Protein AF-A0A814WFL6-F1 (afdb_monomer)

Solvent-accessible surface area (backbone atoms only — not comparable to full-atom values): 32246 Å² total; per-residue (Å²): 103,48,63,63,70,49,77,58,72,79,79,78,88,63,71,83,56,51,51,29,51,50,54,36,30,53,52,50,50,51,50,49,49,71,76,42,70,87,53,73,44,57,56,49,37,63,56,52,48,50,53,56,44,59,51,42,63,15,30,37,70,68,29,24,52,34,42,33,56,50,37,72,44,96,43,61,66,60,50,46,54,29,36,34,52,50,51,45,54,40,54,56,49,47,69,40,95,66,25,55,44,52,71,46,46,36,42,46,36,47,60,85,65,55,62,30,68,68,46,52,50,48,37,44,70,44,65,67,27,52,77,46,70,39,44,59,88,87,36,38,67,57,40,45,49,53,50,31,52,50,43,17,62,77,41,79,62,74,44,67,68,81,45,55,72,70,40,67,26,31,30,33,29,44,28,45,36,33,76,52,41,86,63,68,44,79,42,82,41,48,30,57,91,69,48,75,43,83,43,46,24,32,41,46,78,49,76,31,45,31,38,68,45,74,92,78,72,42,78,46,73,54,78,82,50,66,83,63,79,70,82,79,68,89,80,70,87,48,70,64,46,67,82,36,72,87,57,78,71,39,81,41,79,40,80,48,72,45,70,54,46,74,49,74,45,74,37,79,35,51,69,55,40,36,71,52,56,38,45,37,41,55,28,70,86,58,17,34,37,72,43,41,41,40,76,93,50,68,89,63,50,43,18,43,75,32,32,28,38,24,26,32,36,39,37,48,46,68,20,35,54,24,32,35,35,28,40,48,29,47,47,69,102,73,78,67,48,70,58,62,32,55,36,65,51,59,72,72,45,69,65,59,53,53,71,72,45,37,68,69,60,51,51,54,51,20,70,71,70,76,42,88,58,41,32,51,56,68,47,37,41,37,40,44,66,49,7,58,94,40,63,93,65,37,56,74,64,52,41,28,30,58,41,36,59,53,49,68,68,71,45,98,59,53,63,68,43,36,56,56,53,44,65,47,62,47,88,51,55,63,38,36,48,45,66,61,48,52,80,58,57,80,51,88,86,62,78,42,53,36,32,35,41,26,69,33,61,28,47,84,53,36,18,41,48,29,32,30,81,71,34,49,82,42,39,64,60,52,30,65,78,38,58,73,51,38,72,74,66,40,73,79,37,58,54,38,74,57,53,58,93,82,46,44,68,57,66,74,58,39,46,78,58,62,45,51,49,79,39,70,53,73,45,49,56,64,26,44,27,40,37,43,39,31,55,22,83,53,54,35,36,34,36,46,41,32,58,46,55,57,83,32,78,35,54,39,73,68,34,49,51,36,47,27,51,46,48,52,55,50,31,56,74,55,78,45,53,68,87,80,68,38,54,76,62,29,30,48,25,59,51,66,65,131

InterPro domains:
  IPR000215 Serpin family [PTHR11461] (18-326)
  IPR008775 Phytanoyl-CoA dioxygenase-like [PF05721] (445-540)
  IPR023796 Serpin domain [PF00079] (22-326)
  IPR023796 Serpin domain [SM00093] (26-333)
  IPR036186 Serpin superfamily [SSF56574] (11-331)
  IPR042178 Serpin superfamily, domain 1 [G3DSA:3.30.497.10] (24-322)
  IPR042185 Serpin superfamily, domain 2 [G3DSA:2.30.39.10] (179-259)

pLDDT: mean 72.73, std 18.06, range [24.59, 96.5]

Foldseek 3Di:
DDAAEDEDDDWDPDDPLLVLLVQLSVLLSVLVCVVVPQHHHDFYSLLVLLVLLLLLLLFDDPLNVLSCVLSVHDDNVSSLVNLQSVVVLQVVQCVDPQWHFQEAAEAEAAQVFDWDPVSQCSCCPRNVYHYDHDHCPPPLVVSQVVVQVVQCVSFVNPDGCQDDSQDFDDKWWTFFWAAFDPDWDWDWDQGPVRDIDTFTKTKDWDKFFWKADVVVRDIDTDDDGPPPPPPPPPDDDTPVCVVVVPIDGDTDTDTDIDTFDKDKDKDWCPVVVVVSVSPLQCDQVRTGSNNTGPPVCVVWHKHFPIYIYIKIWGADNGGIGITGYHYTDIDTPDDAGPDQWGGLDFDDDLVLLVLFLDPVNLVVQCVQQVHSAKAKFGGTKGKFAAPQVPVVSKDADWKKFLFDLLLLQVDPWCVVLLVLLLPQQLPDSVSRVSVQSRQDDLTPPGFFKKKKQWAAFFDPQQKAKKFQPPCLVCSNVVCVVVVVCCVVQPVPDSMGIDDCVVCVVRVVNMDTDGDHHRDMDMDRSSTIIDITIHNGNDMIIIDMMGMDHCVRSSNDPVNLVSQLVSVVVVCVVNVHDCVPSDDPSSCSNSSNDD

Nearest PDB structures (foldseek):
  4zk0-assembly1_A  TM=8.228E-01  e=1.128E-18  Homo sapiens
  5ei0-assembly1_A  TM=8.076E-01  e=8.328E-18  Homo sapiens
  5ncs-assembly2_B  TM=7.942E-01  e=2.793E-17  Tannerella forsythia 92A2
  5ei0-assembly2_E  TM=8.078E-01  e=3.634E-17  Homo sapiens
  4if8-assembly1_A  TM=7.725E-01  e=2.981E-16  Homo sapiens

Secondary structure (DSSP, 8-state):
-B--EEE-PPP--SSTTTHHHHHHHHHHHHHHHHHSTTS-EEE-HHHHHHHHHHHHHH--HHHHHHHHHHTT-S-HHHHHHHHHHHHHHHHHHTTSTTEE----BEEEEETT--B-HHHHHHHHHTS--EEEEE-TTT-HHHHHHHHHHHHHHHTTTSS-----TT---B---EEE-----S--EEEEEEBTTS-EEEEEEEEEEEEEEEEEETTTTEEEEE-PPTT---TTGGGS--HHHHHTTT---EEEEEEEEEE-EEEEEEEE-HHHHHHTT--GGG-TTT---TTTB-GGGTTS--EEEE-EEEEEEEEETTEEEEE--B--EEE-S-----SSB--SS----HHHHHHHT-HHHHHHHHHHHT-S-EEE--PPEEEEPP-TT-GGGPPPP-EEESS-HHHHHHSSSSHHHHHHHHT---SSSHHHHHHHHS---SSTT---EEEEEE-S-B-GGG-EEEE-TTGGGTHHHHHHTTTTGGGTS-TT-S-EEEPTTT-HHHHHS-EEE-B-TT-EEEEETTS-EEEEPP-SSPPEEEEEEEEEETT-TT--HHHHHHHHHHHHHHHHHTT--HHHHS-HHHHHHTT---

Mean predicted aligned error: 18.42 Å

Radius of gyration: 28.32 Å; Cα contacts (8 Å, |Δi|>4): 1134; chains: 1; bounding box: 58×50×86 Å

Structure (mmCIF, N/CA/C/O backbone):
data_AF-A0A814WFL6-F1
#
_entry.id   AF-A0A814WFL6-F1
#
loop_
_atom_site.group_PDB
_atom_site.id
_atom_site.type_symbol
_atom_site.label_atom_id
_atom_site.label_alt_id
_atom_site.label_comp_id
_atom_site.label_asym_id
_atom_site.label_entity_id
_atom_site.label_seq_id
_atom_site.pdbx_PDB_ins_code
_atom_site.Cartn_x
_atom_site.Cartn_y
_atom_site.Cartn_z
_atom_site.occupancy
_atom_site.B_iso_or_equiv
_atom_site.auth_seq_id
_atom_site.auth_comp_id
_atom_site.auth_asym_id
_atom_site.auth_atom_id
_atom_site.pdbx_PDB_model_num
ATOM 1 N N . MET A 1 1 ? -24.070 -4.685 20.856 1.00 39.00 1 MET A N 1
ATOM 2 C CA . MET A 1 1 ? -23.358 -4.259 19.640 1.00 39.00 1 MET A CA 1
ATOM 3 C C . MET A 1 1 ? -21.972 -3.850 20.069 1.00 39.00 1 MET A C 1
ATOM 5 O O . MET A 1 1 ? -21.823 -2.813 20.702 1.00 39.00 1 MET A O 1
ATOM 9 N N . THR A 1 2 ? -20.996 -4.712 19.816 1.00 38.28 2 THR A N 1
ATOM 10 C CA . THR A 1 2 ? -19.661 -4.613 20.406 1.00 38.28 2 THR A CA 1
ATOM 11 C C . THR A 1 2 ? -18.605 -4.732 19.312 1.00 38.28 2 THR A C 1
ATOM 13 O O . THR A 1 2 ? -18.593 -5.714 18.571 1.00 38.28 2 THR A O 1
ATOM 16 N N . VAL A 1 3 ? -17.717 -3.738 19.234 1.00 31.62 3 VAL A N 1
ATOM 17 C CA . VAL A 1 3 ? -16.449 -3.791 18.488 1.00 31.62 3 VAL A CA 1
ATOM 18 C C . VAL A 1 3 ? -15.321 -3.853 19.512 1.00 31.62 3 VAL A C 1
ATOM 20 O O . VAL A 1 3 ? -15.321 -3.056 20.454 1.00 31.62 3 VAL A O 1
ATOM 23 N N . ILE A 1 4 ? -14.347 -4.745 19.332 1.00 38.69 4 ILE A N 1
ATOM 24 C CA . ILE A 1 4 ? -13.153 -4.772 20.179 1.00 38.69 4 ILE A CA 1
ATOM 25 C C . ILE A 1 4 ? -12.179 -3.710 19.656 1.00 38.69 4 ILE A C 1
ATOM 27 O O . ILE A 1 4 ? -11.392 -3.945 18.742 1.00 38.69 4 ILE A O 1
ATOM 31 N N . HIS A 1 5 ? -12.255 -2.523 20.255 1.00 38.12 5 HIS A N 1
ATOM 32 C CA . HIS A 1 5 ? -11.210 -1.512 20.157 1.00 38.12 5 HIS A CA 1
ATOM 33 C C . HIS A 1 5 ? -10.222 -1.736 21.298 1.00 38.12 5 HIS A C 1
ATOM 35 O O . HIS A 1 5 ? -10.603 -1.676 22.468 1.00 38.12 5 HIS A O 1
ATOM 41 N N . LEU A 1 6 ? -8.957 -1.988 20.971 1.00 42.12 6 LEU A N 1
ATOM 42 C CA . LEU A 1 6 ? -7.906 -2.186 21.959 1.00 42.12 6 LEU A CA 1
ATOM 43 C C . LEU A 1 6 ? -6.751 -1.227 21.658 1.00 42.12 6 LEU A C 1
ATOM 45 O O . LEU A 1 6 ? -6.106 -1.313 20.616 1.00 42.12 6 LEU A O 1
ATOM 49 N N . LEU A 1 7 ? -6.502 -0.288 22.570 1.00 41.19 7 LEU A N 1
ATOM 50 C CA . LEU A 1 7 ? -5.490 0.751 22.401 1.00 41.19 7 LEU A CA 1
ATOM 51 C C . LEU A 1 7 ? -4.380 0.567 23.435 1.00 41.19 7 LEU A C 1
ATOM 53 O O . LEU A 1 7 ? -4.617 0.677 24.637 1.00 41.19 7 LEU A O 1
ATOM 57 N N . LEU A 1 8 ? -3.162 0.296 22.966 1.00 43.56 8 LEU A N 1
ATOM 58 C CA . LEU A 1 8 ? -1.996 0.129 23.832 1.00 43.56 8 LEU A CA 1
ATOM 59 C C . LEU A 1 8 ? -1.390 1.483 24.199 1.00 43.56 8 LEU A C 1
ATOM 61 O O . LEU A 1 8 ? -0.370 1.911 23.660 1.00 43.56 8 LEU A O 1
ATOM 65 N N . LEU A 1 9 ? -2.055 2.157 25.133 1.00 38.97 9 LEU A N 1
ATOM 66 C CA . LEU A 1 9 ? -1.527 3.332 25.812 1.00 38.97 9 LEU A CA 1
ATOM 67 C C . LEU A 1 9 ? -0.501 2.890 26.863 1.00 38.97 9 LEU A C 1
ATOM 69 O O . LEU A 1 9 ? -0.791 2.043 27.708 1.00 38.97 9 LEU A O 1
ATOM 73 N N . LEU A 1 10 ? 0.693 3.481 26.823 1.00 37.75 10 LEU A N 1
ATOM 74 C CA . LEU A 1 10 ? 1.624 3.414 27.946 1.00 37.75 10 LEU A CA 1
ATOM 75 C C . LEU A 1 10 ? 1.077 4.316 29.054 1.00 37.75 10 LEU A C 1
ATOM 77 O O . LEU A 1 10 ? 0.802 5.486 28.797 1.00 37.75 10 LEU A O 1
ATOM 81 N N . ALA A 1 11 ? 0.940 3.798 30.274 1.00 36.97 11 ALA A N 1
ATOM 82 C CA . ALA A 1 11 ? 0.687 4.656 31.428 1.00 36.97 11 ALA A CA 1
ATOM 83 C C . ALA A 1 11 ? 1.929 5.544 31.666 1.00 36.97 11 ALA A C 1
ATOM 85 O O . ALA A 1 11 ? 3.047 5.011 31.670 1.00 36.97 11 ALA A O 1
ATOM 86 N N . PRO A 1 12 ? 1.781 6.870 31.840 1.00 37.59 12 PRO A N 1
ATOM 87 C CA . PRO A 1 12 ? 2.917 7.784 31.865 1.00 37.59 1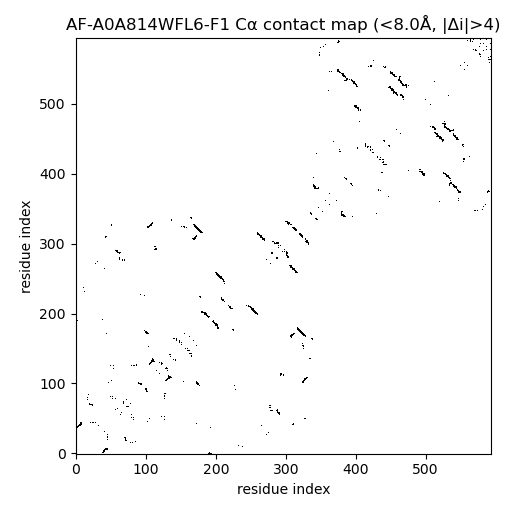2 PRO A CA 1
ATOM 88 C C . PRO A 1 12 ? 3.754 7.632 33.141 1.00 37.59 12 PRO A C 1
ATOM 90 O O . PRO A 1 12 ? 3.423 8.156 34.206 1.00 37.59 12 PRO A O 1
ATOM 93 N N . LEU A 1 13 ? 4.910 6.977 33.017 1.00 33.41 13 LEU A N 1
ATOM 94 C CA . LEU A 1 13 ? 5.996 7.080 33.992 1.00 33.41 13 LEU A CA 1
ATOM 95 C C . LEU A 1 13 ? 6.701 8.441 33.827 1.00 33.41 13 LEU A C 1
ATOM 97 O O . LEU A 1 13 ? 7.801 8.542 33.287 1.00 33.41 13 LEU A O 1
ATOM 101 N N . SER A 1 14 ? 6.047 9.468 34.380 1.00 36.12 14 SER A N 1
ATOM 102 C CA . SER A 1 14 ? 6.506 10.846 34.630 1.00 36.12 14 SER A CA 1
ATOM 103 C C . SER A 1 14 ? 6.479 11.890 33.495 1.00 36.12 14 SER A C 1
ATOM 105 O O . SER A 1 14 ? 6.753 11.630 32.324 1.00 36.12 14 SER A O 1
ATOM 107 N N . SER A 1 15 ? 6.271 13.138 33.940 1.00 45.44 15 SER A N 1
ATOM 108 C CA . SER A 1 15 ? 6.492 14.414 33.238 1.00 45.44 15 SER A CA 1
ATOM 109 C C . SER A 1 15 ? 5.529 14.792 32.101 1.00 45.44 15 SER A C 1
ATOM 111 O O . SER A 1 15 ? 4.911 13.957 31.451 1.00 45.44 15 SER A O 1
ATOM 113 N N . SER A 1 16 ? 5.452 16.099 31.830 1.00 47.94 16 SER A N 1
ATOM 114 C CA . SER A 1 16 ? 4.666 16.714 30.745 1.00 47.94 16 SER A CA 1
ATOM 115 C C . SER A 1 16 ? 5.179 16.408 29.331 1.00 47.94 16 SER A C 1
ATOM 117 O O . SER A 1 16 ? 4.550 16.804 28.352 1.00 47.94 16 SER A O 1
ATOM 119 N N . ILE A 1 17 ? 6.323 15.733 29.207 1.00 43.62 17 ILE A N 1
ATOM 120 C CA . ILE A 1 17 ? 6.992 15.467 27.929 1.00 43.62 17 ILE A CA 1
ATOM 121 C C . ILE A 1 17 ? 6.307 14.295 27.202 1.00 43.62 17 ILE A C 1
ATOM 123 O O . ILE A 1 17 ? 6.003 14.399 26.011 1.00 43.62 17 ILE A O 1
ATOM 127 N N . THR A 1 18 ? 5.936 13.239 27.938 1.00 57.31 18 THR A N 1
ATOM 128 C CA . THR A 1 18 ? 5.191 12.072 27.418 1.00 57.31 18 THR A CA 1
ATOM 129 C C . THR A 1 18 ? 3.835 12.433 26.799 1.00 57.31 18 THR A C 1
ATOM 131 O O . THR A 1 18 ? 3.398 11.769 25.858 1.00 57.31 18 THR A O 1
ATOM 134 N N . THR A 1 19 ? 3.206 13.528 27.248 1.00 67.38 19 THR A N 1
ATOM 135 C CA . THR A 1 19 ? 1.898 14.006 26.765 1.00 67.38 19 THR A CA 1
ATOM 136 C C . THR A 1 19 ? 1.835 14.198 25.244 1.00 67.38 19 THR A C 1
ATOM 138 O O . THR A 1 19 ? 0.779 13.978 24.655 1.00 67.38 19 THR A O 1
ATOM 141 N N . SER A 1 20 ? 2.947 14.542 24.589 1.00 77.19 20 SER A N 1
ATOM 142 C CA . SER A 1 20 ? 3.024 14.697 23.125 1.00 77.19 20 SER A CA 1
ATOM 143 C C . SER A 1 20 ? 2.660 13.405 22.370 1.00 77.19 20 SER A C 1
ATOM 145 O O . SER A 1 20 ? 1.794 13.400 21.490 1.00 77.19 20 SER A O 1
ATOM 147 N N . PHE A 1 21 ? 3.250 12.272 22.766 1.00 81.00 21 PHE A N 1
ATOM 148 C CA . PHE A 1 21 ? 2.962 10.957 22.184 1.00 81.00 21 PHE A CA 1
ATOM 149 C C . PHE A 1 21 ? 1.552 10.464 22.546 1.00 81.00 21 PHE A C 1
ATOM 151 O O . PHE A 1 21 ? 0.934 9.765 21.740 1.00 81.00 21 PHE A O 1
ATOM 158 N N . GLU A 1 22 ? 1.021 10.846 23.713 1.00 74.06 22 GLU A N 1
ATOM 159 C CA . GLU A 1 22 ? -0.367 10.561 24.100 1.00 74.06 22 GLU A CA 1
ATOM 160 C C . GLU A 1 22 ? -1.371 11.301 23.204 1.00 74.06 22 GLU A C 1
ATOM 162 O O . GLU A 1 22 ? -2.284 10.675 22.667 1.00 74.06 22 GLU A O 1
ATOM 167 N N . GLN A 1 23 ? -1.206 12.619 23.007 1.00 77.06 23 GLN A N 1
ATOM 168 C CA . GLN A 1 23 ? -2.121 13.411 22.174 1.00 77.06 23 GLN A CA 1
ATOM 169 C C . GLN A 1 23 ? -2.050 12.982 20.707 1.00 77.06 23 GLN A C 1
ATOM 171 O O . GLN A 1 23 ? -3.093 12.783 20.083 1.00 77.06 23 GLN A O 1
ATOM 176 N N . PHE A 1 24 ? -0.847 12.745 20.173 1.00 83.12 24 PHE A N 1
ATOM 177 C CA . PHE A 1 24 ? -0.678 12.140 18.850 1.00 83.12 24 PHE A CA 1
ATOM 178 C C . PHE A 1 24 ? -1.409 10.792 18.745 1.00 83.12 24 PHE A C 1
ATOM 180 O O . PHE A 1 24 ? -2.136 10.551 17.782 1.00 83.12 24 PHE A O 1
ATOM 187 N N . GLY A 1 25 ? -1.281 9.935 19.762 1.00 78.94 25 GLY A N 1
ATOM 188 C CA . GLY A 1 25 ? -1.938 8.632 19.807 1.00 78.94 25 GLY A CA 1
ATOM 189 C C . GLY A 1 25 ? -3.463 8.691 19.829 1.00 78.94 25 GLY A C 1
ATOM 190 O O . GLY A 1 25 ? -4.112 7.923 19.119 1.00 78.94 25 GLY A O 1
ATOM 191 N N . LEU A 1 26 ? -4.040 9.619 20.597 1.00 76.25 26 LEU A N 1
ATOM 192 C CA . LEU A 1 26 ? -5.487 9.844 20.638 1.00 76.25 26 LEU A CA 1
ATOM 193 C C . LEU A 1 26 ? -6.016 10.413 19.316 1.00 76.25 26 LEU A C 1
ATOM 195 O O . LEU A 1 26 ? -7.033 9.929 18.814 1.00 76.25 26 LEU A O 1
ATOM 199 N N . LYS A 1 27 ? -5.310 11.385 18.719 1.00 81.25 27 LYS A N 1
ATOM 200 C CA . LYS A 1 27 ? -5.624 11.914 17.382 1.00 81.25 27 LYS A CA 1
ATOM 201 C C . LYS A 1 27 ? -5.621 10.793 16.343 1.00 81.25 27 LYS A C 1
ATOM 203 O O . LYS A 1 27 ? -6.616 10.605 15.653 1.00 81.25 27 LYS A O 1
ATOM 208 N N . LEU A 1 28 ? -4.548 10.004 16.285 1.00 81.25 28 LEU A N 1
ATOM 209 C CA . LEU A 1 28 ? -4.391 8.924 15.313 1.00 81.25 28 LEU A CA 1
ATOM 210 C C . LEU A 1 28 ? -5.421 7.804 15.491 1.00 81.25 28 LEU A C 1
ATOM 212 O O . LEU A 1 28 ? -5.992 7.349 14.504 1.00 81.25 28 LEU A O 1
ATOM 216 N N . TYR A 1 29 ? -5.724 7.398 16.726 1.00 76.88 29 TYR A N 1
ATOM 217 C CA . TYR A 1 29 ? -6.803 6.445 16.997 1.00 76.88 29 TYR A CA 1
ATOM 218 C C . TYR A 1 29 ? -8.181 6.987 16.573 1.00 76.88 29 TYR A C 1
ATOM 220 O O . TYR A 1 29 ? -8.980 6.253 15.986 1.00 76.88 29 TYR A O 1
ATOM 228 N N . SER A 1 30 ? -8.454 8.277 16.805 1.00 76.88 30 SER A N 1
ATOM 229 C CA . SER A 1 30 ? -9.681 8.933 16.333 1.00 76.88 30 SER A CA 1
ATOM 230 C C . SER A 1 30 ? -9.769 8.912 14.802 1.00 76.88 30 SER A C 1
ATOM 232 O O . SER A 1 30 ? -10.767 8.456 14.247 1.00 76.88 30 SER A O 1
ATOM 234 N N . THR A 1 31 ? -8.697 9.294 14.104 1.00 82.12 31 THR A N 1
ATOM 235 C CA . THR A 1 31 ? -8.628 9.244 12.637 1.00 82.12 31 THR A CA 1
ATOM 236 C C . THR A 1 31 ? -8.813 7.820 12.104 1.00 82.12 31 THR A C 1
ATOM 238 O O . THR A 1 31 ? -9.647 7.604 11.226 1.00 82.12 31 THR A O 1
ATOM 241 N N . VAL A 1 32 ? -8.106 6.823 12.649 1.00 77.50 32 VAL A N 1
ATOM 242 C CA . VAL A 1 32 ? -8.240 5.421 12.213 1.00 77.50 32 VAL A CA 1
ATOM 243 C C . VAL A 1 32 ? -9.666 4.910 12.445 1.00 77.50 32 VAL A C 1
ATOM 245 O O . VAL A 1 32 ? -10.250 4.355 11.521 1.00 77.50 32 VAL A O 1
ATOM 248 N N . SER A 1 33 ? -10.278 5.157 13.608 1.00 74.06 33 SER A N 1
ATOM 249 C CA . SER A 1 33 ? -11.650 4.693 13.902 1.00 74.06 33 SER A CA 1
ATOM 250 C C . SER A 1 33 ? -12.743 5.369 13.069 1.00 74.06 33 SER A C 1
ATOM 252 O O . SER A 1 33 ? -13.729 4.721 12.718 1.00 74.06 33 SER A O 1
ATOM 254 N N . GLN A 1 34 ? -12.555 6.625 12.656 1.00 76.62 34 GLN A N 1
ATOM 255 C CA . GLN A 1 34 ? -13.457 7.289 11.707 1.00 76.62 34 GLN A CA 1
ATOM 256 C C . GLN A 1 34 ? -13.376 6.682 10.297 1.00 76.62 34 GLN A C 1
ATOM 258 O O . GLN A 1 34 ? -14.409 6.544 9.637 1.00 76.62 34 GLN A O 1
ATOM 263 N N . ASN A 1 35 ? -12.173 6.290 9.858 1.00 74.62 35 ASN A N 1
ATOM 264 C CA . ASN A 1 35 ? -11.941 5.638 8.564 1.00 74.62 35 ASN A CA 1
ATOM 265 C C . ASN A 1 35 ? -12.285 4.127 8.584 1.00 74.62 35 ASN A C 1
ATOM 267 O O . ASN A 1 35 ? -12.560 3.557 7.533 1.00 74.62 35 ASN A O 1
ATOM 271 N N . LYS A 1 36 ? -12.295 3.471 9.757 1.00 70.50 36 LYS A N 1
ATOM 272 C CA . LYS A 1 36 ? -12.469 2.012 9.933 1.00 70.50 36 LYS A CA 1
ATOM 273 C C . LYS A 1 36 ? -13.684 1.640 10.793 1.00 70.50 36 LYS A C 1
ATOM 275 O O . LYS A 1 36 ? -13.583 0.957 11.811 1.00 70.50 36 LYS A O 1
ATOM 280 N N . LYS A 1 37 ? -14.864 2.097 10.371 1.00 67.50 37 LYS A N 1
ATOM 281 C CA . LYS A 1 37 ? -16.140 1.841 11.062 1.00 67.50 37 LYS A CA 1
ATOM 282 C C . LYS A 1 37 ? -16.464 0.343 11.109 1.00 67.50 37 LYS A C 1
ATOM 284 O O . LYS A 1 37 ? -16.410 -0.335 10.091 1.00 67.50 37 LYS A O 1
ATOM 289 N N . ASN A 1 38 ? -16.876 -0.139 12.283 1.00 65.88 38 ASN A N 1
ATOM 290 C CA . ASN A 1 38 ? -17.272 -1.528 12.573 1.00 65.88 38 ASN A CA 1
ATOM 291 C C . ASN A 1 38 ? -16.172 -2.607 12.433 1.00 65.88 38 ASN A C 1
ATOM 293 O O . ASN A 1 38 ? -16.455 -3.775 12.694 1.00 65.88 38 ASN A O 1
ATOM 297 N N . GLU A 1 39 ? -14.931 -2.246 12.098 1.00 70.75 39 GLU A N 1
ATOM 298 C CA . GLU A 1 39 ? -13.775 -3.152 12.147 1.00 70.75 39 GLU A CA 1
ATOM 299 C C . GLU A 1 39 ? -13.156 -3.176 13.557 1.00 70.75 39 GLU A C 1
ATOM 301 O O . GLU A 1 39 ? -13.193 -2.175 14.271 1.00 70.75 39 GLU A O 1
ATOM 306 N N . ASN A 1 40 ? -12.556 -4.298 13.975 1.00 67.69 40 ASN A N 1
ATOM 307 C CA . ASN A 1 40 ? -11.772 -4.327 15.217 1.00 67.69 40 ASN A CA 1
ATOM 308 C C . ASN A 1 40 ? -10.467 -3.541 15.023 1.00 67.69 40 ASN A C 1
ATOM 310 O O . ASN A 1 40 ? -9.747 -3.754 14.047 1.00 67.69 40 ASN A O 1
ATOM 314 N N . ILE A 1 41 ? -10.143 -2.656 15.967 1.00 69.50 41 ILE A N 1
ATOM 315 C CA . ILE A 1 41 ? -9.000 -1.743 15.853 1.00 69.50 41 ILE A CA 1
ATOM 316 C C . ILE A 1 41 ? -7.984 -2.048 16.944 1.00 69.50 41 ILE A C 1
ATOM 318 O O . ILE A 1 41 ? -8.298 -2.016 18.135 1.00 69.50 41 ILE A O 1
ATOM 322 N N . PHE A 1 42 ? -6.746 -2.296 16.517 1.00 69.69 42 PHE A N 1
ATOM 323 C CA . PHE A 1 42 ? -5.623 -2.568 17.400 1.00 69.69 42 PHE A CA 1
ATOM 324 C C . PHE A 1 42 ? -4.345 -1.921 16.865 1.00 69.69 42 PHE A C 1
ATOM 326 O O . PHE A 1 42 ? -3.775 -2.373 15.874 1.00 69.69 42 PHE A O 1
ATOM 333 N N . LEU A 1 43 ? -3.895 -0.854 17.523 1.00 67.25 43 LEU A N 1
ATOM 334 C CA . LEU A 1 43 ? -2.665 -0.144 17.174 1.00 67.25 43 LEU A CA 1
ATOM 335 C C . LEU A 1 43 ? -1.827 0.175 18.416 1.00 67.25 43 LEU A C 1
ATOM 337 O O . LEU A 1 43 ? -2.334 0.233 19.540 1.00 67.25 43 LEU A O 1
ATOM 341 N N . SER A 1 44 ? -0.535 0.394 18.191 1.00 71.44 44 SER A N 1
ATOM 342 C CA . SER A 1 44 ? 0.427 0.844 19.194 1.00 71.44 44 SER A CA 1
ATOM 343 C C . SER A 1 44 ? 0.802 2.297 18.886 1.00 71.44 44 SER A C 1
ATOM 345 O O . SER A 1 44 ? 1.588 2.542 17.975 1.00 71.44 44 SER A O 1
ATOM 347 N N . PRO A 1 45 ? 0.250 3.302 19.588 1.00 75.50 45 PRO A N 1
ATOM 348 C CA . PRO A 1 45 ? 0.606 4.696 19.343 1.00 75.50 45 PRO A CA 1
ATOM 349 C C . PRO A 1 45 ? 2.094 4.991 19.535 1.00 75.50 45 PRO A C 1
ATOM 351 O O . PRO A 1 45 ? 2.721 5.569 18.654 1.00 75.50 45 PRO A O 1
ATOM 354 N N . ALA A 1 46 ? 2.683 4.534 20.648 1.00 72.94 46 ALA A N 1
ATOM 355 C CA . ALA A 1 46 ? 4.082 4.807 20.995 1.00 72.94 46 ALA A CA 1
ATOM 356 C C . ALA A 1 46 ? 5.063 4.319 19.915 1.00 72.94 46 ALA A C 1
ATOM 358 O O . ALA A 1 46 ? 6.026 5.003 19.582 1.00 72.94 46 ALA A O 1
ATOM 359 N N . SER A 1 47 ? 4.766 3.165 19.320 1.00 73.62 47 SER A N 1
ATOM 360 C CA . SER A 1 47 ? 5.443 2.608 18.150 1.00 73.62 47 SER A CA 1
ATOM 361 C C . SER A 1 47 ? 5.505 3.581 16.970 1.00 73.62 47 SER A C 1
ATOM 363 O O . SER A 1 47 ? 6.575 3.834 16.416 1.00 73.62 47 SER A O 1
ATOM 365 N N . ILE A 1 48 ? 4.347 4.121 16.587 1.00 78.50 48 ILE A N 1
ATOM 366 C CA . ILE A 1 48 ? 4.191 5.008 15.433 1.00 78.50 48 ILE A CA 1
ATOM 367 C C . ILE A 1 48 ? 4.884 6.340 15.736 1.00 78.50 48 ILE A C 1
ATOM 369 O O . ILE A 1 48 ? 5.693 6.805 14.933 1.00 78.50 48 ILE A O 1
ATOM 373 N N . SER A 1 49 ? 4.652 6.895 16.932 1.00 84.69 49 SER A N 1
ATOM 374 C CA . SER A 1 49 ? 5.279 8.128 17.410 1.00 84.69 49 SER A CA 1
ATOM 375 C C . SER A 1 49 ? 6.804 8.062 17.373 1.00 84.69 49 SER A C 1
ATOM 377 O O . SER A 1 49 ? 7.432 8.976 16.839 1.00 84.69 49 SER A O 1
ATOM 379 N N . LEU A 1 50 ? 7.411 6.976 17.872 1.00 78.88 50 LEU A N 1
ATOM 380 C CA . LEU A 1 50 ? 8.867 6.807 17.898 1.00 78.88 50 LEU A CA 1
ATOM 381 C C . LEU A 1 50 ? 9.479 6.908 16.499 1.00 78.88 50 LEU A C 1
ATOM 383 O O . LEU A 1 50 ? 10.419 7.672 16.300 1.00 78.88 50 LEU A O 1
ATOM 387 N N . ALA A 1 51 ? 8.953 6.184 15.509 1.00 79.38 51 ALA A N 1
ATOM 388 C CA . ALA A 1 51 ? 9.564 6.213 14.182 1.00 79.38 51 ALA A CA 1
ATOM 389 C C . ALA A 1 51 ? 9.167 7.424 13.342 1.00 79.38 51 ALA A C 1
ATOM 391 O O . ALA A 1 51 ? 10.017 7.954 12.630 1.00 79.38 51 ALA A O 1
ATOM 392 N N . MET A 1 52 ? 7.932 7.920 13.446 1.00 85.88 52 MET A N 1
ATOM 393 C CA . MET A 1 52 ? 7.590 9.201 12.824 1.00 85.88 52 MET A CA 1
ATOM 394 C C . MET A 1 52 ? 8.462 10.331 13.402 1.00 85.88 52 MET A C 1
ATOM 396 O O . MET A 1 52 ? 8.870 11.209 12.649 1.00 85.88 52 MET A O 1
ATOM 400 N N . SER A 1 53 ? 8.883 10.240 14.671 1.00 89.06 53 SER A N 1
ATOM 401 C CA . SER A 1 53 ? 9.898 11.137 15.249 1.00 89.06 53 SER A CA 1
ATOM 402 C C . SER A 1 53 ? 11.292 10.964 14.635 1.00 89.06 53 SER A C 1
ATOM 404 O O . SER A 1 53 ? 11.974 11.965 14.415 1.00 89.06 53 SER A O 1
ATOM 406 N N . THR A 1 54 ? 11.719 9.740 14.282 1.00 85.62 54 THR A N 1
ATOM 407 C CA . THR A 1 54 ? 12.986 9.549 13.541 1.00 85.62 54 THR A CA 1
ATOM 408 C C . THR A 1 54 ? 12.961 10.227 12.167 1.00 85.62 54 THR A C 1
ATOM 410 O O . THR A 1 54 ? 13.965 10.816 11.767 1.00 85.62 54 THR A O 1
ATOM 413 N N . CYS A 1 55 ? 11.810 10.257 11.484 1.00 86.38 55 CYS A N 1
ATOM 414 C CA . CYS A 1 55 ? 11.619 11.082 10.289 1.00 86.38 55 CYS A CA 1
ATOM 415 C C . CYS A 1 55 ? 11.689 12.582 10.631 1.00 86.38 55 CYS A C 1
ATOM 417 O O . CYS A 1 55 ? 12.403 13.330 9.967 1.00 86.38 55 CYS A O 1
ATOM 419 N N . THR A 1 56 ? 10.996 13.030 11.687 1.00 91.31 56 THR A N 1
ATOM 420 C CA . THR A 1 56 ? 10.953 14.445 12.105 1.00 91.31 56 THR A CA 1
ATOM 421 C C . THR A 1 56 ? 12.336 15.022 12.415 1.00 91.31 56 THR A C 1
ATOM 423 O O . THR A 1 56 ? 12.619 16.146 12.021 1.00 91.31 56 THR A O 1
ATOM 426 N N . VAL A 1 57 ? 13.240 14.266 13.045 1.00 91.31 57 VAL A N 1
ATOM 427 C CA . VAL A 1 57 ? 14.635 14.704 13.282 1.00 91.31 57 VAL A CA 1
ATOM 428 C C . VAL A 1 57 ? 15.397 14.945 11.968 1.00 91.31 57 VAL A C 1
ATOM 430 O O . VAL A 1 57 ? 16.226 15.855 11.876 1.00 91.31 57 VAL A O 1
ATOM 433 N N . GLY A 1 58 ? 15.092 14.163 10.931 1.00 88.50 58 GLY A N 1
ATOM 434 C CA . GLY A 1 58 ? 15.638 14.318 9.582 1.00 88.50 58 GLY A CA 1
ATOM 435 C C . GLY A 1 58 ? 14.971 15.419 8.746 1.00 88.50 58 GLY A C 1
ATOM 436 O O . GLY A 1 58 ? 15.547 15.867 7.753 1.00 88.50 58 GLY A O 1
ATOM 437 N N . ALA A 1 59 ? 13.776 15.870 9.135 1.00 90.62 59 ALA A N 1
ATOM 438 C CA . ALA A 1 59 ? 13.000 16.877 8.419 1.00 90.62 59 ALA A CA 1
ATOM 439 C C . ALA A 1 59 ? 13.572 18.296 8.589 1.00 90.62 59 ALA A C 1
ATOM 441 O O . ALA A 1 59 ? 14.234 18.619 9.579 1.00 90.62 59 ALA A O 1
ATOM 442 N N . ARG A 1 60 ? 13.291 19.175 7.627 1.00 91.50 60 ARG A N 1
ATOM 443 C CA . ARG A 1 60 ? 13.636 20.604 7.631 1.00 91.50 60 ARG A CA 1
ATOM 444 C C . ARG A 1 60 ? 12.453 21.429 7.103 1.00 91.50 60 ARG A C 1
ATOM 446 O O . ARG A 1 60 ? 11.549 20.889 6.467 1.00 91.50 60 ARG A O 1
ATOM 453 N N . GLN A 1 61 ? 12.483 22.744 7.339 1.00 92.62 61 GLN A N 1
ATOM 454 C CA . GLN A 1 61 ? 11.504 23.712 6.812 1.00 92.62 61 GLN A CA 1
ATOM 455 C C . GLN A 1 61 ? 10.043 23.279 7.078 1.00 92.62 61 GLN A C 1
ATOM 457 O O . GLN A 1 61 ? 9.734 22.813 8.170 1.00 92.62 61 GLN A O 1
ATOM 462 N N . GLU A 1 62 ? 9.137 23.422 6.109 1.00 94.75 62 GLU A N 1
ATOM 463 C CA . GLU A 1 62 ? 7.705 23.185 6.318 1.00 94.75 62 GLU A CA 1
ATOM 464 C C . GLU A 1 62 ? 7.358 21.711 6.594 1.00 94.75 62 GLU A C 1
ATOM 466 O O . GLU A 1 62 ? 6.457 21.427 7.382 1.00 94.75 62 GLU A O 1
ATOM 471 N N . THR A 1 63 ? 8.142 20.760 6.066 1.00 91.62 63 THR A N 1
ATOM 472 C CA . THR A 1 63 ? 8.033 19.342 6.453 1.00 91.62 63 THR A CA 1
ATOM 473 C C . THR A 1 63 ? 8.265 19.159 7.957 1.00 91.62 63 THR A C 1
ATOM 475 O O . THR A 1 63 ? 7.533 18.417 8.606 1.00 91.62 63 THR A O 1
ATOM 478 N N . LEU A 1 64 ? 9.247 19.864 8.531 1.00 95.50 64 LEU A N 1
ATOM 479 C CA . LEU A 1 64 ? 9.500 19.843 9.971 1.00 95.50 64 LEU A CA 1
ATOM 480 C C . LEU A 1 64 ? 8.378 20.540 10.756 1.00 95.50 64 LEU A C 1
ATOM 482 O O . LEU A 1 64 ? 7.908 19.985 11.748 1.00 95.50 64 LEU A O 1
ATOM 486 N N . ASN A 1 65 ? 7.924 21.712 10.300 1.00 95.69 65 ASN A N 1
ATOM 487 C CA . ASN A 1 65 ? 6.860 22.484 10.955 1.00 95.69 65 ASN A CA 1
ATOM 488 C C . ASN A 1 65 ? 5.575 21.660 11.121 1.00 95.69 65 ASN A C 1
ATOM 490 O O . ASN A 1 65 ? 5.042 21.572 12.227 1.00 95.69 65 ASN A O 1
ATOM 494 N N . GLN A 1 66 ? 5.112 21.020 10.040 1.00 95.94 66 GLN A N 1
ATOM 495 C CA . GLN A 1 66 ? 3.918 20.170 10.048 1.00 95.94 66 GLN A CA 1
ATOM 496 C C . GLN A 1 66 ? 4.058 19.033 11.066 1.00 95.94 66 GLN A C 1
ATOM 498 O O . GLN A 1 66 ? 3.188 18.852 11.910 1.00 95.94 66 GLN A O 1
ATOM 503 N N . MET A 1 67 ? 5.184 18.316 11.056 1.00 94.12 67 MET A N 1
ATOM 504 C CA . MET A 1 67 ? 5.400 17.188 11.967 1.00 94.12 67 MET A CA 1
ATOM 505 C C . MET A 1 67 ? 5.478 17.612 13.441 1.00 94.12 67 MET A C 1
ATOM 507 O O . MET A 1 67 ? 4.836 16.984 14.283 1.00 94.12 67 MET A O 1
ATOM 511 N N . LEU A 1 68 ? 6.213 18.685 13.765 1.00 94.44 68 LEU A N 1
ATOM 512 C CA . LEU A 1 68 ? 6.291 19.211 15.137 1.00 94.44 68 LEU A CA 1
ATOM 513 C C . LEU A 1 68 ? 4.913 19.675 15.641 1.00 94.44 68 LEU A C 1
ATOM 515 O O . LEU A 1 68 ? 4.542 19.364 16.774 1.00 94.44 68 LEU A O 1
ATOM 519 N N . LYS A 1 69 ? 4.122 20.340 14.783 1.00 93.81 69 LYS A N 1
ATOM 520 C CA . LYS A 1 69 ? 2.738 20.746 15.074 1.00 93.81 69 LYS A CA 1
ATOM 521 C C . LYS A 1 69 ? 1.842 19.538 15.364 1.00 93.81 69 LYS A C 1
ATOM 523 O O . LYS A 1 69 ? 1.113 19.550 16.354 1.00 93.81 69 LYS A O 1
ATOM 528 N N . THR A 1 70 ? 1.910 18.481 14.551 1.00 90.94 70 THR A N 1
ATOM 529 C CA . THR A 1 70 ? 1.090 17.272 14.740 1.00 90.94 70 THR A CA 1
ATOM 530 C C . THR A 1 70 ? 1.406 16.561 16.062 1.00 90.94 70 THR A C 1
ATOM 532 O O . THR A 1 70 ? 0.481 16.106 16.743 1.00 90.94 70 THR A O 1
ATOM 535 N N . PHE A 1 71 ? 2.686 16.531 16.454 1.00 88.25 71 PHE A N 1
ATOM 536 C CA . PHE A 1 71 ? 3.169 16.019 17.744 1.00 88.25 71 PHE A CA 1
ATOM 537 C C . PHE A 1 71 ? 2.965 16.969 18.941 1.00 88.25 71 PHE A C 1
ATOM 539 O O . PHE A 1 71 ? 3.229 16.566 20.070 1.00 88.25 71 PHE A O 1
ATOM 546 N N . GLU A 1 72 ? 2.508 18.207 18.725 1.00 89.50 72 GLU A N 1
ATOM 547 C CA . GLU A 1 72 ? 2.358 19.247 19.761 1.00 89.50 72 GLU A CA 1
ATOM 548 C C . GLU A 1 72 ? 3.665 19.579 20.515 1.00 89.50 72 GLU A C 1
ATOM 550 O O . GLU A 1 72 ? 3.661 19.898 21.706 1.00 89.50 72 GLU A O 1
ATOM 555 N N . VAL A 1 73 ? 4.804 19.533 19.814 1.00 89.19 73 VAL A N 1
ATOM 556 C CA . VAL A 1 73 ? 6.132 19.859 20.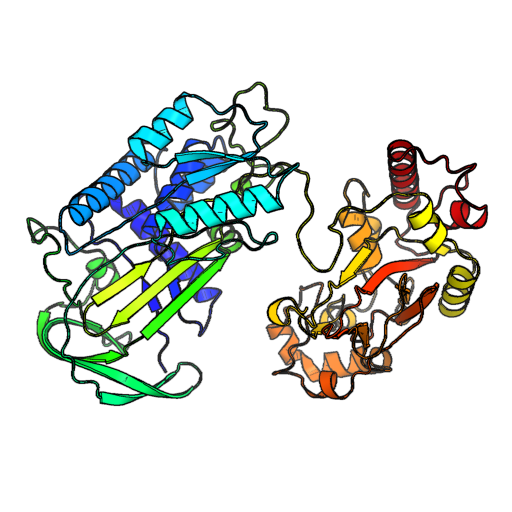362 1.00 89.19 73 VAL A CA 1
ATOM 557 C C . VAL A 1 73 ? 6.720 21.126 19.741 1.00 89.19 73 VAL A C 1
ATOM 559 O O . VAL A 1 73 ? 6.472 21.464 18.588 1.00 89.19 73 VAL A O 1
ATOM 562 N N . SER A 1 74 ? 7.559 21.818 20.510 1.00 89.50 74 SER A N 1
ATOM 563 C CA . SER A 1 74 ? 8.238 23.053 20.093 1.00 89.50 74 SER A CA 1
ATOM 564 C C . SER A 1 74 ? 9.489 22.829 19.236 1.00 89.50 74 SER A C 1
ATOM 566 O O . SER A 1 74 ? 9.933 23.740 18.541 1.00 89.50 74 SER A O 1
ATOM 568 N N . SER A 1 75 ? 10.111 21.649 19.324 1.00 92.81 75 SER A N 1
ATOM 569 C CA . SER A 1 75 ? 11.422 21.381 18.726 1.00 92.81 75 SER A CA 1
ATOM 570 C C . SER A 1 75 ? 11.710 19.886 18.578 1.00 92.81 75 SER A C 1
ATOM 572 O O . SER A 1 75 ? 11.166 19.053 19.305 1.00 92.81 75 SER A O 1
ATOM 574 N N . THR A 1 76 ? 12.645 19.546 17.687 1.00 92.19 76 THR A N 1
ATOM 575 C CA . THR A 1 76 ? 13.197 18.184 17.573 1.00 92.19 76 THR A CA 1
ATOM 576 C C . THR A 1 76 ? 13.868 17.722 18.866 1.00 92.19 76 THR A C 1
ATOM 578 O O . THR A 1 76 ? 13.776 16.546 19.192 1.00 92.19 76 THR A O 1
ATOM 581 N N . LYS A 1 77 ? 14.481 18.631 19.640 1.00 92.06 77 LYS A N 1
ATOM 582 C CA . LYS A 1 77 ? 15.087 18.328 20.947 1.00 92.06 77 LYS A CA 1
ATOM 583 C C . LYS A 1 77 ? 14.053 17.790 21.942 1.00 92.06 77 LYS A C 1
ATOM 585 O O . LYS A 1 77 ? 14.266 16.725 22.506 1.00 92.06 77 LYS A O 1
ATOM 590 N N . GLN A 1 78 ? 12.908 18.463 22.079 1.00 90.19 78 GLN A N 1
ATOM 591 C CA . GLN A 1 78 ? 11.799 18.002 22.927 1.00 90.19 78 GLN A CA 1
ATOM 592 C C . GLN A 1 78 ? 11.253 16.635 22.466 1.00 90.19 78 GLN A C 1
ATOM 594 O O . GLN A 1 78 ? 10.888 15.789 23.283 1.00 90.19 78 GLN A O 1
ATOM 599 N N . LEU A 1 79 ? 11.215 16.398 21.151 1.00 88.88 79 LEU A N 1
ATOM 600 C CA . LEU A 1 79 ? 10.764 15.129 20.574 1.00 88.8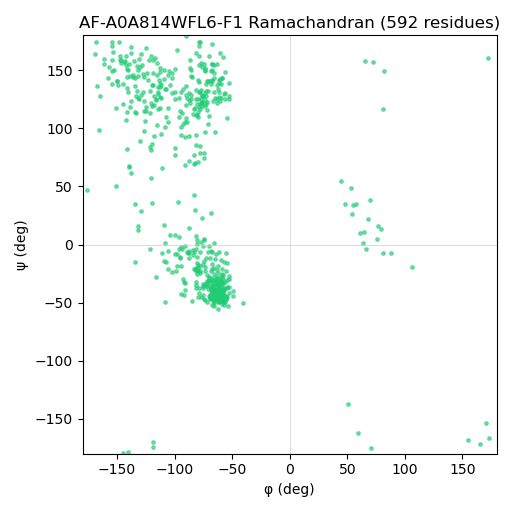8 79 LEU A CA 1
ATOM 601 C C . LEU A 1 79 ? 11.762 13.980 20.819 1.00 88.88 79 LEU A C 1
ATOM 603 O O . LEU A 1 79 ? 11.349 12.862 21.116 1.00 88.88 79 LEU A O 1
ATOM 607 N N . ILE A 1 80 ? 13.067 14.266 20.754 1.00 90.50 80 ILE A N 1
ATOM 608 C CA . ILE A 1 80 ? 14.153 13.343 21.117 1.00 90.50 80 ILE A CA 1
ATOM 609 C C . ILE A 1 80 ? 14.081 13.000 22.611 1.00 90.50 80 ILE A C 1
ATOM 611 O O . ILE A 1 80 ? 14.089 11.825 22.957 1.00 90.50 80 ILE A O 1
ATOM 615 N N . GLU A 1 81 ? 13.909 13.995 23.485 1.00 88.88 81 GLU A N 1
ATOM 616 C CA . GLU A 1 81 ? 13.735 13.794 24.933 1.00 88.88 81 GLU A CA 1
ATOM 617 C C . GLU A 1 81 ? 12.496 12.935 25.246 1.00 88.88 81 GLU A C 1
ATOM 619 O O . GLU A 1 81 ? 12.556 12.040 26.089 1.00 88.88 81 GLU A O 1
ATOM 624 N N . THR A 1 82 ? 11.391 13.134 24.516 1.00 84.62 82 THR A N 1
ATOM 625 C CA . THR A 1 82 ? 10.200 12.267 24.610 1.00 84.62 82 THR A CA 1
ATOM 626 C C . THR A 1 82 ? 10.520 10.832 24.198 1.00 84.62 82 THR A C 1
ATOM 628 O O . THR A 1 82 ? 10.150 9.885 24.894 1.00 84.62 82 THR A O 1
ATOM 631 N N . ALA A 1 83 ? 11.214 10.655 23.073 1.00 83.19 83 ALA A N 1
ATOM 632 C CA . ALA A 1 83 ? 11.581 9.337 22.579 1.00 83.19 83 ALA A CA 1
ATOM 633 C C . ALA A 1 83 ? 12.516 8.608 23.553 1.00 83.19 83 ALA A C 1
ATOM 635 O O . ALA A 1 83 ? 12.279 7.440 23.842 1.00 83.19 83 ALA A O 1
ATOM 636 N N . GLU A 1 84 ? 13.512 9.288 24.121 1.00 85.06 84 GLU A N 1
ATOM 637 C CA . GLU A 1 84 ? 14.424 8.724 25.122 1.00 85.06 84 GLU A CA 1
ATOM 638 C C . GLU A 1 84 ? 13.690 8.302 26.401 1.00 85.06 84 GLU A C 1
ATOM 640 O O . GLU A 1 84 ? 13.920 7.195 26.892 1.00 85.06 84 GLU A O 1
ATOM 645 N N . GLN A 1 85 ? 12.749 9.113 26.903 1.00 81.56 85 GLN A N 1
ATOM 646 C CA . GLN A 1 85 ? 11.890 8.731 28.032 1.00 81.56 85 GLN A CA 1
ATOM 647 C C . GLN A 1 85 ? 11.055 7.486 27.720 1.00 81.56 85 GLN A C 1
ATOM 649 O O . GLN A 1 85 ? 11.028 6.541 28.509 1.00 81.56 85 GLN A O 1
ATOM 654 N N . VAL A 1 86 ? 10.406 7.444 26.554 1.00 75.81 86 VAL A N 1
ATOM 655 C CA . VAL A 1 86 ? 9.600 6.292 26.128 1.00 75.81 86 VAL A CA 1
ATOM 656 C C . VAL A 1 86 ? 10.481 5.050 25.986 1.00 75.81 86 VAL A C 1
ATOM 658 O O . VAL A 1 86 ? 10.168 4.015 26.570 1.00 75.81 86 VAL A O 1
ATOM 661 N N . MET A 1 87 ? 11.628 5.144 25.313 1.00 74.25 87 MET A N 1
ATOM 662 C CA . MET A 1 87 ? 12.593 4.046 25.198 1.00 74.25 87 MET A CA 1
ATOM 663 C C . MET A 1 87 ? 13.129 3.592 26.566 1.00 74.25 87 MET A C 1
ATOM 665 O O . MET A 1 87 ? 13.344 2.396 26.769 1.00 74.25 87 MET A O 1
ATOM 669 N N . HIS A 1 88 ? 13.279 4.500 27.535 1.00 77.06 88 HIS A N 1
ATOM 670 C CA . HIS A 1 88 ? 13.636 4.145 28.906 1.00 77.06 88 HIS A CA 1
ATOM 671 C C . HIS A 1 88 ? 12.507 3.384 29.622 1.00 77.06 88 HIS A C 1
ATOM 673 O O . HIS A 1 88 ? 12.780 2.351 30.232 1.00 77.06 88 HIS A O 1
ATOM 679 N N . ILE A 1 89 ? 11.244 3.795 29.468 1.00 71.44 89 ILE A N 1
ATOM 680 C CA . ILE A 1 89 ? 10.068 3.062 29.975 1.00 71.44 89 ILE A CA 1
ATOM 681 C C . ILE A 1 89 ? 10.011 1.645 29.389 1.00 71.44 89 ILE A C 1
ATOM 683 O O . ILE A 1 89 ? 9.876 0.669 30.132 1.00 71.44 89 ILE A O 1
ATOM 687 N N . PHE A 1 90 ? 10.207 1.513 28.073 1.00 68.69 90 PHE A N 1
ATOM 688 C CA . PHE A 1 90 ? 10.361 0.214 27.415 1.00 68.69 90 PHE A CA 1
ATOM 689 C C . PHE A 1 90 ? 11.539 -0.586 27.995 1.00 68.69 90 PHE A C 1
ATOM 691 O O . PHE A 1 90 ? 11.404 -1.789 28.214 1.00 68.69 90 PHE A O 1
ATOM 698 N N . SER A 1 91 ? 12.676 0.049 28.298 1.00 70.44 91 SER A N 1
ATOM 699 C CA . SER A 1 91 ? 13.832 -0.636 28.895 1.00 70.44 91 SER A CA 1
ATOM 700 C C . SER A 1 91 ? 13.573 -1.142 30.319 1.00 70.44 91 SER A C 1
ATOM 702 O O . SER A 1 91 ? 14.001 -2.247 30.634 1.00 70.44 91 SER A O 1
ATOM 704 N N . ILE A 1 92 ? 12.846 -0.385 31.154 1.00 68.69 92 ILE A N 1
ATOM 705 C CA . ILE A 1 92 ? 12.478 -0.780 32.525 1.00 68.69 92 ILE A CA 1
ATOM 706 C C . ILE A 1 92 ? 11.513 -1.963 32.481 1.00 68.69 92 ILE A C 1
ATOM 708 O O . ILE A 1 92 ? 11.736 -2.967 33.151 1.00 68.69 92 ILE A O 1
ATOM 712 N N . ALA A 1 93 ? 10.467 -1.882 31.657 1.00 62.09 93 ALA A N 1
ATOM 713 C CA . ALA A 1 93 ? 9.473 -2.945 31.553 1.00 62.09 93 ALA A CA 1
ATOM 714 C C . ALA A 1 93 ? 10.070 -4.275 31.051 1.00 62.09 93 ALA A C 1
ATOM 716 O O . ALA A 1 93 ? 9.655 -5.329 31.516 1.00 62.09 93 ALA A O 1
ATOM 717 N N . ASN A 1 94 ? 11.087 -4.236 30.179 1.00 60.22 94 ASN A N 1
ATOM 718 C CA . ASN A 1 94 ? 11.833 -5.426 29.739 1.00 60.22 94 ASN A CA 1
ATOM 719 C C . ASN A 1 94 ? 12.758 -6.043 30.817 1.00 60.22 94 ASN A C 1
ATOM 721 O O . ASN A 1 94 ? 13.354 -7.091 30.562 1.00 60.22 94 ASN A O 1
ATOM 725 N N . GLN A 1 95 ? 12.930 -5.424 31.995 1.00 62.56 95 GLN A N 1
ATOM 726 C CA . GLN A 1 95 ? 13.712 -6.021 33.092 1.00 62.56 95 GLN A CA 1
ATOM 727 C C . GLN A 1 95 ? 12.921 -7.097 33.848 1.00 62.56 95 GLN A C 1
ATOM 729 O O . GLN A 1 95 ? 13.529 -8.005 34.424 1.00 62.56 95 GLN A O 1
ATOM 734 N N . ASP A 1 96 ? 11.584 -7.047 33.819 1.00 58.38 96 ASP A N 1
ATOM 735 C CA . ASP A 1 96 ? 10.763 -8.159 34.291 1.00 58.38 96 ASP A CA 1
ATOM 736 C C . ASP A 1 96 ? 10.744 -9.280 33.244 1.00 58.38 96 ASP A C 1
ATOM 738 O O . ASP A 1 96 ? 10.347 -9.106 32.095 1.00 58.38 96 ASP A O 1
ATOM 742 N N . LYS A 1 97 ? 11.109 -10.490 33.665 1.00 51.66 97 LYS A N 1
ATOM 743 C CA . LYS A 1 97 ? 11.079 -11.688 32.817 1.00 51.66 97 LYS A CA 1
ATOM 744 C C . LYS A 1 97 ? 9.658 -12.084 32.386 1.00 51.66 97 LYS A C 1
ATOM 746 O O . LYS A 1 97 ? 9.532 -12.922 31.495 1.00 51.66 97 LYS A O 1
ATOM 751 N N . GLN A 1 98 ? 8.616 -11.510 32.995 1.00 46.97 98 GLN A N 1
ATOM 752 C CA . GLN A 1 98 ? 7.205 -11.714 32.638 1.00 46.97 98 GLN A CA 1
ATOM 753 C C . GLN 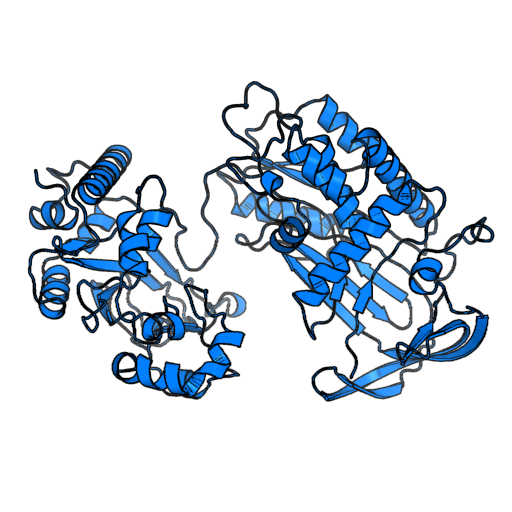A 1 98 ? 6.657 -10.647 31.664 1.00 46.97 98 GLN A C 1
ATOM 755 O O . GLN A 1 98 ? 5.514 -10.762 31.224 1.00 46.97 98 GLN A O 1
ATOM 760 N N . ILE A 1 99 ? 7.451 -9.638 31.277 1.00 49.41 99 ILE A N 1
ATOM 761 C CA . ILE A 1 99 ? 7.033 -8.543 30.388 1.00 49.41 99 ILE A CA 1
ATOM 762 C C . ILE A 1 99 ? 8.120 -8.321 29.320 1.00 49.41 99 ILE A C 1
ATOM 764 O O . ILE A 1 99 ? 9.233 -7.915 29.627 1.00 49.41 99 ILE A O 1
ATOM 768 N N . GLN A 1 100 ? 7.823 -8.579 28.039 1.00 51.28 100 GLN A N 1
ATOM 769 C CA . GLN A 1 100 ? 8.811 -8.444 26.948 1.00 51.28 100 GLN A CA 1
ATOM 770 C C . GLN A 1 100 ? 8.356 -7.446 25.879 1.00 51.28 100 GLN A C 1
ATOM 772 O O . GLN A 1 100 ? 7.803 -7.789 24.829 1.00 51.28 100 GLN A O 1
ATOM 777 N N . LEU A 1 101 ? 8.613 -6.169 26.143 1.00 54.38 101 LEU A N 1
ATOM 778 C CA . LEU A 1 101 ? 8.240 -5.061 25.271 1.00 54.38 101 LEU A CA 1
ATOM 779 C C . LEU A 1 101 ? 9.266 -4.870 24.135 1.00 54.38 101 LEU A C 1
ATOM 781 O O . LEU A 1 101 ? 10.035 -3.907 24.126 1.00 54.38 101 LEU A O 1
ATOM 785 N N . LYS A 1 102 ? 9.313 -5.806 23.181 1.00 53.84 102 LYS A N 1
ATOM 786 C CA . LYS A 1 102 ? 10.281 -5.788 22.066 1.00 53.84 102 LYS A CA 1
ATOM 787 C C . LYS A 1 102 ? 9.923 -4.799 20.946 1.00 53.84 102 LYS A C 1
ATOM 789 O O . LYS A 1 102 ? 9.469 -5.210 19.882 1.00 53.84 102 LYS A O 1
ATOM 794 N N . LEU A 1 103 ? 10.186 -3.510 21.143 1.00 56.16 103 LEU A N 1
ATOM 795 C CA . LEU A 1 103 ? 10.277 -2.577 20.014 1.00 56.16 103 LEU A CA 1
ATOM 796 C C . LEU A 1 103 ? 11.383 -3.024 19.052 1.00 56.16 103 LEU A C 1
ATOM 798 O O . LEU A 1 103 ? 12.472 -3.389 19.487 1.00 56.16 103 LEU A O 1
ATOM 802 N N . ALA A 1 104 ? 11.120 -2.952 17.752 1.00 56.03 104 ALA A N 1
ATOM 803 C CA . ALA A 1 104 ? 12.090 -3.321 16.727 1.00 56.03 104 ALA A CA 1
ATOM 804 C C . ALA A 1 104 ? 12.025 -2.329 15.565 1.00 56.03 104 ALA A C 1
ATOM 806 O O . ALA A 1 104 ? 11.583 -2.654 14.469 1.00 56.03 104 ALA A O 1
ATOM 807 N N . ASN A 1 105 ? 12.414 -1.087 15.832 1.00 61.12 105 ASN A N 1
ATOM 808 C CA . ASN A 1 105 ? 12.356 -0.008 14.854 1.00 61.12 105 ASN A CA 1
ATOM 809 C C . ASN A 1 105 ? 13.644 -0.019 14.007 1.00 61.12 105 ASN A C 1
ATOM 811 O O . ASN A 1 105 ? 14.742 0.033 14.555 1.00 61.12 105 ASN A O 1
ATOM 815 N N . CYS A 1 106 ? 13.529 -0.090 12.683 1.00 65.62 106 CYS A N 1
ATOM 816 C CA . CYS A 1 106 ? 14.646 -0.017 11.748 1.00 65.62 106 CYS A CA 1
ATOM 817 C C . CYS A 1 106 ? 14.229 0.706 10.465 1.00 65.62 106 CYS A C 1
ATOM 819 O O . CYS A 1 106 ? 13.319 0.264 9.771 1.00 65.62 106 CYS A O 1
ATOM 821 N N . LEU A 1 107 ? 14.905 1.803 10.145 1.00 67.62 107 LEU A N 1
ATOM 822 C CA . LEU A 1 107 ? 14.697 2.573 8.924 1.00 67.62 107 LEU A CA 1
ATOM 823 C C . LEU A 1 107 ? 15.408 1.879 7.757 1.00 67.62 107 LEU A C 1
ATOM 825 O O . LEU A 1 107 ? 16.524 1.388 7.926 1.00 67.62 107 LEU A O 1
ATOM 829 N N . TYR A 1 108 ? 14.802 1.871 6.570 1.00 69.19 108 TYR A N 1
ATOM 830 C CA . TYR A 1 108 ? 15.437 1.331 5.365 1.00 69.19 108 TYR A CA 1
ATOM 831 C C . TYR A 1 108 ? 15.398 2.362 4.237 1.00 69.19 108 TYR A C 1
ATOM 833 O O . TYR A 1 108 ? 14.344 2.924 3.937 1.00 69.19 108 TYR A O 1
ATOM 841 N N . ALA A 1 109 ? 16.550 2.581 3.606 1.00 68.12 109 ALA A N 1
ATOM 842 C CA . ALA A 1 109 ? 16.729 3.501 2.487 1.00 68.12 109 ALA A CA 1
ATOM 843 C C . ALA A 1 109 ? 17.478 2.816 1.331 1.00 68.12 109 ALA A C 1
ATOM 845 O O . ALA A 1 109 ? 18.157 1.806 1.532 1.00 68.12 109 ALA A O 1
ATOM 846 N N . GLN A 1 110 ? 17.360 3.365 0.119 1.00 67.25 110 GLN A N 1
ATOM 847 C CA . GLN A 1 110 ? 18.068 2.853 -1.058 1.00 67.25 110 GLN A CA 1
ATOM 848 C C . GLN A 1 110 ? 19.593 2.963 -0.888 1.00 67.25 110 GLN A C 1
ATOM 850 O O . GLN A 1 110 ? 20.105 3.996 -0.455 1.00 67.25 110 GLN A O 1
ATOM 855 N N . LYS A 1 111 ? 20.331 1.916 -1.282 1.00 72.75 111 LYS A N 1
ATOM 856 C CA . LYS A 1 111 ? 21.786 1.785 -1.064 1.00 72.75 111 LYS A CA 1
ATOM 857 C C . LYS A 1 111 ? 22.672 2.870 -1.684 1.00 72.75 111 LYS A C 1
ATOM 859 O O . LYS A 1 111 ? 23.856 2.934 -1.368 1.00 72.75 111 LYS A O 1
ATOM 864 N N . THR A 1 112 ? 22.131 3.686 -2.584 1.00 69.31 112 THR A N 1
ATOM 865 C CA . THR A 1 112 ? 22.828 4.817 -3.209 1.00 69.31 112 THR A CA 1
ATOM 866 C C . THR A 1 112 ? 22.918 6.036 -2.286 1.00 69.31 112 THR A C 1
ATOM 868 O O . THR A 1 112 ? 23.771 6.894 -2.505 1.00 69.31 112 THR A O 1
ATOM 871 N N . TYR A 1 113 ? 22.088 6.122 -1.239 1.00 69.50 113 TYR A N 1
ATOM 872 C CA . TYR A 1 113 ? 22.085 7.267 -0.334 1.00 69.50 113 TYR A CA 1
ATOM 873 C C . TYR A 1 113 ? 23.251 7.252 0.652 1.00 69.50 113 TYR A C 1
ATOM 875 O O . TYR A 1 113 ? 23.376 6.373 1.505 1.00 69.50 113 TYR A O 1
ATOM 883 N N . GLN A 1 114 ? 24.050 8.319 0.613 1.00 81.25 114 GLN A N 1
ATOM 884 C CA . GLN A 1 114 ? 24.969 8.647 1.697 1.00 81.25 114 GLN A CA 1
ATOM 885 C C . GLN A 1 114 ? 24.199 9.378 2.805 1.00 81.25 114 GLN A C 1
ATOM 887 O O . GLN A 1 114 ? 23.764 10.516 2.620 1.00 81.25 114 GLN A O 1
ATOM 892 N N . LEU A 1 115 ? 24.039 8.718 3.951 1.00 82.50 115 LEU A N 1
ATOM 893 C CA . LEU A 1 115 ? 23.362 9.254 5.133 1.00 82.50 115 LEU A CA 1
ATOM 894 C C . LEU A 1 115 ? 24.265 10.213 5.929 1.00 82.50 115 LEU A C 1
ATOM 896 O O . LEU A 1 115 ? 25.492 10.102 5.886 1.00 82.50 115 LEU A O 1
ATOM 900 N N . GLN A 1 116 ? 23.670 11.140 6.683 1.00 86.81 116 GLN A N 1
ATOM 901 C CA . GLN A 1 116 ? 24.409 12.029 7.587 1.00 86.81 116 GLN A CA 1
ATOM 902 C C . GLN A 1 116 ? 24.829 11.298 8.872 1.00 86.81 116 GLN A C 1
ATOM 904 O O . GLN A 1 116 ? 24.015 10.655 9.536 1.00 86.81 116 GLN A O 1
ATOM 909 N N . GLU A 1 117 ? 26.097 11.442 9.272 1.00 88.12 117 GLU A N 1
ATOM 910 C CA . GLU A 1 117 ? 26.611 10.829 10.505 1.00 88.12 117 GLU A CA 1
ATOM 911 C C . GLU A 1 117 ? 25.916 11.334 11.774 1.00 88.12 117 GLU A C 1
ATOM 913 O O . GLU A 1 117 ? 25.718 10.562 12.708 1.00 88.12 117 GLU A O 1
ATOM 918 N N . GLU A 1 118 ? 25.576 12.623 11.840 1.00 88.69 118 GLU A N 1
ATOM 919 C CA . GLU A 1 118 ? 24.885 13.207 12.997 1.00 88.69 118 GLU A CA 1
ATOM 920 C C . GLU A 1 118 ? 23.491 12.592 13.163 1.00 88.69 118 GLU A C 1
ATOM 922 O O . GLU A 1 118 ? 23.131 12.154 14.254 1.00 88.69 118 GLU A O 1
ATOM 927 N N . TYR A 1 119 ? 22.757 12.448 12.056 1.00 88.44 119 TYR A N 1
ATOM 928 C CA . TYR A 1 119 ? 21.472 11.760 12.025 1.00 88.44 119 TYR A CA 1
ATOM 929 C C . TYR A 1 119 ? 21.597 10.304 12.491 1.00 88.44 119 TYR A C 1
ATOM 931 O O . TYR A 1 119 ? 20.903 9.903 13.424 1.00 88.44 119 TYR A O 1
ATOM 939 N N . LEU A 1 120 ? 22.541 9.538 11.929 1.00 85.81 120 LEU A N 1
ATOM 940 C CA . LEU A 1 120 ? 22.821 8.159 12.354 1.00 85.81 120 LEU A CA 1
ATOM 941 C C . LEU A 1 120 ? 23.106 8.062 13.861 1.00 85.81 120 LEU A C 1
ATOM 943 O O . LEU A 1 120 ? 22.533 7.206 14.537 1.00 85.81 120 LEU A O 1
ATOM 947 N N . LYS A 1 121 ? 23.928 8.970 14.404 1.00 89.31 121 LYS A N 1
ATOM 948 C CA . LYS A 1 121 ? 24.252 9.029 15.838 1.00 89.31 121 LYS A CA 1
ATOM 949 C C . LYS A 1 121 ? 23.010 9.313 16.688 1.00 89.31 121 LYS A C 1
ATOM 951 O O . LYS A 1 121 ? 22.857 8.678 17.727 1.00 89.31 121 LYS A O 1
ATOM 956 N N . ILE A 1 122 ? 22.105 10.198 16.265 1.00 87.81 122 ILE A N 1
ATOM 957 C CA . ILE A 1 122 ? 20.847 10.460 16.988 1.00 87.81 122 ILE A CA 1
ATOM 958 C C . ILE A 1 122 ? 19.917 9.235 16.939 1.00 87.81 122 ILE A C 1
ATOM 960 O O . ILE A 1 122 ? 19.392 8.822 17.973 1.00 87.81 122 ILE A O 1
ATOM 964 N N . ILE A 1 123 ? 19.735 8.608 15.772 1.00 83.38 123 ILE A N 1
ATOM 965 C CA . ILE A 1 123 ? 18.832 7.453 15.627 1.00 83.38 123 ILE A CA 1
ATOM 966 C C . ILE A 1 123 ? 19.324 6.240 16.442 1.00 83.38 123 ILE A C 1
ATOM 968 O O . ILE A 1 123 ? 18.533 5.606 17.147 1.00 83.38 123 ILE A O 1
ATOM 972 N N . GLN A 1 124 ? 20.634 5.976 16.446 1.00 82.38 124 GLN A N 1
ATOM 973 C CA . GLN A 1 124 ? 21.237 4.909 17.252 1.00 82.38 124 GLN A CA 1
ATOM 974 C C . GLN A 1 124 ? 21.219 5.219 18.759 1.00 82.38 124 GLN A C 1
ATOM 976 O O . GLN A 1 124 ? 20.882 4.348 19.563 1.00 82.38 124 GLN A O 1
ATOM 981 N N . ASN A 1 125 ? 21.557 6.448 19.169 1.00 85.12 125 ASN A N 1
ATOM 982 C CA . ASN A 1 125 ? 21.690 6.782 20.590 1.00 85.12 125 ASN A CA 1
ATOM 983 C C . ASN A 1 125 ? 20.348 7.043 21.280 1.00 85.12 125 ASN A C 1
ATOM 985 O O . ASN A 1 125 ? 20.136 6.508 22.368 1.00 85.12 125 ASN A O 1
ATOM 989 N N . SER A 1 126 ? 19.447 7.809 20.668 1.00 82.31 126 SER A N 1
ATOM 990 C CA . SER A 1 126 ? 18.204 8.254 21.311 1.00 82.31 126 SER A CA 1
ATOM 991 C C . SER A 1 126 ? 17.036 7.299 21.059 1.00 82.31 126 SER A C 1
ATOM 993 O O . SER A 1 126 ? 16.302 6.944 21.979 1.00 82.31 126 SER A O 1
ATOM 995 N N . PHE A 1 127 ? 16.888 6.819 19.820 1.00 75.75 127 PHE A N 1
ATOM 996 C CA . PHE A 1 127 ? 15.751 5.982 19.408 1.00 75.75 127 PHE A CA 1
ATOM 997 C C . PHE A 1 127 ? 16.037 4.473 19.473 1.00 75.75 127 PHE A C 1
ATOM 999 O O . PHE A 1 127 ? 15.108 3.676 19.343 1.00 75.75 127 PHE A O 1
ATOM 1006 N N . LYS A 1 128 ? 17.308 4.079 19.661 1.00 75.38 128 LYS A N 1
ATOM 1007 C CA . LYS A 1 128 ? 17.816 2.690 19.587 1.00 75.38 128 LYS A CA 1
ATOM 1008 C C . LYS A 1 128 ? 17.333 1.941 18.336 1.00 75.38 128 LYS A C 1
ATOM 1010 O O . LYS A 1 128 ? 17.051 0.746 18.395 1.00 75.38 128 LYS A O 1
ATOM 1015 N N . ALA A 1 129 ? 17.206 2.662 17.225 1.00 70.12 129 ALA A N 1
ATOM 1016 C CA . ALA A 1 129 ? 16.740 2.121 15.959 1.00 70.12 129 ALA A CA 1
ATOM 1017 C C . ALA A 1 129 ? 17.919 1.889 15.006 1.00 70.12 129 ALA A C 1
ATOM 1019 O O . ALA A 1 129 ? 18.861 2.682 14.956 1.00 70.12 129 ALA A O 1
ATOM 1020 N N . ASP A 1 130 ? 17.846 0.813 14.228 1.00 68.94 130 ASP A N 1
ATOM 1021 C CA . ASP A 1 130 ? 18.796 0.557 13.144 1.00 68.94 130 ASP A CA 1
ATOM 1022 C C . ASP A 1 130 ? 18.471 1.449 11.932 1.00 68.94 130 ASP A C 1
ATOM 1024 O O . ASP A 1 130 ? 17.307 1.758 11.672 1.00 68.94 130 ASP A O 1
ATOM 1028 N N . ILE A 1 131 ? 19.473 1.783 11.115 1.00 71.69 131 ILE A N 1
ATOM 1029 C CA . ILE A 1 131 ? 19.247 2.221 9.729 1.00 71.69 131 ILE A CA 1
ATOM 1030 C C . ILE A 1 131 ? 19.991 1.271 8.802 1.00 71.69 131 ILE A C 1
ATOM 1032 O O . ILE A 1 131 ? 21.167 0.981 9.026 1.00 71.69 13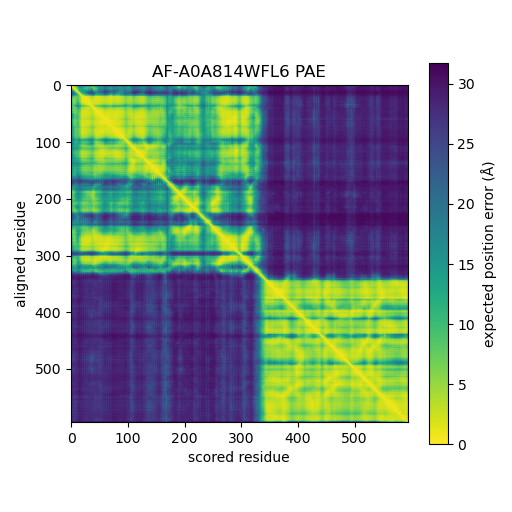1 ILE A O 1
ATOM 1036 N N . LYS A 1 132 ? 19.310 0.789 7.763 1.00 73.19 132 LYS A N 1
ATOM 1037 C CA . LYS A 1 132 ? 19.868 -0.131 6.773 1.00 73.19 132 LYS A CA 1
ATOM 1038 C C . LYS A 1 132 ? 19.747 0.417 5.361 1.00 73.19 132 LYS A C 1
ATOM 1040 O O . LYS A 1 132 ? 18.800 1.119 5.009 1.00 73.19 132 LYS A O 1
ATOM 1045 N N . LEU A 1 133 ? 20.737 0.051 4.560 1.00 73.56 133 LEU A N 1
ATOM 1046 C CA . LEU A 1 133 ? 20.813 0.343 3.140 1.00 73.56 133 LEU A CA 1
ATOM 1047 C C . LEU A 1 133 ? 20.507 -0.943 2.370 1.00 73.56 133 LEU A C 1
ATOM 1049 O O . LEU A 1 133 ? 21.222 -1.932 2.508 1.00 73.56 133 LEU A O 1
ATOM 1053 N N . GLU A 1 134 ? 19.431 -0.923 1.592 1.00 67.44 134 GLU A N 1
ATOM 1054 C CA . GLU A 1 134 ? 18.946 -2.043 0.777 1.00 67.44 134 GLU A CA 1
ATOM 1055 C C . GLU A 1 134 ? 18.867 -1.625 -0.695 1.00 67.44 134 GLU A C 1
ATOM 1057 O O . GLU A 1 134 ? 18.815 -0.435 -1.002 1.00 67.44 134 GLU A O 1
ATOM 1062 N N . ASP A 1 135 ? 18.865 -2.586 -1.622 1.00 65.62 135 ASP A N 1
ATOM 1063 C CA . ASP A 1 135 ? 18.727 -2.291 -3.053 1.00 65.62 135 ASP A CA 1
ATOM 1064 C C . ASP A 1 135 ? 17.297 -2.505 -3.559 1.00 65.62 135 ASP A C 1
ATOM 1066 O O . ASP A 1 135 ? 16.985 -3.483 -4.233 1.00 65.62 135 ASP A O 1
ATOM 1070 N N . PHE A 1 136 ? 16.420 -1.559 -3.247 1.00 59.19 136 PHE A N 1
ATOM 1071 C CA . PHE A 1 136 ? 15.057 -1.519 -3.769 1.00 59.19 136 PHE A CA 1
ATOM 1072 C C . PHE A 1 136 ? 15.004 -1.328 -5.293 1.00 59.19 136 PHE A C 1
ATOM 1074 O O . PHE A 1 136 ? 14.060 -1.803 -5.920 1.00 59.19 136 PHE A O 1
ATOM 1081 N N . GLN A 1 137 ? 16.005 -0.671 -5.897 1.00 57.19 137 GLN A N 1
ATOM 1082 C CA . GLN A 1 137 ? 16.034 -0.401 -7.342 1.00 57.19 137 GLN A CA 1
ATOM 1083 C C . GLN A 1 137 ? 16.356 -1.651 -8.176 1.00 57.19 137 GLN A C 1
ATOM 1085 O O . GLN A 1 137 ? 15.662 -1.908 -9.156 1.00 57.19 137 GLN A O 1
ATOM 1090 N N . ASN A 1 138 ? 17.383 -2.427 -7.805 1.00 54.97 138 ASN A N 1
ATOM 1091 C CA . ASN A 1 138 ? 17.838 -3.581 -8.603 1.00 54.97 138 ASN A CA 1
ATOM 1092 C C . ASN A 1 138 ? 17.447 -4.942 -8.000 1.00 54.97 138 ASN A C 1
ATOM 1094 O O . ASN A 1 138 ? 17.406 -5.940 -8.715 1.00 54.97 138 ASN A O 1
ATOM 1098 N N . GLU A 1 139 ? 17.153 -4.999 -6.698 1.00 66.25 139 GLU A N 1
ATOM 1099 C CA . GLU A 1 139 ? 16.869 -6.236 -5.959 1.00 66.25 139 GLU A CA 1
ATOM 1100 C C . GLU A 1 139 ? 15.568 -6.147 -5.140 1.00 66.25 139 GLU A C 1
ATOM 1102 O O . GLU A 1 139 ? 15.452 -6.785 -4.096 1.00 66.25 139 GLU A O 1
ATOM 1107 N N . GLY A 1 140 ? 14.576 -5.353 -5.563 1.00 52.25 140 GLY A N 1
ATOM 1108 C CA . GLY A 1 140 ? 13.382 -5.050 -4.755 1.00 52.25 140 GLY A CA 1
ATOM 1109 C C . GLY A 1 140 ? 12.685 -6.275 -4.138 1.00 52.25 140 GLY A C 1
ATOM 1110 O O . GLY A 1 140 ? 12.317 -6.245 -2.964 1.00 52.25 140 GLY A O 1
ATOM 1111 N N . ALA A 1 141 ? 12.585 -7.389 -4.870 1.00 51.12 141 ALA A N 1
ATOM 1112 C CA . ALA A 1 141 ? 12.020 -8.642 -4.361 1.00 51.12 141 ALA A CA 1
ATOM 1113 C C . ALA A 1 141 ? 12.898 -9.318 -3.284 1.00 51.12 141 ALA A C 1
ATOM 1115 O O . ALA A 1 141 ? 12.384 -9.863 -2.306 1.00 51.12 141 ALA A O 1
ATOM 1116 N N . GLN A 1 142 ? 14.223 -9.277 -3.433 1.00 69.94 142 GLN A N 1
ATOM 1117 C CA . GLN A 1 142 ? 15.186 -9.852 -2.493 1.00 69.94 142 GLN A CA 1
ATOM 1118 C C . GLN A 1 142 ? 15.389 -8.948 -1.271 1.00 69.94 142 GLN A C 1
ATOM 1120 O O . GLN A 1 142 ? 15.455 -9.457 -0.155 1.00 69.94 142 GLN A O 1
ATOM 1125 N N . ALA A 1 143 ? 15.396 -7.624 -1.445 1.00 60.00 143 ALA A N 1
ATOM 1126 C CA . ALA A 1 143 ? 15.322 -6.650 -0.359 1.00 60.00 143 ALA A CA 1
ATOM 1127 C C . ALA A 1 143 ? 14.056 -6.887 0.478 1.00 60.00 143 ALA A C 1
ATOM 1129 O O . ALA A 1 143 ? 14.127 -6.977 1.703 1.00 60.00 143 ALA A O 1
ATOM 1130 N N . VAL A 1 144 ? 12.909 -7.119 -0.174 1.00 60.34 144 VAL A N 1
ATOM 1131 C CA . VAL A 1 144 ? 11.669 -7.505 0.509 1.00 60.34 144 VAL A CA 1
ATOM 1132 C C . VAL A 1 144 ? 11.825 -8.812 1.300 1.00 60.34 144 VAL A C 1
ATOM 1134 O O . VAL A 1 144 ? 11.408 -8.879 2.458 1.00 60.34 144 VAL A O 1
ATOM 1137 N N . GLN A 1 145 ? 12.464 -9.840 0.733 1.00 69.69 145 GLN A N 1
ATOM 1138 C CA . GLN A 1 145 ? 12.748 -11.090 1.451 1.00 69.69 145 GLN A CA 1
ATOM 1139 C C . GLN A 1 145 ? 13.687 -10.879 2.650 1.00 69.69 145 GLN A C 1
ATOM 1141 O O . GLN A 1 145 ? 13.413 -11.413 3.723 1.00 69.69 145 GLN A O 1
ATOM 1146 N N . ARG A 1 146 ? 14.749 -10.071 2.515 1.00 76.12 146 ARG A N 1
ATOM 1147 C CA . ARG A 1 146 ? 15.683 -9.733 3.607 1.00 76.12 146 ARG A CA 1
ATOM 1148 C C . ARG A 1 146 ? 14.990 -8.974 4.738 1.00 76.12 146 ARG A C 1
ATOM 1150 O O . ARG A 1 146 ? 15.198 -9.294 5.908 1.00 76.12 146 ARG A O 1
ATOM 1157 N N . ILE A 1 147 ? 14.112 -8.030 4.401 1.00 67.06 147 ILE A N 1
ATOM 1158 C CA . ILE A 1 147 ? 13.304 -7.287 5.373 1.00 67.06 147 ILE A CA 1
ATOM 1159 C C . ILE A 1 147 ? 12.312 -8.217 6.083 1.00 67.06 147 ILE A C 1
ATOM 1161 O O . ILE A 1 147 ? 12.265 -8.210 7.312 1.00 67.06 147 ILE A O 1
ATOM 1165 N N . ASN A 1 148 ? 11.566 -9.051 5.347 1.00 66.06 148 ASN A N 1
ATOM 1166 C CA . ASN A 1 148 ? 10.659 -10.045 5.936 1.00 66.06 148 ASN A CA 1
ATOM 1167 C C . ASN A 1 148 ? 11.412 -11.020 6.859 1.00 66.06 148 ASN A C 1
ATOM 1169 O O . ASN A 1 148 ? 10.976 -11.234 7.985 1.00 66.06 148 ASN A O 1
ATOM 1173 N N . ALA A 1 149 ? 12.571 -11.538 6.443 1.00 75.94 149 ALA A N 1
ATOM 1174 C CA . ALA A 1 149 ? 13.391 -12.436 7.257 1.00 75.94 149 ALA A CA 1
ATOM 1175 C C . ALA A 1 149 ? 13.927 -11.756 8.531 1.00 75.94 149 ALA A C 1
ATOM 1177 O O . ALA A 1 149 ? 13.917 -12.361 9.603 1.00 75.94 149 ALA A O 1
ATOM 1178 N N . TRP A 1 150 ? 14.342 -10.486 8.459 1.00 72.00 150 TRP A N 1
ATOM 1179 C CA . TRP A 1 150 ? 14.745 -9.729 9.649 1.00 72.00 150 TRP A CA 1
ATOM 1180 C C . TRP A 1 150 ? 13.556 -9.444 10.581 1.00 72.00 150 TRP A C 1
ATOM 1182 O O . TRP A 1 150 ? 13.693 -9.579 11.795 1.00 72.00 150 TRP A O 1
ATOM 1192 N N . VAL A 1 151 ? 12.377 -9.116 10.041 1.00 61.69 151 VAL A N 1
ATOM 1193 C CA . VAL A 1 151 ? 11.124 -8.956 10.806 1.00 61.69 151 VAL A CA 1
ATOM 1194 C C . VAL A 1 151 ? 10.730 -10.265 11.501 1.00 61.69 151 VAL A C 1
ATOM 1196 O O . VAL A 1 151 ? 10.375 -10.260 12.682 1.00 61.69 151 VAL A O 1
ATOM 1199 N N . GLU A 1 152 ? 10.819 -11.393 10.798 1.00 67.00 152 GLU A N 1
ATOM 1200 C CA . GLU A 1 152 ? 10.585 -12.732 11.344 1.00 67.00 152 GLU A CA 1
ATOM 1201 C C . GLU A 1 152 ? 11.577 -13.031 12.476 1.00 67.00 152 GLU A C 1
ATOM 1203 O O . GLU A 1 152 ? 11.159 -13.380 13.580 1.00 67.00 152 GLU A O 1
ATOM 1208 N N . GLN A 1 153 ? 12.869 -12.758 12.274 1.00 69.75 153 GLN A N 1
ATOM 1209 C CA . GLN A 1 153 ? 13.902 -12.902 13.302 1.00 69.75 153 GLN A CA 1
ATOM 1210 C C . GLN A 1 153 ? 13.624 -12.041 14.549 1.00 69.75 153 GLN A C 1
ATOM 1212 O O . GLN A 1 153 ? 13.657 -12.559 15.666 1.00 69.75 153 GLN A O 1
ATOM 1217 N N . GLN A 1 154 ? 13.300 -10.751 14.390 1.00 61.78 154 GLN A N 1
ATOM 1218 C CA . GLN A 1 154 ? 13.016 -9.857 15.524 1.00 61.78 154 GLN A CA 1
ATOM 1219 C C . GLN A 1 154 ? 11.710 -10.213 16.261 1.00 61.78 154 GLN A C 1
ATOM 1221 O O . GLN A 1 154 ? 11.555 -9.891 17.441 1.00 61.78 154 GLN A O 1
ATOM 1226 N N . THR A 1 155 ? 10.772 -10.898 15.599 1.00 53.62 155 THR A N 1
ATOM 1227 C CA . THR A 1 155 ? 9.469 -11.286 16.173 1.00 53.62 155 THR A CA 1
ATOM 1228 C C . THR A 1 155 ? 9.407 -12.725 16.665 1.00 53.62 155 THR A C 1
ATOM 1230 O O . THR A 1 155 ? 8.321 -13.177 17.005 1.00 53.62 155 THR A O 1
ATOM 1233 N N . ASN A 1 156 ? 10.515 -13.470 16.703 1.00 64.81 156 ASN A N 1
ATOM 1234 C CA . ASN A 1 156 ? 10.504 -14.915 16.968 1.00 64.81 156 ASN A CA 1
ATOM 1235 C C . ASN A 1 156 ? 9.576 -15.701 15.993 1.00 64.81 156 ASN A C 1
ATOM 1237 O O . ASN A 1 156 ? 8.978 -16.709 16.369 1.00 64.81 156 ASN A O 1
ATOM 1241 N N . ASN A 1 157 ? 9.463 -15.260 14.733 1.00 63.31 157 ASN A N 1
ATOM 1242 C CA . ASN A 1 157 ? 8.592 -15.783 13.663 1.00 63.31 157 ASN A CA 1
ATOM 1243 C C . ASN A 1 157 ? 7.077 -15.570 13.876 1.00 63.31 157 ASN A C 1
ATOM 1245 O O . ASN A 1 157 ? 6.263 -16.308 13.307 1.00 63.31 157 ASN A O 1
ATOM 1249 N N . LEU A 1 158 ? 6.699 -14.591 14.707 1.00 54.19 158 LEU A N 1
ATOM 1250 C CA . LEU A 1 158 ? 5.310 -14.281 15.072 1.00 54.19 158 LEU A CA 1
ATOM 1251 C C . LEU A 1 158 ? 4.700 -13.125 14.258 1.00 54.19 158 LEU A C 1
ATOM 1253 O O . LEU A 1 158 ? 3.514 -12.853 14.402 1.00 54.19 158 LEU A O 1
ATOM 1257 N N . ILE A 1 159 ? 5.481 -12.415 13.442 1.00 52.53 159 ILE A N 1
ATOM 1258 C CA . ILE A 1 159 ? 4.973 -11.853 12.183 1.00 52.53 159 ILE A CA 1
ATOM 1259 C C . ILE A 1 159 ? 5.685 -12.590 11.080 1.00 52.53 159 ILE A C 1
ATOM 1261 O O . ILE A 1 159 ? 6.894 -12.771 11.171 1.00 52.53 159 ILE A O 1
ATOM 1265 N N . ARG A 1 160 ? 4.946 -12.930 10.032 1.00 60.28 160 ARG A N 1
ATOM 1266 C CA . ARG A 1 160 ? 5.494 -13.397 8.763 1.00 60.28 160 ARG A CA 1
ATOM 1267 C C . ARG A 1 160 ? 4.894 -12.583 7.640 1.00 60.28 160 ARG A C 1
ATOM 1269 O O . ARG A 1 160 ? 3.789 -12.061 7.812 1.00 60.28 160 ARG A O 1
ATOM 1276 N N . ASN A 1 161 ? 5.607 -12.487 6.520 1.00 59.91 161 ASN A N 1
ATOM 1277 C CA . ASN A 1 161 ? 5.148 -11.761 5.328 1.00 59.91 161 ASN A CA 1
ATOM 1278 C C . ASN A 1 161 ? 4.538 -10.391 5.691 1.00 59.91 161 ASN A C 1
ATOM 1280 O O . ASN A 1 161 ? 3.380 -10.102 5.391 1.00 59.91 161 ASN A O 1
ATOM 1284 N N . LEU A 1 162 ? 5.299 -9.569 6.421 1.00 50.41 162 LEU A N 1
ATOM 1285 C CA . LEU A 1 162 ? 4.931 -8.171 6.651 1.00 50.41 162 LEU A CA 1
ATOM 1286 C C . LEU A 1 162 ? 4.766 -7.445 5.315 1.00 50.41 162 LEU A C 1
ATOM 1288 O O . LEU A 1 162 ? 3.873 -6.617 5.167 1.00 50.41 162 LEU A O 1
ATOM 1292 N N . LEU A 1 163 ? 5.659 -7.771 4.381 1.00 46.38 163 LEU A N 1
ATOM 1293 C CA . LEU A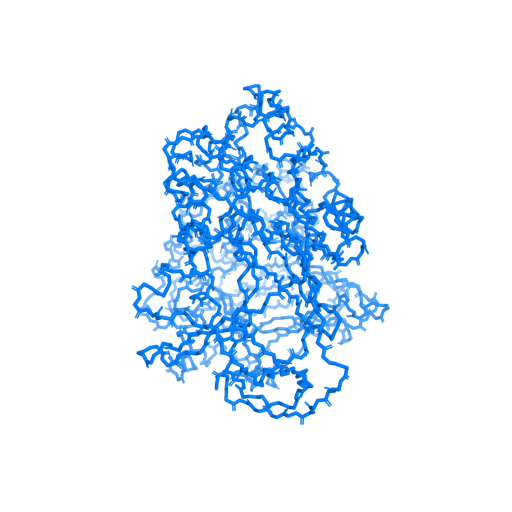 1 163 ? 5.650 -7.272 3.024 1.00 46.38 163 LEU A CA 1
ATOM 1294 C C . LEU A 1 163 ? 5.039 -8.324 2.105 1.00 46.38 163 LEU A C 1
ATOM 1296 O O . LEU A 1 163 ? 5.511 -9.467 2.076 1.00 46.38 163 LEU A O 1
ATOM 1300 N N . SER A 1 164 ? 4.096 -7.900 1.271 1.00 49.34 164 SER A N 1
ATOM 1301 C CA . SER A 1 164 ? 4.099 -8.338 -0.125 1.00 49.34 164 SER A CA 1
ATOM 1302 C C . SER A 1 164 ? 5.100 -7.458 -0.894 1.00 49.34 164 SER A C 1
ATOM 1304 O O . SER A 1 164 ? 5.458 -6.378 -0.427 1.00 49.34 164 SER A O 1
ATOM 1306 N N . ILE A 1 165 ? 5.525 -7.840 -2.100 1.00 38.38 165 ILE A N 1
ATOM 1307 C CA . ILE A 1 165 ? 6.415 -6.990 -2.925 1.00 38.38 165 ILE A CA 1
ATOM 1308 C C . ILE A 1 165 ? 5.630 -5.792 -3.542 1.00 38.38 165 ILE A C 1
ATOM 1310 O O . ILE A 1 165 ? 6.172 -4.960 -4.263 1.00 38.38 165 ILE A O 1
ATOM 1314 N N . ARG A 1 166 ? 4.340 -5.648 -3.195 1.00 36.28 166 ARG A N 1
ATOM 1315 C CA . ARG A 1 166 ? 3.475 -4.470 -3.421 1.00 36.28 166 ARG A CA 1
ATOM 1316 C C . ARG A 1 166 ? 3.388 -3.567 -2.178 1.00 36.28 166 ARG A C 1
ATOM 1318 O O . ARG A 1 166 ? 2.945 -2.421 -2.269 1.00 36.28 166 ARG A O 1
ATOM 1325 N N . ASP A 1 167 ? 3.744 -4.092 -1.002 1.00 41.22 167 ASP A N 1
ATOM 1326 C CA . ASP A 1 167 ? 3.338 -3.566 0.302 1.00 41.22 167 ASP A CA 1
ATOM 1327 C C . ASP A 1 167 ? 4.501 -3.293 1.221 1.00 41.22 167 ASP A C 1
ATOM 1329 O O . ASP A 1 167 ? 4.989 -4.159 1.942 1.00 41.22 167 ASP A O 1
ATOM 1333 N N . VAL A 1 168 ? 4.895 -2.034 1.252 1.00 32.00 168 VAL A N 1
ATOM 1334 C CA . VAL A 1 168 ? 6.065 -1.632 1.997 1.00 32.00 168 VAL A CA 1
ATOM 1335 C C . VAL A 1 168 ? 5.815 -0.292 2.673 1.00 32.00 168 VAL A C 1
ATOM 1337 O O . VAL A 1 168 ? 5.732 0.667 1.927 1.00 32.00 168 VAL A O 1
ATOM 1340 N N . ILE A 1 169 ? 5.740 -0.068 4.002 1.00 38.47 169 ILE A N 1
ATOM 1341 C CA . ILE A 1 169 ? 5.737 -0.826 5.309 1.00 38.47 169 ILE A CA 1
ATOM 1342 C C . ILE A 1 169 ? 5.305 0.230 6.428 1.00 38.47 169 ILE A C 1
ATOM 1344 O O . ILE A 1 169 ? 5.221 1.361 5.949 1.00 38.47 169 ILE A O 1
ATOM 1348 N N . PRO A 1 170 ? 5.019 0.129 7.796 1.00 31.61 170 PRO A N 1
ATOM 1349 C CA . PRO A 1 170 ? 5.226 -0.883 8.896 1.00 31.61 170 PRO A CA 1
ATOM 1350 C C . PRO A 1 170 ? 4.522 -0.812 10.348 1.00 31.61 170 PRO A C 1
ATOM 1352 O O . PRO A 1 170 ? 4.605 0.175 11.071 1.00 31.61 170 PRO A O 1
ATOM 1355 N N . ASN A 1 171 ? 4.004 -1.933 10.894 1.00 33.94 171 ASN A N 1
ATOM 1356 C CA . ASN A 1 171 ? 4.467 -2.688 12.119 1.00 33.94 171 ASN A CA 1
ATOM 1357 C C . ASN A 1 171 ? 4.377 -2.004 13.618 1.00 33.94 171 ASN A C 1
ATOM 1359 O O . ASN A 1 171 ? 3.991 -0.850 13.586 1.00 33.94 171 ASN A O 1
ATOM 1363 N N . THR A 1 172 ? 4.332 -2.505 14.933 1.00 30.47 172 THR A N 1
ATOM 1364 C CA . THR A 1 172 ? 5.302 -3.021 16.043 1.00 30.47 172 THR A CA 1
ATOM 1365 C C . THR A 1 172 ? 4.746 -3.756 17.348 1.00 30.47 172 THR A C 1
ATOM 1367 O O . THR A 1 172 ? 3.556 -3.653 17.644 1.00 30.47 172 THR A O 1
ATOM 1370 N N . ARG A 1 173 ? 5.587 -4.488 18.161 1.00 36.50 173 ARG A N 1
ATOM 1371 C CA . ARG A 1 173 ? 5.265 -5.353 19.377 1.00 36.50 173 ARG A CA 1
ATOM 1372 C C . ARG A 1 173 ? 5.017 -4.598 20.697 1.00 36.50 173 ARG A C 1
ATOM 1374 O O . ARG A 1 173 ? 5.515 -3.497 20.908 1.00 36.50 173 ARG A O 1
ATOM 1381 N N . LEU A 1 174 ? 4.378 -5.321 21.639 1.00 28.55 174 LEU A N 1
ATOM 1382 C CA . LEU A 1 174 ? 4.351 -5.080 23.090 1.00 28.55 174 LEU A CA 1
ATOM 1383 C C . LEU A 1 174 ? 3.806 -6.325 23.869 1.00 28.55 174 LEU A C 1
ATOM 1385 O O . LEU A 1 174 ? 2.592 -6.479 23.951 1.00 28.55 174 LEU A O 1
ATOM 1389 N N . ILE A 1 175 ? 4.626 -7.217 24.454 1.00 27.30 175 ILE A N 1
ATOM 1390 C CA . ILE A 1 175 ? 4.114 -8.445 25.134 1.00 27.30 175 ILE A CA 1
ATOM 1391 C C . ILE A 1 175 ? 3.763 -8.182 26.611 1.00 27.30 175 ILE A C 1
ATOM 1393 O O . ILE A 1 175 ? 4.622 -7.698 27.347 1.00 27.30 175 ILE A O 1
ATOM 1397 N N . ILE A 1 176 ? 2.567 -8.580 27.081 1.00 27.50 176 ILE A N 1
ATOM 1398 C CA . ILE A 1 176 ? 2.146 -8.397 28.486 1.00 27.50 176 ILE A CA 1
ATOM 1399 C C . ILE A 1 176 ? 1.420 -9.640 29.051 1.00 27.50 176 ILE A C 1
ATOM 1401 O O . ILE A 1 176 ? 0.410 -10.087 28.511 1.00 27.50 176 ILE A O 1
ATOM 1405 N N . ILE A 1 177 ? 1.900 -10.216 30.160 1.00 24.59 177 ILE A N 1
ATOM 1406 C CA . ILE A 1 177 ? 1.403 -11.504 30.694 1.00 24.59 177 ILE A CA 1
ATOM 1407 C C . ILE A 1 177 ? 0.454 -11.305 31.892 1.00 24.59 177 ILE A C 1
ATOM 1409 O O . ILE A 1 177 ? 0.770 -10.587 32.841 1.00 24.59 177 ILE A O 1
ATOM 1413 N N . ASN A 1 178 ? -0.723 -11.943 31.866 1.00 31.66 178 ASN A N 1
ATOM 1414 C CA . ASN A 1 178 ? -1.662 -11.955 32.992 1.00 31.66 178 ASN A CA 1
ATOM 1415 C C . ASN A 1 178 ? -2.501 -13.235 33.047 1.00 31.66 178 ASN A C 1
ATOM 1417 O O . ASN A 1 178 ? -2.946 -13.743 32.025 1.00 31.66 178 ASN A O 1
ATOM 1421 N N . LYS A 1 179 ? -2.742 -13.747 34.252 1.00 33.75 179 LYS A N 1
ATOM 1422 C CA . LYS A 1 179 ? -3.241 -15.107 34.460 1.00 33.75 179 LYS A CA 1
ATOM 1423 C C . LYS A 1 179 ? -4.705 -15.120 34.905 1.00 33.75 179 LYS A C 1
ATOM 1425 O O . LYS A 1 179 ? -4.983 -14.796 36.058 1.00 33.75 179 LYS A O 1
ATOM 1430 N N . PHE A 1 180 ? -5.585 -15.573 34.015 1.00 46.16 180 PHE A N 1
ATOM 1431 C CA . PHE A 1 180 ? -7.005 -15.839 34.280 1.00 46.16 180 PHE A CA 1
ATOM 1432 C C . PHE A 1 180 ? -7.225 -17.296 34.750 1.00 46.16 180 PHE A C 1
ATOM 1434 O O . PHE A 1 180 ? -6.271 -18.080 34.850 1.00 46.16 180 PHE A O 1
ATOM 1441 N N . SER A 1 181 ? -8.477 -17.687 35.041 1.00 44.69 181 SER A N 1
ATOM 1442 C CA . SER A 1 181 ? -8.807 -19.113 35.212 1.00 44.69 181 SER A CA 1
ATOM 1443 C C . SER A 1 181 ? -8.692 -19.873 33.885 1.00 44.69 181 SER A C 1
ATOM 1445 O O . SER A 1 181 ? -8.840 -19.296 32.809 1.00 44.69 181 SER A O 1
ATOM 1447 N N . LYS A 1 182 ? -8.458 -21.189 33.967 1.00 50.81 182 LYS A N 1
ATOM 1448 C CA . LYS A 1 182 ? -8.463 -22.100 32.807 1.00 50.81 182 LYS A CA 1
ATOM 1449 C C . LYS A 1 182 ? -9.868 -22.533 32.374 1.00 50.81 182 LYS A C 1
ATOM 1451 O O . LYS A 1 182 ? -10.008 -23.148 31.321 1.00 50.81 182 LYS A O 1
ATOM 1456 N N . ASP A 1 183 ? -10.882 -22.239 33.179 1.00 62.06 183 ASP A N 1
ATOM 1457 C CA . ASP A 1 183 ? -12.258 -22.648 32.923 1.00 62.06 183 ASP A CA 1
ATOM 1458 C C . ASP A 1 183 ? -12.906 -21.709 31.891 1.00 62.06 183 ASP A C 1
ATOM 1460 O O . ASP A 1 183 ? -13.172 -20.535 32.164 1.00 62.06 183 ASP A O 1
ATOM 1464 N N . LEU A 1 184 ? -13.142 -22.225 30.683 1.00 65.94 184 LEU A N 1
ATOM 1465 C CA . LEU A 1 184 ? -13.791 -21.493 29.594 1.00 65.94 184 LEU A CA 1
ATOM 1466 C C . LEU A 1 184 ? -15.304 -21.726 29.590 1.00 65.94 184 LEU A C 1
ATOM 1468 O O . LEU A 1 184 ? -15.766 -22.867 29.608 1.00 65.94 184 LEU A O 1
ATOM 1472 N N . THR A 1 185 ? -16.067 -20.644 29.452 1.00 65.19 185 THR A N 1
ATOM 1473 C CA . THR A 1 185 ? -17.529 -20.679 29.312 1.00 65.19 185 THR A CA 1
ATOM 1474 C C . THR A 1 185 ? -17.921 -20.221 27.911 1.00 65.19 185 THR A C 1
ATOM 1476 O O . THR A 1 185 ? -17.672 -19.077 27.539 1.00 65.19 185 THR A O 1
ATOM 1479 N N . ASN A 1 186 ? -18.557 -21.091 27.123 1.00 71.31 186 ASN A N 1
ATOM 1480 C CA . ASN A 1 186 ? -19.072 -20.715 25.803 1.00 71.31 186 ASN A CA 1
ATOM 1481 C C . ASN A 1 186 ? -20.356 -19.885 25.945 1.00 71.31 186 ASN A C 1
ATOM 1483 O O . ASN A 1 186 ? -21.355 -20.378 26.468 1.00 71.31 186 ASN A O 1
ATOM 1487 N N . ALA A 1 187 ? -20.344 -18.650 25.447 1.00 69.88 187 ALA A N 1
ATOM 1488 C CA . ALA A 1 187 ? -21.450 -17.701 25.570 1.00 69.88 187 ALA A CA 1
ATOM 1489 C C . ALA A 1 187 ? -21.696 -16.930 24.264 1.00 69.88 187 ALA A C 1
ATOM 1491 O O . ALA A 1 187 ? -20.909 -17.013 23.321 1.00 69.88 187 ALA A O 1
ATOM 1492 N N . ASP A 1 188 ? -22.804 -16.194 24.206 1.00 73.88 188 ASP A N 1
ATOM 1493 C CA . ASP A 1 188 ? -23.168 -15.345 23.071 1.00 73.88 188 ASP A CA 1
ATOM 1494 C C . ASP A 1 188 ? -22.441 -13.995 23.111 1.00 73.88 188 ASP A C 1
ATOM 1496 O O . ASP A 1 188 ? -22.418 -13.309 24.133 1.00 73.88 188 ASP A O 1
ATOM 1500 N N . PHE A 1 189 ? -21.875 -13.595 21.974 1.00 71.12 189 PHE A N 1
ATOM 1501 C CA . PHE A 1 189 ? -21.250 -12.295 21.755 1.00 71.12 189 PHE A CA 1
ATOM 1502 C C . PHE A 1 189 ? -22.025 -11.521 20.687 1.00 71.12 189 PHE A C 1
ATOM 1504 O O . PHE A 1 189 ? -22.212 -12.008 19.573 1.00 71.12 189 PHE A O 1
ATOM 1511 N N . HIS A 1 190 ? -22.462 -10.308 21.030 1.00 68.50 190 HIS A N 1
ATOM 1512 C CA . HIS A 1 190 ? -23.271 -9.447 20.165 1.00 68.50 190 HIS A CA 1
ATOM 1513 C C . HIS A 1 190 ? -22.386 -8.465 19.383 1.00 68.50 190 HIS A C 1
ATOM 1515 O O . HIS A 1 190 ? -22.070 -7.376 19.876 1.00 68.50 190 HIS A O 1
ATOM 1521 N N . GLU A 1 191 ? -22.017 -8.837 18.160 1.00 67.75 191 GLU A N 1
ATOM 1522 C CA . GLU A 1 191 ? -21.221 -8.029 17.229 1.00 67.75 191 GLU A CA 1
ATOM 1523 C C . GLU A 1 191 ? -21.878 -6.667 16.922 1.00 67.75 191 GLU A C 1
ATOM 1525 O O . GLU A 1 191 ? -23.068 -6.434 17.157 1.00 67.75 191 GLU A O 1
ATOM 1530 N N . ALA A 1 192 ? -21.093 -5.717 16.410 1.00 59.47 192 ALA A N 1
ATOM 1531 C CA . ALA A 1 192 ? -21.583 -4.377 16.070 1.00 59.47 192 ALA A CA 1
ATOM 1532 C C . ALA A 1 192 ? -22.528 -4.345 14.856 1.00 59.47 192 ALA A C 1
ATOM 1534 O O . ALA A 1 192 ? -23.445 -3.533 14.818 1.00 59.47 192 ALA A O 1
ATOM 1535 N N . ASN A 1 193 ? -22.360 -5.282 13.923 1.00 63.34 193 ASN A N 1
ATOM 1536 C CA . ASN A 1 193 ? -23.258 -5.539 12.789 1.00 63.34 193 ASN A CA 1
ATOM 1537 C C . ASN A 1 193 ? -24.620 -6.164 13.202 1.00 63.34 193 ASN A C 1
ATOM 1539 O O . ASN A 1 193 ? -25.448 -6.439 12.341 1.00 63.34 193 ASN A O 1
ATOM 1543 N N . GLY A 1 194 ? -24.849 -6.428 14.497 1.00 68.19 194 GLY A N 1
ATOM 1544 C CA . GLY A 1 194 ? -26.063 -7.066 15.024 1.00 68.19 194 GLY A CA 1
ATOM 1545 C C . GLY A 1 194 ? -26.042 -8.602 15.056 1.00 68.19 194 GLY A C 1
ATOM 1546 O O . GLY A 1 194 ? -26.938 -9.202 15.650 1.00 68.19 194 GLY A O 1
ATOM 1547 N N . LYS A 1 195 ? -25.022 -9.250 14.480 1.00 75.62 195 LYS A N 1
ATOM 1548 C CA . LYS A 1 195 ? -24.836 -10.708 14.514 1.00 75.62 195 LYS A CA 1
ATOM 1549 C C . LYS A 1 195 ? -24.523 -11.199 15.931 1.00 75.62 195 LYS A C 1
ATOM 1551 O O . LYS A 1 195 ? -23.912 -10.500 16.741 1.00 75.62 195 LYS A O 1
ATOM 1556 N N . ILE A 1 196 ? -24.930 -12.434 16.215 1.00 76.38 196 ILE A N 1
ATOM 1557 C CA . ILE A 1 196 ? -24.592 -13.145 17.448 1.00 76.38 196 ILE A CA 1
ATOM 1558 C C . ILE A 1 196 ? -23.664 -14.307 17.092 1.00 76.38 196 ILE A C 1
ATOM 1560 O O . ILE A 1 196 ? -24.002 -15.127 16.240 1.00 76.38 196 ILE A O 1
ATOM 1564 N N . SER A 1 197 ? -22.508 -14.378 17.750 1.00 75.50 197 SER A N 1
ATOM 1565 C CA . SER A 1 197 ? -21.539 -15.473 17.609 1.00 75.50 197 SER A CA 1
ATOM 1566 C C . SER A 1 197 ? -21.263 -16.124 18.961 1.00 75.50 197 SER A C 1
ATOM 1568 O O . SER A 1 197 ? -21.138 -15.429 19.967 1.00 75.50 197 SER A O 1
ATOM 1570 N N . LYS A 1 198 ? -21.112 -17.454 18.996 1.00 78.06 198 LYS A N 1
ATOM 1571 C CA . LYS A 1 198 ? -20.625 -18.152 20.195 1.00 78.06 198 LYS A CA 1
ATOM 1572 C C . LYS A 1 198 ? -19.119 -17.942 20.342 1.00 78.06 198 LYS A C 1
ATOM 1574 O O . LYS A 1 198 ? -18.370 -18.217 19.408 1.00 78.06 198 LYS A O 1
ATOM 1579 N N . VAL A 1 199 ? -18.680 -17.499 21.518 1.00 74.69 199 VAL A N 1
ATOM 1580 C CA . VAL A 1 199 ? -17.261 -17.300 21.858 1.00 74.69 199 VAL A CA 1
ATOM 1581 C C . VAL A 1 199 ? -16.923 -17.963 23.189 1.00 74.69 199 VAL A C 1
ATOM 1583 O O . VAL A 1 199 ? -17.778 -18.084 24.068 1.00 74.69 199 VAL A O 1
ATOM 1586 N N . ALA A 1 200 ? -15.661 -18.356 23.355 1.00 74.19 200 ALA A N 1
ATOM 1587 C CA . ALA A 1 200 ? -15.144 -18.831 24.630 1.00 74.19 200 ALA A CA 1
ATOM 1588 C C . ALA A 1 200 ? -14.796 -17.632 25.529 1.00 74.19 200 ALA A C 1
ATOM 1590 O O . ALA A 1 200 ? -13.857 -16.884 25.243 1.00 74.19 200 ALA A O 1
ATOM 1591 N N . LEU A 1 201 ? -15.549 -17.444 26.613 1.00 62.16 201 LEU A N 1
ATOM 1592 C CA . LEU A 1 201 ? -15.247 -16.462 27.650 1.00 62.16 201 LEU A CA 1
ATOM 1593 C C . LEU A 1 201 ? -14.324 -17.081 28.703 1.00 62.16 201 LEU A C 1
ATOM 1595 O O . LEU A 1 201 ? -14.656 -18.087 29.331 1.00 62.16 201 LEU A O 1
ATOM 1599 N N . MET A 1 202 ? -13.188 -16.429 28.925 1.00 71.44 202 MET A N 1
ATOM 1600 C CA . MET A 1 202 ? -12.400 -16.564 30.146 1.00 71.44 202 MET A CA 1
ATOM 1601 C C . MET A 1 202 ? -13.130 -15.825 31.268 1.00 71.44 202 MET A C 1
ATOM 1603 O O . MET A 1 202 ? -13.799 -14.820 31.008 1.00 71.44 202 MET A O 1
ATOM 1607 N N . HIS A 1 203 ? -12.987 -16.276 32.514 1.00 65.69 203 HIS A N 1
ATOM 1608 C CA . HIS A 1 203 ? -13.609 -15.594 33.646 1.00 65.69 203 HIS A CA 1
ATOM 1609 C C . HIS A 1 203 ? -12.732 -15.571 34.902 1.00 65.69 203 HIS A C 1
ATOM 1611 O O . HIS A 1 203 ? -11.891 -16.446 35.119 1.00 65.69 203 HIS A O 1
ATOM 1617 N N . GLN A 1 204 ? -12.915 -14.530 35.718 1.00 64.56 204 GLN A N 1
ATOM 1618 C CA . GLN A 1 204 ? -12.173 -14.307 36.959 1.00 64.56 204 GLN A CA 1
ATOM 1619 C C . GLN A 1 204 ? -12.994 -13.460 37.935 1.00 64.56 204 GLN A C 1
ATOM 1621 O O . GLN A 1 204 ? -13.613 -12.467 37.549 1.00 64.56 204 GLN A O 1
ATOM 1626 N N . ARG A 1 205 ? -12.972 -13.841 39.215 1.00 72.00 205 ARG A N 1
ATOM 1627 C CA . ARG A 1 205 ? -13.532 -13.061 40.322 1.00 72.00 205 ARG A CA 1
ATOM 1628 C C . ARG A 1 205 ? -12.389 -12.433 41.109 1.00 72.00 205 ARG A C 1
ATOM 1630 O O . ARG A 1 205 ? -11.711 -13.138 41.849 1.00 72.00 205 ARG A O 1
ATOM 1637 N N . GLU A 1 206 ? -12.183 -11.130 40.960 1.00 64.06 206 GLU A N 1
ATOM 1638 C CA . GLU A 1 206 ? -11.137 -10.401 41.689 1.00 64.06 206 GLU A CA 1
ATOM 1639 C C . GLU A 1 206 ? -11.502 -8.917 41.845 1.00 64.06 206 GLU A C 1
ATOM 1641 O O . GLU A 1 206 ? -12.519 -8.449 41.327 1.00 64.06 206 GLU A O 1
ATOM 1646 N N . LYS A 1 207 ? -10.687 -8.174 42.599 1.00 68.38 207 LYS A N 1
ATOM 1647 C CA . LYS A 1 207 ? -10.812 -6.723 42.748 1.00 68.38 207 LYS A CA 1
ATOM 1648 C C . LYS A 1 207 ? -10.061 -6.016 41.626 1.00 68.38 207 LYS A C 1
ATOM 1650 O O . LYS A 1 207 ? -8.851 -6.170 41.500 1.00 68.38 207 LYS A O 1
ATOM 1655 N N . PHE A 1 208 ? -10.775 -5.201 40.860 1.00 64.31 208 PHE A N 1
ATOM 1656 C CA . PHE A 1 208 ? -10.226 -4.396 39.770 1.00 64.31 208 PHE A CA 1
ATOM 1657 C C . PHE A 1 208 ? -10.455 -2.910 40.050 1.00 64.31 208 PHE A C 1
ATOM 1659 O O . PHE A 1 208 ? -11.371 -2.551 40.793 1.00 64.31 208 PHE A O 1
ATOM 1666 N N . PHE A 1 209 ? -9.671 -2.027 39.425 1.00 63.88 209 PHE A N 1
ATOM 1667 C CA . PHE A 1 209 ? -10.071 -0.621 39.351 1.00 63.88 209 PHE A CA 1
ATOM 1668 C C . PHE A 1 209 ? -11.165 -0.490 38.291 1.00 63.88 209 PHE A C 1
ATOM 1670 O O . PHE A 1 209 ? -10.967 -0.862 37.130 1.00 63.88 209 PHE A O 1
ATOM 1677 N N . TYR A 1 210 ? -12.313 0.028 38.705 1.00 62.47 210 TYR A N 1
ATOM 1678 C CA . TYR A 1 210 ? -13.528 0.110 37.915 1.00 62.47 210 TYR A CA 1
ATOM 1679 C C . TYR A 1 210 ? -14.067 1.538 37.882 1.00 62.47 210 TYR A C 1
ATOM 1681 O O . TYR A 1 210 ? -14.014 2.269 38.874 1.00 62.47 210 TYR A O 1
ATOM 1689 N N . ALA A 1 211 ? -14.627 1.917 36.739 1.00 62.41 211 ALA A N 1
ATOM 1690 C CA . ALA A 1 211 ? -15.448 3.107 36.587 1.00 62.41 211 ALA A CA 1
ATOM 1691 C C . ALA A 1 211 ? -16.634 2.802 35.663 1.00 62.41 211 ALA A C 1
ATOM 1693 O O . ALA A 1 211 ? -16.534 1.993 34.738 1.00 62.41 211 ALA A O 1
ATOM 1694 N N . LYS A 1 212 ? -17.753 3.493 35.883 1.00 59.88 212 LYS A N 1
ATOM 1695 C CA . LYS A 1 212 ? -18.910 3.477 34.985 1.00 59.88 212 LYS A CA 1
ATOM 1696 C C . LYS A 1 212 ? -19.236 4.908 34.589 1.00 59.88 212 LYS A C 1
ATOM 1698 O O . LYS A 1 212 ? -19.641 5.690 35.440 1.00 59.88 212 LYS A O 1
ATOM 1703 N N . ASN A 1 213 ? -19.094 5.235 33.310 1.00 58.38 213 ASN A N 1
ATOM 1704 C CA . ASN A 1 213 ? -19.568 6.506 32.784 1.00 58.38 213 ASN A CA 1
ATOM 1705 C C . ASN A 1 213 ? -21.018 6.303 32.318 1.00 58.38 213 ASN A C 1
ATOM 1707 O O . ASN A 1 213 ? -21.272 5.593 31.344 1.00 58.38 213 ASN A O 1
ATOM 1711 N N . ASN A 1 214 ? -21.971 6.878 33.056 1.00 62.97 214 ASN A N 1
ATOM 1712 C CA . ASN A 1 214 ? -23.392 6.741 32.738 1.00 62.97 214 ASN A CA 1
ATOM 1713 C C . ASN A 1 214 ? -23.781 7.521 31.478 1.00 62.97 214 ASN A C 1
ATOM 1715 O O . ASN A 1 214 ? -24.664 7.057 30.768 1.00 62.97 214 ASN A O 1
ATOM 1719 N N . ASP A 1 215 ? -23.118 8.639 31.187 1.00 56.34 215 ASP A N 1
ATOM 1720 C CA . ASP A 1 215 ? -23.461 9.571 30.102 1.00 56.34 215 ASP A CA 1
ATOM 1721 C C . ASP A 1 215 ? -23.053 9.015 28.728 1.00 56.34 215 ASP A C 1
ATOM 1723 O O . ASP A 1 215 ? -23.765 9.169 27.741 1.00 56.34 215 ASP A O 1
ATOM 1727 N N . LEU A 1 216 ? -21.928 8.295 28.688 1.00 48.44 216 LEU A N 1
ATOM 1728 C CA . LEU A 1 216 ? -21.445 7.534 27.530 1.00 48.44 216 LEU A CA 1
ATOM 1729 C C . LEU A 1 216 ? -21.934 6.072 27.522 1.00 48.44 216 LEU A C 1
ATOM 1731 O O . LEU A 1 216 ? -21.586 5.314 26.621 1.00 48.44 216 LEU A O 1
ATOM 1735 N N . HIS A 1 217 ? -22.696 5.654 28.539 1.00 56.12 217 HIS A N 1
ATOM 1736 C CA . HIS A 1 217 ? -23.169 4.278 28.756 1.00 56.12 217 HIS A CA 1
ATOM 1737 C C . HIS A 1 217 ? -22.066 3.186 28.783 1.00 56.12 217 HIS A C 1
ATOM 1739 O O . HIS A 1 217 ? -22.349 2.016 28.522 1.00 56.12 217 HIS A O 1
ATOM 1745 N N . ILE A 1 218 ? -20.821 3.527 29.146 1.00 52.59 218 ILE A N 1
ATOM 1746 C CA . ILE A 1 218 ? -19.677 2.592 29.167 1.00 52.59 218 ILE A CA 1
ATOM 1747 C C . ILE A 1 218 ? -19.274 2.138 30.577 1.00 52.59 218 ILE A C 1
ATOM 1749 O O . ILE A 1 218 ? -19.361 2.878 31.561 1.00 52.59 218 ILE A O 1
ATOM 1753 N N . GLN A 1 219 ? -18.756 0.913 30.647 1.00 57.16 219 GLN A N 1
ATOM 1754 C CA . GLN A 1 219 ? -18.053 0.347 31.799 1.00 57.16 219 GLN A CA 1
ATOM 1755 C C . GLN A 1 219 ? -16.563 0.222 31.477 1.00 57.16 219 GLN A C 1
ATOM 1757 O O . GLN A 1 219 ? -16.198 -0.113 30.352 1.00 57.16 219 GLN A O 1
ATOM 1762 N N . ILE A 1 220 ? -15.705 0.485 32.461 1.00 59.78 220 ILE A N 1
ATOM 1763 C CA . ILE A 1 220 ? -14.249 0.487 32.304 1.00 59.78 220 ILE A CA 1
ATOM 1764 C C . ILE A 1 220 ? -13.637 -0.323 33.439 1.00 59.78 220 ILE A C 1
ATOM 1766 O O . ILE A 1 220 ? -13.890 -0.047 34.610 1.00 59.78 220 ILE A O 1
ATOM 1770 N N . VAL A 1 221 ? -12.814 -1.307 33.077 1.00 56.53 221 VAL A N 1
ATOM 1771 C CA . VAL A 1 221 ? -12.091 -2.192 33.997 1.00 56.53 221 VAL A CA 1
ATOM 1772 C C . VAL A 1 221 ? -10.605 -2.108 33.660 1.00 56.53 221 VAL A C 1
ATOM 1774 O O . VAL A 1 221 ? -10.198 -2.482 32.561 1.00 56.53 221 VAL A O 1
ATOM 1777 N N . ARG A 1 222 ? -9.775 -1.646 34.599 1.00 61.59 222 ARG A N 1
ATOM 1778 C CA . ARG A 1 222 ? -8.315 -1.777 34.497 1.00 61.59 222 ARG A CA 1
ATOM 1779 C C . ARG A 1 222 ? -7.937 -3.159 35.011 1.00 61.59 222 ARG A C 1
ATOM 1781 O O . ARG A 1 222 ? -8.066 -3.433 36.202 1.00 61.59 222 ARG A O 1
ATOM 1788 N N . ILE A 1 223 ? -7.471 -4.012 34.105 1.00 61.31 223 ILE A N 1
ATOM 1789 C CA . ILE A 1 223 ? -6.996 -5.365 34.402 1.00 61.31 223 ILE A CA 1
ATOM 1790 C C . ILE A 1 223 ? -5.474 -5.273 34.638 1.00 61.31 223 ILE A C 1
ATOM 1792 O O . ILE A 1 223 ? -4.737 -5.097 33.665 1.00 61.31 223 ILE A O 1
ATOM 1796 N N . PRO A 1 224 ? -4.972 -5.322 35.888 1.00 55.31 224 PRO A N 1
ATOM 1797 C CA . PRO A 1 224 ? -3.543 -5.177 36.153 1.00 55.31 224 PRO A CA 1
ATOM 1798 C C . PRO A 1 224 ? -2.791 -6.439 35.721 1.00 55.31 224 PRO A C 1
ATOM 1800 O O . PRO A 1 224 ? -3.069 -7.534 36.207 1.00 55.31 224 PRO A O 1
ATOM 1803 N N . TYR A 1 225 ? -1.834 -6.281 34.808 1.00 50.84 225 TYR A N 1
ATOM 1804 C CA . TYR A 1 225 ? -0.875 -7.326 34.449 1.00 50.84 225 TYR A CA 1
ATOM 1805 C C . TYR A 1 225 ? 0.110 -7.529 35.607 1.00 50.84 225 TYR A C 1
ATOM 1807 O O . TYR A 1 225 ? 0.503 -6.561 36.262 1.00 50.84 225 TYR A O 1
ATOM 1815 N N . LYS A 1 226 ? 0.493 -8.779 35.898 1.00 44.53 226 LYS A N 1
ATOM 1816 C CA . LYS A 1 226 ? 1.321 -9.064 37.080 1.00 44.53 226 LYS A CA 1
ATOM 1817 C C . LYS A 1 226 ? 2.722 -8.480 36.918 1.00 44.53 226 LYS A C 1
ATOM 1819 O O . LYS A 1 226 ? 3.285 -8.520 35.832 1.00 44.53 226 LYS A O 1
ATOM 1824 N N . ASN A 1 227 ? 3.258 -7.961 38.023 1.00 39.69 227 ASN A N 1
ATOM 1825 C CA . ASN A 1 227 ? 4.619 -7.434 38.164 1.00 39.69 227 ASN A CA 1
ATOM 1826 C C . ASN A 1 227 ? 5.003 -6.231 37.275 1.00 39.69 227 ASN A C 1
ATOM 1828 O O . ASN A 1 227 ? 6.155 -5.798 37.323 1.00 39.69 227 ASN A O 1
ATOM 1832 N N . VAL A 1 228 ? 4.048 -5.597 36.574 1.00 42.22 228 VAL A N 1
ATOM 1833 C CA . VAL A 1 228 ? 4.240 -4.220 36.080 1.00 42.22 228 VAL A CA 1
ATOM 1834 C C . VAL A 1 228 ? 4.662 -3.354 37.269 1.00 42.22 228 VAL A C 1
ATOM 1836 O O . VAL A 1 228 ? 4.017 -3.392 38.315 1.00 42.22 228 VAL A O 1
ATOM 1839 N N . VAL A 1 229 ? 5.765 -2.616 37.134 1.00 34.22 229 VAL A N 1
ATOM 1840 C CA . VAL A 1 229 ? 6.440 -1.960 38.265 1.00 34.22 229 VAL A CA 1
ATOM 1841 C C . VAL A 1 229 ? 5.550 -0.881 38.898 1.00 34.22 229 VAL A C 1
ATOM 1843 O O . VAL A 1 229 ? 5.527 0.263 38.455 1.00 34.22 229 VAL A O 1
ATOM 1846 N N . GLU A 1 230 ? 4.853 -1.227 39.984 1.00 36.91 230 GLU A N 1
ATOM 1847 C CA . GLU A 1 230 ? 4.024 -0.296 40.772 1.00 36.91 230 GLU A CA 1
ATOM 1848 C C . GLU A 1 230 ? 4.847 0.670 41.651 1.00 36.91 230 GLU A C 1
ATOM 1850 O O . GLU A 1 230 ? 4.289 1.460 42.416 1.00 36.91 230 GLU A O 1
ATOM 1855 N N . GLN A 1 231 ? 6.180 0.656 41.549 1.00 31.25 231 GLN A N 1
ATOM 1856 C CA . GLN A 1 231 ? 7.024 1.594 42.286 1.00 31.25 231 GLN A CA 1
ATOM 1857 C C . GLN A 1 231 ? 6.866 3.016 41.722 1.00 31.25 231 GLN A C 1
ATOM 1859 O O . GLN A 1 231 ? 7.336 3.331 40.632 1.00 31.25 231 GLN A O 1
ATOM 1864 N N . ASN A 1 232 ? 6.239 3.879 42.530 1.00 31.52 232 ASN A N 1
ATOM 1865 C CA . ASN A 1 232 ? 6.052 5.327 42.345 1.00 31.52 232 ASN A CA 1
ATOM 1866 C C . ASN A 1 232 ? 4.929 5.798 41.394 1.00 31.52 232 ASN A C 1
ATOM 1868 O O . ASN A 1 232 ? 4.844 6.991 41.116 1.00 31.52 232 ASN A O 1
ATOM 1872 N N . LEU A 1 233 ? 3.992 4.933 40.982 1.00 35.03 233 LEU A N 1
ATOM 1873 C CA . LEU A 1 233 ? 2.790 5.354 40.226 1.00 35.03 233 LEU A CA 1
ATOM 1874 C C . LEU A 1 233 ? 1.647 5.929 41.094 1.00 35.03 233 LEU A C 1
ATOM 1876 O O . LEU A 1 233 ? 0.587 6.272 40.580 1.00 35.03 233 LEU A O 1
ATOM 1880 N N . ALA A 1 234 ? 1.849 6.081 42.406 1.00 32.16 234 ALA A N 1
ATOM 1881 C CA . ALA A 1 234 ? 0.828 6.557 43.346 1.00 32.16 234 ALA A CA 1
ATOM 1882 C C . ALA A 1 234 ? 0.545 8.081 43.299 1.00 32.16 234 ALA A C 1
ATOM 1884 O O . ALA A 1 234 ? -0.274 8.564 44.081 1.00 32.16 234 ALA A O 1
ATOM 1885 N N . SER A 1 235 ? 1.233 8.858 42.449 1.00 35.75 235 SER A N 1
ATOM 1886 C CA . SER A 1 235 ? 1.233 10.332 42.528 1.00 35.75 235 SER A CA 1
ATOM 1887 C C . SER A 1 235 ? 1.445 11.080 41.194 1.00 35.75 235 SER A C 1
ATOM 1889 O O . SER A 1 235 ? 2.247 12.015 41.104 1.00 35.75 235 SER A O 1
ATOM 1891 N N . GLN A 1 236 ? 0.679 10.737 40.151 1.00 38.06 236 GLN A N 1
ATOM 1892 C CA . GLN A 1 236 ? 0.419 11.642 39.014 1.00 38.06 236 GLN A CA 1
ATOM 1893 C C . GLN A 1 236 ? -0.880 11.255 38.273 1.00 38.06 236 GLN A C 1
ATOM 1895 O O . GLN A 1 236 ? -1.278 10.092 38.341 1.00 38.06 236 GLN A O 1
ATOM 1900 N N . PRO A 1 237 ? -1.576 12.203 37.610 1.00 37.31 237 PRO A N 1
ATOM 1901 C CA . PRO A 1 237 ? -2.848 11.926 36.948 1.00 37.31 237 PRO A CA 1
ATOM 1902 C C . PRO A 1 237 ? -2.652 11.093 35.676 1.00 37.31 237 PRO A C 1
ATOM 1904 O O . PRO A 1 237 ? -1.941 11.495 34.756 1.00 37.31 237 PRO A O 1
ATOM 1907 N N . ASP A 1 238 ? -3.307 9.935 35.634 1.00 48.41 238 ASP A N 1
ATOM 1908 C CA . ASP A 1 238 ? -3.239 8.966 34.534 1.00 48.41 238 ASP A CA 1
ATOM 1909 C C . ASP A 1 238 ? -3.886 9.533 33.248 1.00 48.41 238 ASP A C 1
ATOM 1911 O O . ASP A 1 238 ? -4.800 10.360 33.308 1.00 48.41 238 ASP A O 1
ATOM 1915 N N . LEU A 1 239 ? -3.494 9.044 32.068 1.00 40.16 239 LEU A N 1
ATOM 1916 C CA . LEU A 1 239 ? -4.158 9.373 30.801 1.00 40.16 239 LEU A CA 1
ATOM 1917 C C . LEU A 1 239 ? -5.638 8.950 30.821 1.00 40.16 239 LEU A C 1
ATOM 1919 O O . LEU A 1 239 ? -6.500 9.658 30.289 1.00 40.16 239 LEU A O 1
ATOM 1923 N N . MET A 1 240 ? -5.957 7.865 31.543 1.00 40.44 240 MET A N 1
ATOM 1924 C CA . MET A 1 240 ? -7.339 7.510 31.885 1.00 40.44 240 MET A CA 1
ATOM 1925 C C . MET A 1 240 ? -8.096 8.671 32.546 1.00 40.44 240 MET A C 1
ATOM 1927 O O . MET A 1 240 ? -9.274 8.847 32.267 1.00 40.44 240 MET A O 1
ATOM 1931 N N . GLN A 1 241 ? -7.452 9.493 33.379 1.00 42.56 241 GLN A N 1
ATOM 1932 C CA . GLN A 1 241 ? -8.091 10.590 34.111 1.00 42.56 241 GLN A CA 1
ATOM 1933 C C . GLN A 1 241 ? -8.412 11.809 33.226 1.00 42.56 241 GLN A C 1
ATOM 1935 O O . GLN A 1 241 ? -9.271 12.606 33.593 1.00 42.56 241 GLN A O 1
ATOM 1940 N N . LYS A 1 242 ? -7.813 11.936 32.030 1.00 45.28 242 LYS A N 1
ATOM 1941 C CA . LYS A 1 242 ? -8.278 12.895 31.005 1.00 45.28 242 LYS A CA 1
ATOM 1942 C C . LYS A 1 242 ? -9.535 12.388 30.289 1.00 45.28 242 LYS A C 1
ATOM 1944 O O . LYS A 1 242 ? -10.503 13.139 30.176 1.00 45.28 242 LYS A O 1
ATOM 1949 N N . LEU A 1 243 ? -9.564 11.111 29.883 1.00 41.84 243 LEU A N 1
ATOM 1950 C CA . LEU A 1 243 ? -10.777 10.471 29.336 1.00 41.84 243 LEU A CA 1
ATOM 1951 C C . LEU A 1 243 ? -11.911 10.346 30.375 1.00 41.84 243 LEU A C 1
ATOM 1953 O O . LEU A 1 243 ? -13.082 10.291 30.008 1.00 41.84 243 LEU A O 1
ATOM 1957 N N . LEU A 1 244 ? -11.569 10.312 31.665 1.00 44.19 244 LEU A N 1
ATOM 1958 C CA . LEU A 1 244 ? -12.476 10.124 32.802 1.00 44.19 244 LEU A CA 1
ATOM 1959 C C . LEU A 1 244 ? -12.450 11.311 33.767 1.00 44.19 244 LEU A C 1
ATOM 1961 O O . LEU A 1 244 ? -12.618 11.143 34.973 1.00 44.19 244 LEU A O 1
ATOM 1965 N N . SER A 1 245 ? -12.306 12.518 33.221 1.00 43.25 245 SER A N 1
ATOM 1966 C CA . SER A 1 245 ? -12.224 13.802 33.942 1.00 43.25 245 SER A CA 1
ATOM 1967 C C . SER A 1 245 ? -13.395 14.115 34.889 1.00 43.25 245 SER A C 1
ATOM 1969 O O . SER A 1 245 ? -13.334 15.092 35.629 1.00 43.25 245 SER A O 1
ATOM 1971 N N . HIS A 1 246 ? -14.444 13.288 34.880 1.00 44.38 246 HIS A N 1
ATOM 1972 C CA . HIS A 1 246 ? -15.675 13.436 35.656 1.00 44.38 246 HIS A CA 1
ATOM 1973 C C . HIS A 1 246 ? -16.104 12.143 36.389 1.00 44.38 246 HIS A C 1
ATOM 1975 O O . HIS A 1 246 ? -17.245 12.059 36.837 1.00 44.38 246 HIS A O 1
ATOM 1981 N N . GLN A 1 247 ? -15.254 11.106 36.490 1.00 53.69 247 GLN A N 1
ATOM 1982 C CA . GLN A 1 247 ? -15.665 9.791 37.017 1.00 53.69 247 GLN A CA 1
ATOM 1983 C C . GLN A 1 247 ? -14.743 9.241 38.118 1.00 53.69 247 GLN A C 1
ATOM 1985 O O . GLN A 1 247 ? -13.533 9.108 37.944 1.00 53.69 247 GLN A O 1
ATOM 1990 N N . ASN A 1 248 ? -15.347 8.847 39.244 1.00 60.25 248 ASN A N 1
ATOM 1991 C CA . ASN A 1 248 ? -14.655 8.241 40.384 1.00 60.25 248 ASN A CA 1
ATOM 1992 C C . ASN A 1 248 ? -14.246 6.791 40.076 1.00 60.25 248 ASN A C 1
ATOM 1994 O O . ASN A 1 248 ? -15.044 5.866 40.246 1.00 60.25 248 ASN A O 1
ATOM 1998 N N . ILE A 1 249 ? -12.993 6.589 39.663 1.00 64.19 249 ILE A N 1
ATOM 1999 C CA . ILE A 1 249 ? -12.375 5.258 39.598 1.00 64.19 249 ILE A CA 1
ATOM 2000 C C . ILE A 1 249 ? -12.299 4.693 41.024 1.00 64.19 249 ILE A C 1
ATOM 2002 O O . ILE A 1 249 ? -11.734 5.326 41.916 1.00 64.19 249 ILE A O 1
ATOM 2006 N N . ARG A 1 250 ? -12.852 3.497 41.243 1.00 70.88 250 ARG A N 1
ATOM 2007 C CA . ARG A 1 250 ? -12.882 2.820 42.549 1.00 70.88 250 ARG A CA 1
ATOM 2008 C C . ARG A 1 250 ? -12.433 1.368 42.437 1.00 70.88 250 ARG A C 1
ATOM 2010 O O . ARG A 1 250 ? -12.652 0.731 41.412 1.00 70.88 250 ARG A O 1
ATOM 2017 N N . THR A 1 251 ? -11.835 0.827 43.493 1.00 72.06 251 THR A N 1
ATOM 2018 C CA . THR A 1 251 ? -11.523 -0.607 43.564 1.00 72.06 251 THR A CA 1
ATOM 2019 C C . THR A 1 251 ? -12.787 -1.386 43.918 1.00 72.06 251 THR A C 1
ATOM 2021 O O . THR A 1 251 ? -13.354 -1.187 44.991 1.00 72.06 251 THR A O 1
ATOM 2024 N N . GLU A 1 252 ? -13.229 -2.276 43.033 1.00 72.44 252 GLU A N 1
ATOM 2025 C CA . GLU A 1 252 ? -14.481 -3.028 43.169 1.00 72.44 252 GLU A CA 1
ATOM 2026 C C . GLU A 1 252 ? -14.269 -4.502 42.809 1.00 72.44 252 GLU A C 1
ATOM 2028 O O . GLU A 1 252 ? -13.466 -4.830 41.936 1.00 72.44 252 GLU A O 1
ATOM 2033 N N . GLU A 1 253 ? -14.954 -5.406 43.513 1.00 77.00 253 GLU A N 1
ATOM 2034 C CA . GLU A 1 253 ? -14.891 -6.841 43.230 1.00 77.00 253 GLU A CA 1
ATOM 2035 C C . GLU A 1 253 ? -15.861 -7.188 42.098 1.00 77.00 253 GLU A C 1
ATOM 2037 O O . GLU A 1 253 ? -17.073 -7.035 42.248 1.00 77.00 253 GLU A O 1
ATOM 2042 N N . LEU A 1 254 ? -15.328 -7.655 40.969 1.00 68.50 254 LEU A N 1
ATOM 2043 C CA . LEU A 1 254 ? -16.104 -7.962 39.769 1.00 68.50 254 LEU A CA 1
ATOM 2044 C C . LEU A 1 254 ? -15.974 -9.441 39.405 1.00 68.50 254 LEU A C 1
ATOM 2046 O O . LEU A 1 254 ? -14.915 -10.046 39.567 1.00 68.50 254 LEU A O 1
ATOM 2050 N N . HIS A 1 255 ? -17.039 -10.001 38.829 1.00 67.25 255 HIS A N 1
ATOM 2051 C CA . HIS A 1 255 ? -16.939 -11.188 37.979 1.00 67.25 255 HIS A CA 1
ATOM 2052 C C . HIS A 1 255 ? -16.656 -10.696 36.562 1.00 67.25 255 HIS A C 1
ATOM 2054 O O . HIS A 1 255 ? -17.571 -10.327 35.827 1.00 67.25 255 HIS A O 1
ATOM 2060 N N . LEU A 1 256 ? -15.377 -10.623 36.210 1.00 64.31 256 LEU A N 1
ATOM 2061 C CA . LEU A 1 256 ? -14.947 -10.238 34.876 1.00 64.31 256 LEU A CA 1
ATOM 2062 C C . LEU A 1 256 ? -15.075 -11.446 33.945 1.00 64.31 256 LEU A C 1
ATOM 2064 O O . LEU A 1 256 ? -14.480 -12.491 34.204 1.00 64.31 256 LEU A O 1
ATOM 2068 N N . TYR A 1 257 ? -15.806 -11.267 32.847 1.00 62.53 257 TYR A N 1
ATOM 2069 C CA . TYR A 1 257 ? -15.838 -12.189 31.716 1.00 62.53 257 TYR A CA 1
ATOM 2070 C C . TYR A 1 257 ? -15.193 -11.496 30.514 1.00 62.53 257 TYR A C 1
ATOM 2072 O O . TYR A 1 257 ? -15.586 -10.385 30.159 1.00 62.53 257 TYR A O 1
ATOM 2080 N N . LEU A 1 258 ? -14.203 -12.138 29.897 1.00 62.50 258 LEU A N 1
ATOM 2081 C CA . LEU A 1 258 ? -13.442 -11.589 28.774 1.00 62.50 258 LEU A CA 1
ATOM 2082 C C . LEU A 1 258 ? -13.330 -12.660 27.679 1.00 62.50 258 LEU A C 1
ATOM 2084 O O . LEU A 1 258 ? -12.925 -13.782 27.991 1.00 62.50 258 LEU A O 1
ATOM 2088 N N . PRO A 1 259 ? -13.678 -12.379 26.409 1.00 64.06 259 PRO A N 1
ATOM 2089 C CA . PRO A 1 259 ? -13.472 -13.349 25.342 1.00 64.06 259 PRO A CA 1
ATOM 2090 C C . PRO A 1 259 ? -11.986 -13.677 25.197 1.00 64.06 259 PRO A C 1
ATOM 2092 O O . PRO A 1 259 ? -11.135 -12.789 25.232 1.00 64.06 259 PRO A O 1
ATOM 2095 N N . LYS A 1 260 ? -11.683 -14.957 24.989 1.00 69.81 260 LYS A N 1
ATOM 2096 C CA . LYS A 1 260 ? -10.393 -15.395 24.460 1.00 69.81 260 LYS A CA 1
ATOM 2097 C C . LYS A 1 260 ? -10.359 -15.048 22.974 1.00 69.81 260 LYS A C 1
ATOM 2099 O O . LYS A 1 260 ? -11.212 -15.522 22.223 1.00 69.81 260 LYS A O 1
ATOM 2104 N N . PHE A 1 261 ? -9.413 -14.217 22.543 1.00 67.69 261 PHE A N 1
ATOM 2105 C CA . PHE A 1 261 ? -9.323 -13.791 21.144 1.00 67.69 261 PHE A CA 1
ATOM 2106 C C . PHE A 1 261 ? -7.885 -13.697 20.649 1.00 67.69 261 PHE A C 1
ATOM 2108 O O . PHE A 1 261 ? -6.983 -13.265 21.361 1.00 67.69 261 PHE A O 1
ATOM 2115 N N . LYS A 1 262 ? -7.706 -14.049 19.376 1.00 69.00 262 LYS A N 1
ATOM 2116 C CA . LYS A 1 262 ? -6.497 -13.780 18.607 1.00 69.00 262 LYS A CA 1
ATOM 2117 C C . LYS A 1 262 ? -6.860 -12.808 17.490 1.00 69.00 262 LYS A C 1
ATOM 2119 O O . LYS A 1 262 ? -7.855 -13.018 16.801 1.00 69.00 262 LYS A O 1
ATOM 2124 N N . MET A 1 263 ? -6.081 -11.751 17.329 1.00 66.06 263 MET A N 1
ATOM 2125 C CA . MET A 1 263 ? -6.286 -10.710 16.326 1.00 66.06 263 MET A CA 1
ATOM 2126 C C . MET A 1 263 ? -4.957 -10.406 15.640 1.00 66.06 263 MET A C 1
ATOM 2128 O O . MET A 1 263 ? -3.916 -10.396 16.287 1.00 66.06 263 MET A O 1
ATOM 2132 N N . GLU A 1 264 ? -5.008 -10.131 14.343 1.00 67.75 264 GLU A N 1
ATOM 2133 C CA . GLU A 1 264 ? -3.932 -9.530 13.558 1.00 67.75 264 GLU A CA 1
ATOM 2134 C C . GLU A 1 264 ? -4.573 -8.403 12.741 1.00 67.75 264 GLU A C 1
ATOM 2136 O O . GLU A 1 264 ? -5.642 -8.599 12.165 1.00 67.75 264 GLU A O 1
ATOM 2141 N N . ALA A 1 265 ? -3.972 -7.217 12.740 1.00 66.38 265 ALA A N 1
ATOM 2142 C CA . ALA A 1 265 ? -4.462 -6.051 12.014 1.00 66.38 265 ALA A CA 1
ATOM 2143 C C . ALA A 1 265 ? -3.310 -5.401 11.241 1.00 66.38 265 ALA A C 1
ATOM 2145 O O . ALA A 1 265 ? -2.136 -5.573 11.566 1.00 66.38 265 ALA A O 1
ATOM 2146 N N . THR A 1 266 ? -3.612 -4.709 10.146 1.00 70.62 266 THR A N 1
ATOM 2147 C CA . THR A 1 266 ? -2.605 -4.088 9.276 1.00 70.62 266 THR A CA 1
ATOM 2148 C C . THR A 1 266 ? -3.226 -2.861 8.622 1.00 70.62 266 THR A C 1
ATOM 2150 O O . THR A 1 266 ? -4.210 -2.973 7.898 1.00 70.62 266 THR A O 1
ATOM 2153 N N . PHE A 1 267 ? -2.670 -1.691 8.918 1.00 70.50 267 PHE A N 1
ATOM 2154 C CA . PHE A 1 267 ? -3.197 -0.380 8.560 1.00 70.50 267 PHE A CA 1
ATOM 2155 C C . PHE A 1 267 ? -2.171 0.371 7.727 1.00 70.50 267 PHE A C 1
ATOM 2157 O O . PHE A 1 267 ? -1.143 0.770 8.261 1.00 70.50 267 PHE A O 1
ATOM 2164 N N . GLU A 1 268 ? -2.450 0.629 6.453 1.00 77.88 268 GLU A N 1
ATOM 2165 C CA . GLU A 1 268 ? -1.832 1.786 5.799 1.00 77.88 268 GLU A CA 1
ATOM 2166 C C . GLU A 1 268 ? -2.289 3.051 6.556 1.00 77.88 268 GLU A C 1
ATOM 2168 O O . GLU A 1 268 ? -3.469 3.170 6.885 1.00 77.88 268 GLU A O 1
ATOM 2173 N N . LEU A 1 269 ? -1.346 3.924 6.918 1.00 80.62 269 LEU A N 1
ATOM 2174 C CA . LEU A 1 269 ? -1.547 5.125 7.734 1.00 80.62 269 LEU A CA 1
ATOM 2175 C C . LEU A 1 269 ? -1.135 6.415 7.021 1.00 80.62 269 LEU A C 1
ATOM 2177 O O . LEU A 1 269 ? -1.305 7.482 7.603 1.00 80.62 269 LEU A O 1
ATOM 2181 N N . SER A 1 270 ? -0.578 6.371 5.812 1.00 79.62 270 SER A N 1
ATOM 2182 C CA . SER A 1 270 ? -0.102 7.564 5.099 1.00 79.62 270 SER A CA 1
ATOM 2183 C C . SER A 1 270 ? -1.236 8.556 4.874 1.00 79.62 270 SER A C 1
ATOM 2185 O O . SER A 1 270 ? -1.072 9.750 5.117 1.00 79.62 270 SER A O 1
ATOM 2187 N N . ASP A 1 271 ? -2.423 8.074 4.506 1.00 84.62 271 ASP A N 1
ATOM 2188 C CA . ASP A 1 271 ? -3.609 8.924 4.372 1.00 84.62 271 ASP A CA 1
ATOM 2189 C C . ASP A 1 271 ? -4.090 9.462 5.728 1.00 84.62 271 ASP A C 1
ATOM 2191 O O . ASP A 1 271 ? -4.417 10.644 5.841 1.00 84.62 271 ASP A O 1
ATOM 2195 N N . MET A 1 272 ? -4.056 8.658 6.797 1.00 87.00 272 MET A N 1
ATOM 2196 C CA . MET A 1 272 ? -4.405 9.118 8.150 1.00 87.00 272 MET A CA 1
ATOM 2197 C C . MET A 1 272 ? -3.402 10.150 8.693 1.00 87.00 272 MET A C 1
ATOM 2199 O O . MET A 1 272 ? -3.798 11.095 9.371 1.00 87.00 272 MET A O 1
ATOM 2203 N N . LEU A 1 273 ? -2.113 10.023 8.376 1.00 85.81 273 LEU A N 1
ATOM 2204 C CA . LEU A 1 273 ? -1.065 10.967 8.774 1.00 85.81 273 LEU A CA 1
ATOM 2205 C C . LEU A 1 273 ? -1.169 12.284 7.983 1.00 85.81 273 LEU A C 1
ATOM 2207 O O . LEU A 1 273 ? -1.007 13.355 8.568 1.00 85.81 273 LEU A O 1
ATOM 2211 N N . GLN A 1 274 ? -1.556 12.227 6.704 1.00 88.50 274 GLN A N 1
ATOM 2212 C CA . GLN A 1 274 ? -1.911 13.407 5.904 1.00 88.50 274 GLN A CA 1
ATOM 2213 C C . GLN A 1 274 ? -3.207 14.087 6.382 1.00 88.50 274 GLN A C 1
ATOM 2215 O O . GLN A 1 274 ? -3.303 15.319 6.348 1.00 88.50 274 GLN A O 1
ATOM 2220 N N . GLN A 1 275 ? -4.193 13.319 6.866 1.00 91.25 275 GLN A N 1
ATOM 2221 C CA . GLN A 1 275 ? -5.375 13.855 7.560 1.00 91.25 275 GLN A CA 1
ATOM 2222 C C . GLN A 1 275 ? -4.975 14.569 8.869 1.00 91.25 275 GLN A C 1
ATOM 2224 O O . GLN A 1 275 ? -5.551 15.604 9.193 1.00 91.25 275 GLN A O 1
ATOM 2229 N N . LEU A 1 276 ? -3.926 14.100 9.558 1.00 88.81 276 LEU A N 1
ATOM 2230 C CA . LEU A 1 276 ? -3.288 14.756 10.713 1.00 88.81 276 LEU A CA 1
ATOM 2231 C C . LEU A 1 276 ? -2.268 15.857 10.339 1.00 88.81 276 LEU A C 1
ATOM 2233 O O . LEU A 1 276 ? -1.316 16.108 11.076 1.00 88.81 276 LEU A O 1
ATOM 2237 N N . GLU A 1 277 ? -2.469 16.531 9.205 1.00 91.38 277 GLU A N 1
ATOM 2238 C CA . GLU A 1 277 ? -1.659 17.650 8.688 1.00 91.38 277 GLU A CA 1
ATOM 2239 C C . GLU A 1 277 ? -0.207 17.336 8.268 1.00 91.38 277 GLU A C 1
ATOM 2241 O O . GLU A 1 277 ? 0.434 18.212 7.688 1.00 91.38 277 GLU A O 1
ATOM 2246 N N . ILE A 1 278 ? 0.302 16.111 8.445 1.00 90.50 278 ILE A N 1
ATOM 2247 C CA . ILE A 1 278 ? 1.630 15.710 7.946 1.00 90.50 278 ILE A CA 1
ATOM 2248 C C . ILE A 1 278 ? 1.523 15.439 6.439 1.00 90.50 278 ILE A C 1
ATOM 2250 O O . ILE A 1 278 ? 1.314 14.304 6.022 1.00 90.50 278 ILE A O 1
ATOM 2254 N N . LYS A 1 279 ? 1.626 16.482 5.608 1.00 92.25 279 LYS A N 1
ATOM 2255 C CA . LYS A 1 279 ? 1.360 16.408 4.157 1.00 92.25 279 LYS A CA 1
ATOM 2256 C C . LYS A 1 279 ? 2.620 16.499 3.312 1.00 92.25 279 LYS A C 1
ATOM 2258 O O . LYS A 1 279 ? 2.852 15.652 2.453 1.00 92.25 279 LYS A O 1
ATOM 2263 N N . ASP A 1 280 ? 3.468 17.486 3.577 1.00 91.19 280 ASP A N 1
ATOM 2264 C CA . ASP A 1 280 ? 4.669 17.736 2.780 1.00 91.19 280 ASP A CA 1
ATOM 2265 C C . ASP A 1 280 ? 5.651 16.557 2.863 1.00 91.19 280 ASP A C 1
ATOM 2267 O O . ASP A 1 280 ? 6.298 16.244 1.871 1.00 91.19 280 ASP A O 1
ATOM 2271 N N . ALA A 1 281 ? 5.681 15.834 3.990 1.00 84.50 281 ALA A N 1
ATOM 2272 C CA . ALA A 1 281 ? 6.489 14.626 4.188 1.00 84.50 281 ALA A CA 1
ATOM 2273 C C . ALA A 1 281 ? 6.211 13.497 3.176 1.00 84.50 281 ALA A C 1
ATOM 2275 O O . ALA A 1 281 ? 7.123 12.731 2.870 1.00 84.50 281 ALA A O 1
ATOM 2276 N N . PHE A 1 282 ? 4.982 13.396 2.661 1.00 80.31 282 PHE A N 1
ATOM 2277 C CA . PHE A 1 282 ? 4.571 12.381 1.681 1.00 80.31 282 PHE A CA 1
ATOM 2278 C C . PHE A 1 282 ? 4.642 12.892 0.232 1.00 80.31 282 PHE A C 1
ATOM 2280 O O . PHE A 1 282 ? 4.416 12.146 -0.717 1.00 80.31 282 PHE A O 1
ATOM 2287 N N . SER A 1 283 ? 4.975 14.171 0.030 1.00 77.44 283 SER A N 1
ATOM 2288 C CA . SER A 1 283 ? 5.056 14.782 -1.294 1.00 77.44 283 SER A CA 1
ATOM 2289 C C . SER A 1 283 ? 6.478 14.720 -1.842 1.00 77.44 283 SER A C 1
ATOM 2291 O O . SER A 1 283 ? 7.350 15.454 -1.387 1.00 77.44 283 SER A O 1
ATOM 2293 N N . SER A 1 284 ? 6.701 13.949 -2.906 1.00 72.62 284 SER A N 1
ATOM 2294 C CA . SER A 1 284 ? 7.987 13.895 -3.628 1.00 72.62 284 SER A CA 1
ATOM 2295 C C . SER A 1 284 ? 8.479 15.248 -4.174 1.00 72.62 284 SER A C 1
ATOM 2297 O O . SER A 1 284 ? 9.652 15.390 -4.514 1.00 72.62 284 SER A O 1
ATOM 2299 N N . GLN A 1 285 ? 7.608 16.263 -4.239 1.00 76.94 285 GLN A N 1
ATOM 2300 C CA . GLN A 1 285 ? 7.973 17.632 -4.609 1.00 76.94 285 GLN A CA 1
ATOM 2301 C C . GLN A 1 285 ? 8.342 18.503 -3.399 1.00 76.94 285 GLN A C 1
ATOM 2303 O O . GLN A 1 285 ? 9.266 19.313 -3.502 1.00 76.94 285 GLN A O 1
ATOM 2308 N N . LYS A 1 286 ? 7.631 18.370 -2.270 1.00 82.38 286 LYS A N 1
ATOM 2309 C CA . LYS A 1 286 ? 7.765 19.273 -1.110 1.00 82.38 286 LYS A CA 1
ATOM 2310 C C . LYS A 1 286 ? 8.580 18.713 0.054 1.00 82.38 286 LYS A C 1
ATOM 2312 O O . LYS A 1 286 ? 9.093 19.503 0.843 1.00 82.38 286 LYS A O 1
ATOM 2317 N N . ALA A 1 287 ? 8.686 17.392 0.175 1.00 81.38 287 ALA A N 1
ATOM 2318 C CA . ALA A 1 287 ? 9.364 16.742 1.283 1.00 81.38 287 ALA A CA 1
ATOM 2319 C C . ALA A 1 287 ? 10.809 17.232 1.394 1.00 81.38 287 ALA A C 1
ATOM 2321 O O . ALA A 1 287 ? 11.591 17.178 0.440 1.00 81.38 287 ALA A O 1
ATOM 2322 N N . ASN A 1 288 ? 11.160 17.717 2.581 1.00 86.44 288 ASN A N 1
ATOM 2323 C CA . ASN A 1 288 ? 12.493 18.197 2.887 1.00 86.44 288 ASN A CA 1
ATOM 2324 C C . ASN A 1 288 ? 13.086 17.388 4.044 1.00 86.44 288 ASN A C 1
ATOM 2326 O O . ASN A 1 288 ? 13.084 17.817 5.196 1.00 86.44 288 ASN A O 1
ATOM 2330 N N . PHE A 1 289 ? 13.614 16.208 3.714 1.00 85.00 289 PHE A N 1
ATOM 2331 C CA . PHE A 1 289 ? 14.407 15.369 4.618 1.00 85.00 289 PHE A CA 1
ATOM 2332 C C . PHE A 1 289 ? 15.922 15.562 4.414 1.00 85.00 289 PHE A C 1
ATOM 2334 O O . PHE A 1 289 ? 16.708 14.622 4.538 1.00 85.00 289 PHE A O 1
ATOM 2341 N N . ALA A 1 290 ? 16.361 16.794 4.123 1.00 85.31 290 ALA A N 1
ATOM 2342 C CA . ALA A 1 290 ? 17.778 17.137 3.951 1.00 85.31 290 ALA A CA 1
ATOM 2343 C C . ALA A 1 290 ? 18.624 17.011 5.241 1.00 85.31 290 ALA A C 1
ATOM 2345 O O . ALA A 1 290 ? 19.816 17.298 5.226 1.00 85.31 290 ALA A O 1
ATOM 2346 N N . GLY A 1 291 ? 18.034 16.593 6.366 1.00 86.81 291 GLY A N 1
ATOM 2347 C CA . GLY A 1 291 ? 18.755 16.133 7.555 1.00 86.81 291 GLY A CA 1
ATOM 2348 C C . GLY A 1 291 ? 19.090 14.638 7.565 1.00 86.81 291 GLY A C 1
ATOM 2349 O O . GLY A 1 291 ? 19.782 14.201 8.475 1.00 86.81 291 GLY A O 1
ATOM 2350 N N . ILE A 1 292 ? 18.598 13.848 6.603 1.00 84.06 292 ILE A N 1
ATOM 2351 C CA . ILE A 1 292 ? 18.860 12.400 6.510 1.00 84.06 292 ILE A CA 1
ATOM 2352 C C . ILE A 1 292 ? 20.052 12.111 5.588 1.00 84.06 292 ILE A C 1
ATOM 2354 O O . ILE A 1 292 ? 20.900 11.285 5.924 1.00 84.06 292 ILE A O 1
ATOM 2358 N N . ILE A 1 293 ? 20.139 12.800 4.445 1.00 76.44 293 ILE A N 1
ATOM 2359 C CA . ILE A 1 293 ? 21.137 12.569 3.382 1.00 76.44 293 ILE A CA 1
ATOM 2360 C C . ILE A 1 293 ? 22.181 13.683 3.288 1.00 76.44 293 ILE A C 1
ATOM 2362 O O . ILE A 1 293 ? 21.900 14.835 3.604 1.00 76.44 293 ILE A O 1
ATOM 2366 N N . SER A 1 294 ? 23.397 13.349 2.850 1.00 69.44 294 SER A N 1
ATOM 2367 C CA . SER A 1 294 ? 24.451 14.339 2.605 1.00 69.44 294 SER A CA 1
ATOM 2368 C C . SER A 1 294 ? 24.113 15.243 1.411 1.00 69.44 294 SER A C 1
ATOM 2370 O O . SER A 1 294 ? 23.484 14.812 0.443 1.00 69.44 294 SER A O 1
ATOM 2372 N N . GLU A 1 295 ? 24.581 16.496 1.446 1.00 60.19 295 GLU A N 1
ATOM 2373 C CA . GLU A 1 295 ? 24.252 17.517 0.434 1.00 60.19 295 GLU A CA 1
ATOM 2374 C C . GLU A 1 295 ? 24.646 17.133 -1.001 1.00 60.19 295 GLU A C 1
ATOM 2376 O O . GLU A 1 295 ? 24.071 17.639 -1.964 1.00 60.19 295 GLU A O 1
ATOM 2381 N N . LYS A 1 296 ? 25.585 16.191 -1.160 1.00 54.75 296 LYS A N 1
ATOM 2382 C CA . LYS A 1 296 ? 25.996 15.644 -2.462 1.00 54.75 296 LYS A CA 1
ATOM 2383 C C . LYS A 1 296 ? 24.857 14.931 -3.202 1.00 54.75 296 LYS A C 1
ATOM 2385 O O . LYS A 1 296 ? 24.942 14.786 -4.415 1.00 54.75 296 LYS A O 1
ATOM 2390 N N . ASN A 1 297 ? 23.794 14.542 -2.492 1.00 54.06 297 ASN A N 1
ATOM 2391 C CA . ASN A 1 297 ? 22.607 13.885 -3.041 1.00 54.06 297 ASN A CA 1
ATOM 2392 C C . ASN A 1 297 ? 21.387 14.827 -3.163 1.00 54.06 297 ASN A C 1
ATOM 2394 O O . ASN A 1 297 ? 20.299 14.364 -3.491 1.00 54.06 297 ASN A O 1
ATOM 2398 N N . ASN A 1 298 ? 21.537 16.145 -2.942 1.00 52.12 298 ASN A N 1
ATOM 2399 C CA . ASN A 1 298 ? 20.424 17.118 -2.891 1.00 52.12 298 ASN A CA 1
ATOM 2400 C C . ASN A 1 298 ? 19.588 17.266 -4.182 1.00 52.12 298 ASN A C 1
ATOM 2402 O O . ASN A 1 298 ? 18.571 17.962 -4.167 1.00 52.12 298 ASN A O 1
ATOM 2406 N N . GLN A 1 299 ? 19.980 16.635 -5.293 1.00 46.81 299 GLN A N 1
ATOM 2407 C CA . GLN A 1 299 ? 19.143 16.550 -6.498 1.00 46.81 299 GLN A CA 1
ATOM 2408 C C . GLN A 1 299 ? 17.948 15.596 -6.304 1.00 46.81 299 GLN A C 1
ATOM 2410 O O . GLN A 1 299 ? 16.893 15.809 -6.901 1.00 46.81 299 GLN A O 1
ATOM 2415 N N . ASN A 1 300 ? 18.070 14.611 -5.406 1.00 52.69 300 ASN A N 1
ATOM 2416 C CA . ASN A 1 300 ? 17.092 13.545 -5.213 1.00 52.69 300 ASN A CA 1
ATOM 2417 C C . ASN A 1 300 ? 16.404 13.706 -3.847 1.00 52.69 300 ASN A C 1
ATOM 2419 O O . ASN A 1 300 ? 16.920 13.285 -2.810 1.00 52.69 300 ASN A O 1
ATOM 2423 N N . ARG A 1 301 ? 15.231 14.354 -3.830 1.00 64.00 301 ARG A N 1
ATOM 2424 C CA . ARG A 1 301 ? 14.463 14.592 -2.596 1.00 64.00 301 ARG A CA 1
ATOM 2425 C C . ARG A 1 301 ? 13.832 13.300 -2.078 1.00 64.00 301 ARG A C 1
ATOM 2427 O O . ARG A 1 301 ? 12.924 12.756 -2.703 1.00 64.00 301 ARG A O 1
ATOM 2434 N N . LEU A 1 302 ? 14.271 12.867 -0.898 1.00 73.12 302 LEU A N 1
ATOM 2435 C CA . LEU A 1 302 ? 13.575 11.853 -0.107 1.00 73.12 302 LEU A CA 1
ATOM 2436 C C . LEU A 1 302 ? 12.172 12.333 0.287 1.00 73.12 302 LEU A C 1
ATOM 2438 O O . LEU A 1 302 ? 11.999 13.483 0.689 1.00 73.12 302 LEU A O 1
ATOM 2442 N N . TYR A 1 303 ? 11.211 11.413 0.270 1.00 74.31 303 TYR A N 1
ATOM 2443 C CA . TYR A 1 303 ? 9.859 11.565 0.813 1.00 74.31 303 TYR A CA 1
ATOM 2444 C C . TYR A 1 303 ? 9.397 10.229 1.414 1.00 74.31 303 TYR A C 1
ATOM 2446 O O . TYR A 1 303 ? 9.912 9.173 1.037 1.00 74.31 303 TYR A O 1
ATOM 2454 N N . ILE A 1 304 ? 8.441 10.261 2.346 1.00 74.12 304 ILE A N 1
ATOM 2455 C CA . ILE A 1 304 ? 7.812 9.051 2.893 1.00 74.12 304 ILE A CA 1
ATOM 2456 C C . ILE A 1 304 ? 6.829 8.512 1.853 1.00 74.12 304 ILE A C 1
ATOM 2458 O O . ILE A 1 304 ? 5.905 9.220 1.462 1.00 74.12 304 ILE A O 1
ATOM 2462 N N . SER A 1 305 ? 7.007 7.266 1.410 1.00 64.56 305 SER A N 1
ATOM 2463 C CA . SER A 1 305 ? 6.130 6.655 0.400 1.00 64.56 305 SER A CA 1
ATOM 2464 C C . SER A 1 305 ? 4.959 5.862 0.986 1.00 64.56 305 SER A C 1
ATOM 2466 O O . SER A 1 305 ? 3.915 5.774 0.342 1.00 64.56 305 SER A O 1
ATOM 2468 N N . LYS A 1 306 ? 5.116 5.270 2.181 1.00 63.16 306 LYS A N 1
ATOM 2469 C CA . LYS A 1 306 ? 4.079 4.459 2.851 1.00 63.16 306 LYS A CA 1
ATOM 2470 C C . LYS A 1 306 ? 4.339 4.302 4.359 1.00 63.16 306 LYS A C 1
ATOM 2472 O O . LYS A 1 306 ? 5.498 4.330 4.792 1.00 63.16 306 LYS A O 1
ATOM 2477 N N . VAL A 1 307 ? 3.276 4.054 5.135 1.00 69.88 307 VAL A N 1
ATOM 2478 C CA . VAL A 1 307 ? 3.295 3.732 6.574 1.00 69.88 307 VAL A CA 1
ATOM 2479 C C . VAL A 1 307 ? 2.241 2.654 6.927 1.00 69.88 307 VAL A C 1
ATOM 2481 O O . VAL A 1 307 ? 1.164 2.957 7.414 1.00 69.88 307 VAL A O 1
ATOM 2484 N N . ILE A 1 308 ? 2.541 1.369 6.724 1.00 67.88 308 ILE A N 1
ATOM 2485 C CA . ILE A 1 308 ? 1.681 0.192 7.002 1.00 67.88 308 ILE A CA 1
ATOM 2486 C C . ILE A 1 308 ? 1.784 -0.380 8.446 1.00 67.88 308 ILE A C 1
ATOM 2488 O O . ILE A 1 308 ? 2.330 -1.470 8.644 1.00 67.88 308 ILE A O 1
ATOM 2492 N N . HIS A 1 309 ? 1.260 0.302 9.470 1.00 70.19 309 HIS A N 1
ATOM 2493 C CA . HIS A 1 309 ? 1.197 -0.186 10.863 1.00 70.19 309 HIS A CA 1
ATOM 2494 C C . HIS A 1 309 ? 0.504 -1.560 11.006 1.00 70.19 309 HIS A C 1
ATOM 2496 O O . HIS A 1 309 ? -0.710 -1.680 10.877 1.00 70.19 309 HIS A O 1
ATOM 2502 N N . LYS A 1 310 ? 1.274 -2.609 11.304 1.00 67.12 310 LYS A N 1
ATOM 2503 C CA . LYS A 1 310 ? 0.856 -4.012 11.440 1.00 67.12 310 LYS A CA 1
ATOM 2504 C C . LYS A 1 310 ? 0.970 -4.434 12.895 1.00 67.12 310 LYS A C 1
ATOM 2506 O O . LYS A 1 310 ? 1.950 -4.098 13.547 1.00 67.12 310 LYS A O 1
ATOM 2511 N N . THR A 1 311 ? -0.019 -5.154 13.398 1.00 64.94 311 THR A N 1
ATOM 2512 C CA . THR A 1 311 ? -0.146 -5.521 14.807 1.00 64.94 311 THR A CA 1
ATOM 2513 C C . THR A 1 311 ? -0.814 -6.882 14.972 1.00 64.94 311 THR A C 1
ATOM 2515 O O . THR A 1 311 ? -1.460 -7.395 14.062 1.00 64.94 311 THR A O 1
ATOM 2518 N N . PHE A 1 312 ? -0.656 -7.480 16.148 1.00 60.94 312 PHE A N 1
ATOM 2519 C CA . PHE A 1 312 ? -1.210 -8.776 16.529 1.00 60.94 312 PHE A CA 1
ATOM 2520 C C . PHE A 1 312 ? -1.411 -8.821 18.046 1.00 60.94 312 PHE A C 1
ATOM 2522 O O . PHE A 1 312 ? -0.651 -8.200 18.790 1.00 60.94 312 PHE A O 1
ATOM 2529 N N . ILE A 1 313 ? -2.393 -9.578 18.523 1.00 62.94 313 ILE A N 1
ATOM 2530 C CA . ILE A 1 313 ? -2.523 -9.930 19.939 1.00 62.94 313 ILE A CA 1
ATOM 2531 C C . ILE A 1 313 ? -3.179 -11.303 20.105 1.00 62.94 313 ILE A C 1
ATOM 2533 O O . ILE A 1 313 ? -4.154 -11.606 19.422 1.00 62.94 313 ILE A O 1
ATOM 2537 N N . ASP A 1 314 ? -2.661 -12.125 21.018 1.00 60.47 314 ASP A N 1
ATOM 2538 C CA . ASP A 1 314 ? -3.295 -13.365 21.487 1.00 60.47 314 ASP A CA 1
ATOM 2539 C C . ASP A 1 314 ? -3.645 -13.224 22.975 1.00 60.47 314 ASP A C 1
ATOM 2541 O O . ASP A 1 314 ? -2.758 -13.260 23.826 1.00 60.47 314 ASP A O 1
ATOM 2545 N N . VAL A 1 315 ? -4.924 -12.989 23.280 1.00 61.09 315 VAL A N 1
ATOM 2546 C CA . VAL A 1 315 ? -5.458 -12.857 24.642 1.00 61.09 315 VAL A CA 1
ATOM 2547 C C . VAL A 1 315 ? -6.031 -14.199 25.078 1.00 61.09 315 VAL A C 1
ATOM 2549 O O . VAL A 1 315 ? -7.068 -14.633 24.570 1.00 61.09 315 VAL A O 1
ATOM 2552 N N . ASN A 1 316 ? -5.360 -14.848 26.028 1.00 64.56 316 ASN A N 1
ATOM 2553 C CA . ASN A 1 316 ? -5.688 -16.179 26.529 1.00 64.56 316 ASN A CA 1
ATOM 2554 C C . ASN A 1 316 ? -5.498 -16.294 28.056 1.00 64.56 316 ASN A C 1
ATOM 2556 O O . ASN A 1 316 ? -5.136 -15.343 28.745 1.00 64.56 316 ASN A O 1
ATOM 2560 N N . GLU A 1 317 ? -5.750 -17.484 28.601 1.00 62.53 317 GLU A N 1
ATOM 2561 C CA . GLU A 1 317 ? -5.841 -17.740 30.041 1.00 62.53 317 GLU A CA 1
ATOM 2562 C C . GLU A 1 317 ? -4.492 -17.584 30.766 1.00 62.53 317 GLU A C 1
ATOM 2564 O O . GLU A 1 317 ? -4.451 -17.511 31.995 1.00 62.53 317 GLU A O 1
ATOM 2569 N N . GLN A 1 318 ? -3.377 -17.586 30.023 1.00 58.31 318 GLN A N 1
ATOM 2570 C CA . GLN A 1 318 ? -2.032 -17.366 30.562 1.00 58.31 318 GLN A CA 1
ATOM 2571 C C . GLN A 1 318 ? -1.532 -15.923 30.366 1.00 58.31 318 GLN A C 1
ATOM 2573 O O . GLN A 1 318 ? -0.642 -15.512 31.111 1.00 58.31 318 GLN A O 1
ATOM 2578 N N . GLY A 1 319 ? -2.059 -15.160 29.396 1.00 53.16 319 GLY A N 1
ATOM 2579 C CA . GLY A 1 319 ? -1.649 -13.775 29.133 1.00 53.16 319 GLY A CA 1
ATOM 2580 C C . GLY A 1 319 ? -2.092 -13.192 27.791 1.00 53.16 319 GLY A C 1
ATOM 2581 O O . GLY A 1 319 ? -2.867 -13.805 27.061 1.00 53.16 319 GLY A O 1
ATOM 2582 N N . SER A 1 320 ? -1.569 -11.998 27.483 1.00 46.69 320 SER A N 1
ATOM 2583 C CA . SER A 1 320 ? -1.864 -11.217 26.273 1.00 46.69 320 SER A CA 1
ATOM 2584 C C . SER A 1 320 ? -0.597 -11.008 25.428 1.00 46.69 320 SER A C 1
ATOM 2586 O O . SER A 1 320 ? 0.178 -10.067 25.623 1.00 46.69 320 SER A O 1
ATOM 2588 N N . GLU A 1 321 ? -0.361 -11.883 24.456 1.00 45.03 321 GLU A N 1
ATOM 2589 C CA . GLU A 1 321 ? 0.830 -11.836 23.602 1.00 45.03 321 GLU A CA 1
ATOM 2590 C C . GLU A 1 321 ? 0.668 -10.803 22.463 1.00 45.03 321 GLU A C 1
ATOM 2592 O O . GLU A 1 321 ? 0.228 -11.152 21.369 1.00 45.03 321 GLU A O 1
ATOM 2597 N N . ALA A 1 322 ? 0.990 -9.523 22.716 1.00 41.25 322 ALA A N 1
ATOM 2598 C CA . ALA A 1 322 ? 0.778 -8.396 21.783 1.00 41.25 322 ALA A CA 1
ATOM 2599 C C . ALA A 1 322 ? 2.055 -7.913 21.031 1.00 41.25 322 ALA A C 1
ATOM 2601 O O . ALA A 1 322 ? 3.184 -8.076 21.507 1.00 41.25 322 ALA A O 1
ATOM 2602 N N . ALA A 1 323 ? 1.927 -7.430 19.777 1.00 37.75 323 ALA A N 1
ATOM 2603 C CA . ALA A 1 323 ? 2.893 -7.920 18.770 1.00 37.75 323 ALA A CA 1
ATOM 2604 C C . ALA A 1 323 ? 3.089 -7.213 17.385 1.00 37.75 323 ALA A C 1
ATOM 2606 O O . ALA A 1 323 ? 2.120 -7.126 16.643 1.00 37.75 323 ALA A O 1
ATOM 2607 N N . ALA A 1 324 ? 4.360 -6.867 17.001 1.00 34.19 324 ALA A N 1
ATOM 2608 C CA . ALA A 1 324 ? 4.922 -6.573 15.644 1.00 34.19 324 ALA A CA 1
ATOM 2609 C C . ALA A 1 324 ? 6.435 -6.030 15.528 1.00 34.19 324 ALA A C 1
ATOM 2611 O O . ALA A 1 324 ? 7.148 -6.071 16.509 1.00 34.19 324 ALA A O 1
ATOM 2612 N N . VAL A 1 325 ? 6.976 -5.487 14.402 1.00 34.25 325 VAL A N 1
ATOM 2613 C CA . VAL A 1 325 ? 8.317 -4.753 14.241 1.00 34.25 325 VAL A CA 1
ATOM 2614 C C . VAL A 1 325 ? 8.146 -3.260 13.750 1.00 34.25 325 VAL A C 1
ATOM 2616 O O . VAL A 1 325 ? 7.015 -2.836 13.786 1.00 34.25 325 VAL A O 1
ATOM 2619 N N . LEU A 1 326 ? 9.088 -2.374 13.330 1.00 40.00 326 LEU A N 1
ATOM 2620 C CA . LEU A 1 326 ? 8.749 -1.056 12.667 1.00 40.00 326 LEU A CA 1
ATOM 2621 C C . LEU A 1 326 ? 9.801 -0.425 11.723 1.00 40.00 326 LEU A C 1
ATOM 2623 O O . LEU A 1 326 ? 10.975 -0.701 11.908 1.00 40.00 326 LEU A O 1
ATOM 2627 N N . LEU A 1 327 ? 9.389 0.332 10.669 1.00 36.00 327 LEU A N 1
ATOM 2628 C CA . LEU A 1 327 ? 10.088 0.258 9.361 1.00 36.00 327 LEU A CA 1
ATOM 2629 C C . LEU A 1 327 ? 9.650 1.209 8.177 1.00 36.00 327 LEU A C 1
ATOM 2631 O O . LEU A 1 327 ? 9.387 0.729 7.083 1.00 36.00 327 LEU A O 1
ATOM 2635 N N . HIS A 1 328 ? 9.445 2.532 8.336 1.00 43.00 328 HIS A N 1
ATOM 2636 C CA . HIS A 1 328 ? 8.825 3.362 7.253 1.00 43.00 328 HIS A CA 1
ATOM 2637 C C . HIS A 1 328 ? 9.707 3.455 5.990 1.00 43.00 328 HIS A C 1
ATOM 2639 O O . HIS A 1 328 ? 10.928 3.323 6.076 1.00 43.00 328 HIS A O 1
ATOM 2645 N N . GLN A 1 329 ? 9.107 3.691 4.818 1.00 42.38 329 GLN A N 1
ATOM 2646 C CA . GLN A 1 329 ? 9.837 3.691 3.542 1.00 42.38 329 GLN A CA 1
ATOM 2647 C C . GLN A 1 329 ? 10.097 5.087 2.987 1.00 42.38 329 GLN A C 1
ATOM 2649 O O . GLN A 1 329 ? 9.205 5.935 2.951 1.00 42.38 329 GLN A O 1
ATOM 2654 N N . LEU A 1 330 ? 11.321 5.273 2.491 1.00 37.62 330 LEU A N 1
ATOM 2655 C CA . LEU A 1 330 ? 11.787 6.474 1.810 1.00 37.62 330 LEU A CA 1
ATOM 2656 C C . LEU A 1 330 ? 12.211 6.091 0.387 1.00 37.62 330 LEU A C 1
ATOM 2658 O O . LEU A 1 330 ? 13.092 5.246 0.219 1.00 37.62 330 LEU A O 1
ATOM 2662 N N . TRP A 1 331 ? 11.559 6.666 -0.626 1.00 40.12 331 TRP A N 1
ATOM 2663 C CA . TRP A 1 331 ? 11.741 6.289 -2.037 1.00 40.12 331 TRP A CA 1
ATOM 2664 C C . TRP A 1 331 ? 12.350 7.411 -2.877 1.00 40.12 331 TRP A C 1
ATOM 2666 O O . TRP A 1 331 ? 12.179 8.594 -2.590 1.00 40.12 331 TRP A O 1
ATOM 2676 N N . GLU A 1 332 ? 12.978 7.011 -3.982 1.00 35.88 332 GLU A N 1
ATOM 2677 C CA . GLU A 1 332 ? 13.239 7.877 -5.133 1.00 35.88 332 GLU A CA 1
ATOM 2678 C C . GLU A 1 332 ? 12.170 7.657 -6.219 1.00 35.88 332 GLU A C 1
ATOM 2680 O O . GLU A 1 332 ? 11.396 6.699 -6.166 1.00 35.88 332 GLU A O 1
ATOM 2685 N N . LYS A 1 333 ? 12.099 8.532 -7.228 1.00 30.69 333 LYS A N 1
ATOM 2686 C CA . LYS A 1 333 ? 11.112 8.437 -8.318 1.00 30.69 333 LYS A CA 1
ATOM 2687 C C . LYS A 1 333 ? 11.519 7.397 -9.384 1.00 30.69 333 LYS A C 1
ATOM 2689 O O . LYS A 1 333 ? 11.860 7.765 -10.503 1.00 30.69 333 LYS A O 1
ATOM 2694 N N . THR A 1 334 ? 11.457 6.107 -9.055 1.00 29.44 334 THR A N 1
ATOM 2695 C CA . THR A 1 334 ? 11.533 4.956 -9.990 1.00 29.44 334 THR A CA 1
ATOM 2696 C C . THR A 1 334 ? 10.888 3.719 -9.345 1.00 29.44 334 THR A C 1
ATOM 2698 O O . THR A 1 334 ? 11.035 3.534 -8.142 1.00 29.44 334 THR A O 1
ATOM 2701 N N . GLY A 1 335 ? 10.175 2.858 -10.094 1.00 28.69 335 GLY A N 1
ATOM 2702 C CA . GLY A 1 335 ? 9.600 1.633 -9.504 1.00 28.69 335 GLY A CA 1
ATOM 2703 C C . GLY A 1 335 ? 8.651 0.796 -10.374 1.00 28.69 335 GLY A C 1
ATOM 2704 O O . GLY A 1 335 ? 8.056 1.295 -11.325 1.00 28.69 335 GLY A O 1
ATOM 2705 N N . ILE A 1 336 ? 8.476 -0.476 -9.982 1.00 28.34 336 ILE A N 1
ATOM 2706 C CA . ILE A 1 336 ? 7.538 -1.472 -10.540 1.00 28.34 336 ILE A CA 1
ATOM 2707 C C . ILE A 1 336 ? 6.909 -2.267 -9.367 1.00 28.34 336 ILE A C 1
ATOM 2709 O O . ILE A 1 336 ? 7.658 -2.926 -8.647 1.00 28.34 336 ILE A O 1
ATOM 2713 N N . PRO A 1 337 ? 5.575 -2.238 -9.145 1.00 31.61 337 PRO A N 1
ATOM 2714 C CA . PRO A 1 337 ? 4.909 -3.040 -8.101 1.00 31.61 337 PRO A CA 1
ATOM 2715 C C . PRO A 1 337 ? 4.534 -4.464 -8.556 1.00 31.61 337 PRO A C 1
ATOM 2717 O O . PRO A 1 337 ? 4.214 -4.679 -9.723 1.00 31.61 337 PRO A O 1
ATOM 2720 N N . GLU A 1 338 ? 4.474 -5.428 -7.627 1.00 37.78 338 GLU A N 1
ATOM 2721 C CA . GLU A 1 338 ? 4.254 -6.862 -7.926 1.00 37.78 338 GLU A CA 1
ATOM 2722 C C . GLU A 1 338 ? 2.773 -7.289 -8.115 1.00 37.78 338 GLU A C 1
ATOM 2724 O O . GLU A 1 338 ? 2.316 -8.315 -7.595 1.00 37.78 338 GLU A O 1
ATOM 2729 N N . GLU A 1 339 ? 1.975 -6.494 -8.831 1.00 33.44 339 GLU A N 1
ATOM 2730 C CA . GLU A 1 339 ? 0.623 -6.901 -9.254 1.00 33.44 339 GLU A CA 1
ATOM 2731 C C . GLU A 1 339 ? 0.638 -7.843 -10.474 1.00 33.44 339 GLU A C 1
ATOM 2733 O O . GLU A 1 339 ? 1.681 -8.095 -11.070 1.00 33.44 339 GLU A O 1
ATOM 2738 N N . GLY A 1 340 ? -0.527 -8.371 -10.876 1.00 44.16 340 GLY A N 1
ATOM 2739 C CA . GLY A 1 340 ? -0.701 -9.159 -12.118 1.00 44.16 340 GLY A CA 1
ATOM 2740 C C . GLY A 1 340 ? -0.541 -8.352 -13.422 1.00 44.16 340 GLY A C 1
ATOM 2741 O O . GLY A 1 340 ? -1.169 -8.648 -14.437 1.00 44.16 340 GLY A O 1
ATOM 2742 N N . ILE A 1 341 ? 0.241 -7.279 -13.372 1.00 46.50 341 ILE A N 1
ATOM 2743 C CA . ILE A 1 341 ? 0.453 -6.254 -14.389 1.00 46.50 341 ILE A CA 1
ATOM 2744 C C . ILE A 1 341 ? 1.941 -5.910 -14.332 1.00 46.50 341 ILE A C 1
ATOM 2746 O O . ILE A 1 341 ? 2.478 -5.719 -13.242 1.00 46.50 341 ILE A O 1
ATOM 2750 N N . LEU A 1 342 ? 2.611 -5.820 -15.482 1.00 40.12 342 LEU A N 1
ATOM 2751 C CA . LEU A 1 342 ? 4.024 -5.440 -15.564 1.00 40.12 342 LEU A CA 1
ATOM 2752 C C . LEU A 1 342 ? 4.190 -3.932 -15.310 1.00 40.12 342 LEU A C 1
ATOM 2754 O O . LEU A 1 342 ? 4.430 -3.152 -16.225 1.00 40.12 342 LEU A O 1
ATOM 2758 N N . GLY A 1 343 ? 4.056 -3.553 -14.038 1.00 48.50 343 GLY A N 1
ATOM 2759 C CA . GLY A 1 343 ? 4.309 -2.217 -13.512 1.00 48.50 343 GLY A CA 1
ATOM 2760 C C . GLY A 1 343 ? 3.311 -1.132 -13.923 1.00 48.50 343 GLY A C 1
ATOM 2761 O O . GLY A 1 343 ? 2.306 -1.364 -14.594 1.00 48.50 343 GLY A O 1
ATOM 2762 N N . ARG A 1 344 ? 3.637 0.096 -13.502 1.00 53.66 344 ARG A N 1
ATOM 2763 C CA . ARG A 1 344 ? 3.206 1.319 -14.201 1.00 53.66 344 ARG A CA 1
ATOM 2764 C C . ARG A 1 344 ? 4.121 1.633 -15.392 1.00 53.66 344 ARG A C 1
ATOM 2766 O O . ARG A 1 344 ? 3.703 2.340 -16.297 1.00 53.66 344 ARG A O 1
ATOM 2773 N N . THR A 1 345 ? 5.346 1.100 -15.384 1.00 61.88 345 THR A N 1
ATOM 2774 C CA . THR A 1 345 ? 6.369 1.326 -16.408 1.00 61.88 345 THR A CA 1
ATOM 2775 C C . THR A 1 345 ? 5.930 0.807 -17.770 1.00 61.88 345 THR A C 1
ATOM 2777 O O . THR A 1 345 ? 5.670 -0.383 -17.945 1.00 61.88 345 THR A O 1
ATOM 2780 N N . ILE A 1 346 ? 5.890 1.695 -18.756 1.00 74.69 346 ILE A N 1
ATOM 2781 C CA . ILE A 1 346 ? 5.493 1.339 -20.120 1.00 74.69 346 ILE A CA 1
ATOM 2782 C C . ILE A 1 346 ? 6.665 0.634 -20.814 1.00 74.69 346 ILE A C 1
ATOM 2784 O O . ILE A 1 346 ? 7.798 1.114 -20.792 1.00 74.69 346 ILE A O 1
ATOM 2788 N N . ILE A 1 347 ? 6.405 -0.512 -21.448 1.00 73.88 347 ILE A N 1
ATOM 2789 C CA . ILE A 1 347 ? 7.442 -1.330 -22.094 1.00 73.88 347 ILE A CA 1
ATOM 2790 C C . ILE A 1 347 ? 7.597 -0.919 -23.565 1.00 73.88 347 ILE A C 1
ATOM 2792 O O . ILE A 1 347 ? 6.777 -1.271 -24.418 1.00 73.88 347 ILE A O 1
ATOM 2796 N N . TRP A 1 348 ? 8.684 -0.209 -23.870 1.00 80.44 348 TRP A N 1
ATOM 2797 C CA . TRP A 1 348 ? 9.037 0.256 -25.216 1.00 80.44 348 TRP A CA 1
ATOM 2798 C C . TRP A 1 348 ? 9.985 -0.739 -25.886 1.00 80.44 348 TRP A C 1
ATOM 2800 O O . TRP A 1 348 ? 11.174 -0.784 -25.593 1.00 80.44 348 TRP A O 1
ATOM 2810 N N . THR A 1 349 ? 9.445 -1.576 -26.771 1.00 83.12 349 THR A N 1
ATOM 2811 C CA . THR A 1 349 ? 10.204 -2.576 -27.536 1.00 83.12 349 THR A CA 1
ATOM 2812 C C . THR A 1 349 ? 9.642 -2.660 -28.948 1.00 83.12 349 THR A C 1
ATOM 2814 O O . THR A 1 349 ? 8.456 -2.415 -29.158 1.00 83.12 349 THR A O 1
ATOM 2817 N N . ARG A 1 350 ? 10.453 -3.084 -29.924 1.00 85.75 350 ARG A N 1
ATOM 2818 C CA . ARG A 1 350 ? 9.989 -3.302 -31.309 1.00 85.75 350 ARG A CA 1
ATOM 2819 C C . ARG A 1 350 ? 8.709 -4.155 -31.353 1.00 85.75 350 ARG A C 1
ATOM 2821 O O . ARG A 1 350 ? 7.738 -3.775 -32.000 1.00 85.75 350 ARG A O 1
ATOM 2828 N N . GLN A 1 351 ? 8.646 -5.236 -30.570 1.00 83.69 351 GLN A N 1
ATOM 2829 C CA . GLN A 1 351 ? 7.462 -6.099 -30.506 1.00 83.69 351 GLN A CA 1
ATOM 2830 C C . GLN A 1 351 ? 6.236 -5.423 -29.862 1.00 83.69 351 GLN A C 1
ATOM 2832 O O . GLN A 1 351 ? 5.125 -5.603 -30.361 1.00 83.69 351 GLN A O 1
ATOM 2837 N N . SER A 1 352 ? 6.404 -4.623 -28.798 1.00 83.25 352 SER A N 1
ATOM 2838 C CA . SER A 1 352 ? 5.268 -3.932 -28.159 1.00 83.25 352 SER A CA 1
ATOM 2839 C C . SER A 1 352 ? 4.599 -2.925 -29.088 1.00 83.25 352 SER A C 1
ATOM 2841 O O . SER A 1 352 ? 3.377 -2.766 -29.051 1.00 83.25 352 SER A O 1
ATOM 2843 N N . LEU A 1 353 ? 5.383 -2.320 -29.979 1.00 87.56 353 LEU A N 1
ATOM 2844 C CA . LEU A 1 353 ? 4.913 -1.421 -31.026 1.00 87.56 353 LEU A CA 1
ATOM 2845 C C . LEU A 1 353 ? 4.255 -2.188 -32.177 1.00 87.56 353 LEU A C 1
ATOM 2847 O O . LEU A 1 353 ? 3.201 -1.772 -32.658 1.00 87.56 353 LEU A O 1
ATOM 2851 N N . LEU A 1 354 ? 4.845 -3.302 -32.625 1.00 87.19 354 LEU A N 1
ATOM 2852 C CA . LEU A 1 354 ? 4.308 -4.129 -33.716 1.00 87.19 354 LEU A CA 1
ATOM 2853 C C . LEU A 1 354 ? 2.926 -4.710 -33.378 1.00 87.19 354 LEU A C 1
ATOM 2855 O O . LEU A 1 354 ? 2.023 -4.659 -34.211 1.00 87.19 354 LEU A O 1
ATOM 2859 N N . ASN A 1 355 ? 2.719 -5.161 -32.138 1.00 86.38 355 ASN A N 1
ATOM 2860 C CA . ASN A 1 355 ? 1.424 -5.665 -31.665 1.00 86.38 355 ASN A CA 1
ATOM 2861 C C . ASN A 1 355 ? 0.293 -4.617 -31.772 1.00 86.38 355 ASN A C 1
ATOM 2863 O O . ASN A 1 355 ? -0.846 -4.962 -32.088 1.00 86.38 355 ASN A O 1
ATOM 2867 N N . ARG A 1 356 ? 0.602 -3.333 -31.525 1.00 87.62 356 ARG A N 1
ATOM 2868 C CA . ARG A 1 356 ? -0.369 -2.218 -31.520 1.00 87.62 356 ARG A CA 1
ATOM 2869 C C . ARG A 1 356 ? -0.743 -1.700 -32.913 1.00 87.62 356 ARG A C 1
ATOM 2871 O O . ARG A 1 356 ? -1.770 -1.045 -33.042 1.00 87.62 356 ARG A O 1
ATOM 2878 N N . GLN A 1 357 ? 0.073 -1.968 -33.934 1.00 88.75 357 GLN A N 1
ATOM 2879 C CA . GLN A 1 357 ? -0.064 -1.380 -35.278 1.00 88.75 357 GLN A CA 1
ATOM 2880 C C . GLN A 1 357 ? -0.540 -2.368 -36.356 1.00 88.75 357 GLN A C 1
ATOM 2882 O O . GLN A 1 357 ? -0.368 -2.117 -37.548 1.00 88.75 357 GLN A O 1
ATOM 2887 N N . THR A 1 358 ? -1.104 -3.515 -35.965 1.00 90.44 358 THR A N 1
ATOM 2888 C CA . THR A 1 358 ? -1.563 -4.511 -36.944 1.00 90.44 358 THR A CA 1
ATOM 2889 C C . THR A 1 358 ? -2.782 -3.993 -37.727 1.00 90.44 358 THR A C 1
ATOM 2891 O O . THR A 1 358 ? -3.703 -3.438 -37.118 1.00 90.44 358 THR A O 1
ATOM 2894 N N . PRO A 1 359 ? -2.855 -4.204 -39.060 1.00 92.88 359 PRO A N 1
ATOM 2895 C CA . PRO A 1 359 ? -4.004 -3.769 -39.855 1.00 92.88 359 PRO A CA 1
ATOM 2896 C C . PRO A 1 359 ? -5.334 -4.355 -39.374 1.00 92.88 359 PRO A C 1
ATOM 2898 O O . PRO A 1 359 ? -6.348 -3.673 -39.434 1.00 92.88 359 PRO A O 1
ATOM 2901 N N . ALA A 1 360 ? -5.344 -5.582 -38.839 1.00 90.81 360 ALA A N 1
ATOM 2902 C CA . ALA A 1 360 ? -6.560 -6.201 -38.310 1.00 90.81 360 ALA A CA 1
ATOM 2903 C C . ALA A 1 360 ? -7.088 -5.479 -37.055 1.00 90.81 360 ALA A C 1
ATOM 2905 O O . ALA A 1 360 ? -8.291 -5.246 -36.946 1.00 90.81 360 ALA A O 1
ATOM 2906 N N . LEU A 1 361 ? -6.197 -5.076 -36.138 1.00 91.44 361 LEU A N 1
ATOM 2907 C CA . LEU A 1 361 ? -6.570 -4.324 -34.939 1.00 91.44 361 LEU A CA 1
ATOM 2908 C C . LEU A 1 361 ? -7.060 -2.915 -35.302 1.00 91.44 361 LEU A C 1
ATOM 2910 O O . LEU A 1 361 ? -8.120 -2.506 -34.836 1.00 91.44 361 LEU A O 1
ATOM 2914 N N . HIS A 1 362 ? -6.337 -2.211 -36.182 1.00 94.06 362 HIS A N 1
ATOM 2915 C CA . HIS A 1 362 ? -6.767 -0.910 -36.713 1.00 94.06 362 HIS A CA 1
ATOM 2916 C C . HIS A 1 362 ? -8.132 -1.000 -37.408 1.00 94.06 362 HIS A C 1
ATOM 2918 O O . HIS A 1 362 ? -9.019 -0.229 -37.062 1.00 94.06 362 HIS A O 1
ATOM 2924 N N . THR A 1 363 ? -8.342 -1.987 -38.289 1.00 94.88 363 THR A N 1
ATOM 2925 C CA . THR A 1 363 ? -9.637 -2.226 -38.960 1.00 94.88 363 THR A CA 1
ATOM 2926 C C . THR A 1 363 ? -10.776 -2.406 -37.952 1.00 94.88 363 THR A C 1
ATOM 2928 O O . THR A 1 363 ? -11.846 -1.824 -38.122 1.00 94.88 363 THR A O 1
ATOM 2931 N N . ALA A 1 364 ? -10.556 -3.184 -36.886 1.00 92.38 364 ALA A N 1
ATOM 2932 C CA . ALA A 1 364 ? -11.574 -3.441 -35.870 1.00 92.38 364 ALA A CA 1
ATOM 2933 C C . ALA A 1 364 ? -11.942 -2.174 -35.075 1.00 92.38 364 ALA A C 1
ATOM 2935 O O . ALA A 1 364 ? -13.125 -1.866 -34.928 1.00 92.38 364 ALA A O 1
ATOM 2936 N N . PHE A 1 365 ? -10.949 -1.402 -34.620 1.00 92.31 365 PHE A N 1
ATOM 2937 C CA . PHE A 1 365 ? -11.198 -0.116 -33.959 1.00 92.31 365 PHE A CA 1
ATOM 2938 C C . PHE A 1 365 ? -11.847 0.903 -34.908 1.00 92.31 365 PHE A C 1
ATOM 2940 O O . PHE A 1 365 ? -12.800 1.568 -34.511 1.00 92.31 365 PHE A O 1
ATOM 2947 N N . ALA A 1 366 ? -11.399 0.995 -36.164 1.00 92.12 366 ALA A N 1
ATOM 2948 C CA . ALA A 1 366 ? -11.948 1.917 -37.159 1.00 92.12 366 ALA A CA 1
ATOM 2949 C C . ALA A 1 366 ? -13.422 1.621 -37.477 1.00 92.12 366 ALA A C 1
ATOM 2951 O O . ALA A 1 366 ? -14.237 2.540 -37.534 1.00 92.12 366 ALA A O 1
ATOM 2952 N N . ALA A 1 367 ? -13.790 0.341 -37.594 1.00 91.38 367 ALA A N 1
ATOM 2953 C CA . ALA A 1 367 ? -15.175 -0.081 -37.787 1.00 91.38 367 ALA A CA 1
ATOM 2954 C C . ALA A 1 367 ? -16.077 0.223 -36.574 1.00 91.38 367 ALA A C 1
ATOM 2956 O O . ALA A 1 367 ? -17.260 0.506 -36.755 1.00 91.38 367 ALA A O 1
ATOM 2957 N N . MET A 1 368 ? -15.541 0.189 -35.347 1.00 88.69 368 MET A N 1
ATOM 2958 C CA . MET A 1 368 ? -16.295 0.540 -34.133 1.00 88.69 368 MET A CA 1
ATOM 2959 C C . MET A 1 368 ? -16.383 2.055 -33.887 1.00 88.69 368 MET A C 1
ATOM 2961 O O . MET A 1 368 ? -17.378 2.518 -33.337 1.00 88.69 368 MET A O 1
ATOM 2965 N N . LEU A 1 369 ? -15.361 2.824 -34.274 1.00 87.38 369 LEU A N 1
ATOM 2966 C CA . LEU A 1 369 ? -15.274 4.274 -34.044 1.00 87.38 369 LEU A CA 1
ATOM 2967 C C . LEU A 1 369 ? -15.763 5.117 -35.237 1.00 87.38 369 LEU A C 1
ATOM 2969 O O . LEU A 1 369 ? -15.950 6.321 -35.094 1.00 87.38 369 LEU A O 1
ATOM 2973 N N . GLY A 1 370 ? -15.983 4.504 -36.404 1.00 89.19 370 GLY A N 1
ATOM 2974 C CA . GLY A 1 370 ? -16.481 5.177 -37.608 1.00 89.19 370 GLY A CA 1
ATOM 2975 C C . GLY A 1 370 ? -15.438 6.011 -38.363 1.00 89.19 370 GLY A C 1
ATOM 2976 O O . GLY A 1 370 ? -15.817 6.837 -39.190 1.00 89.19 370 GLY A O 1
ATOM 2977 N N . THR A 1 371 ? -14.142 5.821 -38.093 1.00 90.38 371 THR A N 1
ATOM 2978 C CA . THR A 1 371 ? -13.046 6.584 -38.714 1.00 90.38 371 THR A CA 1
ATOM 2979 C C . THR A 1 371 ? -11.759 5.762 -38.833 1.00 90.38 371 THR A C 1
ATOM 2981 O O . THR A 1 371 ? -11.391 5.025 -37.922 1.00 90.38 371 THR A O 1
ATOM 2984 N N . GLU A 1 372 ? -11.040 5.908 -39.951 1.00 92.75 372 GLU A N 1
ATOM 2985 C CA . GLU A 1 372 ? -9.692 5.341 -40.152 1.00 92.75 372 GLU A CA 1
ATOM 2986 C C . GLU A 1 372 ? -8.573 6.228 -39.567 1.00 92.75 372 GLU A C 1
ATOM 2988 O O . GLU A 1 372 ? -7.395 5.840 -39.538 1.00 92.75 372 GLU A O 1
ATOM 2993 N N . ASN A 1 373 ? -8.924 7.439 -39.135 1.00 93.31 373 ASN A N 1
ATOM 2994 C CA . ASN A 1 373 ? -8.027 8.422 -38.546 1.00 93.31 373 ASN A CA 1
ATOM 2995 C C . ASN A 1 373 ? -8.010 8.223 -37.028 1.00 93.31 373 ASN A C 1
ATOM 2997 O O . ASN A 1 373 ? -8.887 8.690 -36.307 1.00 93.31 373 ASN A O 1
ATOM 3001 N N . LEU A 1 374 ? -7.044 7.424 -36.571 1.00 92.94 374 LEU A N 1
ATOM 3002 C CA . LEU A 1 374 ? -6.933 6.950 -35.197 1.00 92.94 374 LEU A CA 1
ATOM 3003 C C . LEU A 1 374 ? -5.514 7.150 -34.666 1.00 92.94 374 LEU A C 1
ATOM 3005 O O . LEU A 1 374 ? -4.537 6.929 -35.385 1.00 92.94 374 LEU A O 1
ATOM 3009 N N . LEU A 1 375 ? -5.418 7.453 -33.375 1.00 93.75 375 LEU A N 1
ATOM 3010 C CA . LEU A 1 375 ? -4.211 7.329 -32.566 1.00 93.75 375 LEU A CA 1
ATOM 3011 C C . LEU A 1 375 ? -4.337 6.116 -31.639 1.00 93.75 375 LEU A C 1
ATOM 3013 O O . LEU A 1 375 ? -5.422 5.818 -31.142 1.00 93.75 375 LEU A O 1
ATOM 3017 N N . VAL A 1 376 ? -3.227 5.424 -31.368 1.00 92.69 376 VAL A N 1
ATOM 3018 C CA . VAL A 1 376 ? -3.153 4.298 -30.425 1.00 92.69 376 VAL A CA 1
ATOM 3019 C C . VAL A 1 376 ? -2.411 4.698 -29.151 1.00 92.69 376 VAL A C 1
ATOM 3021 O O . VAL A 1 376 ? -1.355 5.337 -29.188 1.00 92.69 376 VAL A O 1
ATOM 3024 N N . ASN A 1 377 ? -2.975 4.335 -28.003 1.00 89.56 377 ASN A N 1
ATOM 3025 C CA . ASN A 1 377 ? -2.392 4.539 -26.680 1.00 89.56 377 ASN A CA 1
ATOM 3026 C C . ASN A 1 377 ? -1.280 3.515 -26.360 1.00 89.56 377 ASN A C 1
ATOM 3028 O O . ASN A 1 377 ? -1.250 2.401 -26.898 1.00 89.56 377 ASN A O 1
ATOM 3032 N N . GLN A 1 378 ? -0.382 3.906 -25.452 1.00 84.75 378 GLN A N 1
ATOM 3033 C CA . GLN A 1 378 ? 0.777 3.142 -24.992 1.00 84.75 378 GLN A CA 1
ATOM 3034 C C . GLN A 1 378 ? 0.628 2.683 -23.536 1.00 84.75 378 GLN A C 1
ATOM 3036 O O . GLN A 1 378 ? 1.369 3.106 -22.655 1.00 84.75 378 GLN A O 1
ATOM 3041 N N . ASP A 1 379 ? -0.340 1.802 -23.289 1.00 76.12 379 ASP A N 1
ATOM 3042 C CA . ASP A 1 379 ? -0.537 1.182 -21.976 1.00 76.12 379 ASP A CA 1
ATOM 3043 C C . ASP A 1 379 ? 0.454 0.028 -21.688 1.00 76.12 379 ASP A C 1
ATOM 3045 O O . ASP A 1 379 ? 1.190 -0.464 -22.555 1.00 76.12 379 ASP A O 1
ATOM 3049 N N . ARG A 1 380 ? 0.421 -0.423 -20.438 1.00 77.88 380 ARG A N 1
ATOM 3050 C CA . ARG A 1 380 ? 1.137 -1.549 -19.833 1.00 77.88 380 ARG A CA 1
ATOM 3051 C C . ARG A 1 380 ? 0.713 -2.940 -20.338 1.00 77.88 380 ARG A C 1
ATOM 3053 O O . ARG A 1 380 ? -0.269 -3.130 -21.061 1.00 77.88 380 ARG A O 1
ATOM 3060 N N . TYR A 1 381 ? 1.470 -3.940 -19.891 1.00 77.81 381 TYR A N 1
ATOM 3061 C CA . TYR A 1 381 ? 1.201 -5.366 -20.092 1.00 77.81 381 TYR A CA 1
ATOM 3062 C C . TYR A 1 381 ? 0.563 -5.999 -18.853 1.00 77.81 381 TYR A C 1
ATOM 3064 O O . TYR A 1 381 ? 0.847 -5.608 -17.724 1.00 77.81 381 TYR A O 1
ATOM 3072 N N . VAL A 1 382 ? -0.245 -7.035 -19.062 1.00 75.06 382 VAL A N 1
ATOM 3073 C CA . VAL A 1 382 ? -0.923 -7.813 -18.020 1.00 75.06 382 VAL A CA 1
ATOM 3074 C C . VAL A 1 382 ? -0.367 -9.236 -18.023 1.00 75.06 382 VAL A C 1
ATOM 3076 O O . VAL A 1 382 ? -0.302 -9.874 -19.076 1.00 75.06 382 VAL A O 1
ATOM 3079 N N . MET A 1 383 ? 0.035 -9.736 -16.853 1.00 71.94 383 MET A N 1
ATOM 3080 C CA . MET A 1 383 ? 0.609 -11.070 -16.674 1.00 71.94 383 MET A CA 1
ATOM 3081 C C . MET A 1 383 ? -0.038 -11.765 -15.474 1.00 71.94 383 MET A C 1
ATOM 3083 O O . MET A 1 383 ? 0.206 -11.404 -14.323 1.00 71.94 383 MET A O 1
ATOM 3087 N N . PHE A 1 384 ? -0.791 -12.832 -15.732 1.00 72.25 384 PHE A N 1
ATOM 3088 C CA . PHE A 1 384 ? -1.263 -13.733 -14.683 1.00 72.25 384 PHE A CA 1
ATOM 3089 C C . PHE A 1 384 ? -0.321 -14.926 -14.591 1.00 72.25 384 PHE A C 1
ATOM 3091 O O . PHE A 1 384 ? -0.059 -15.606 -15.581 1.00 72.25 384 PHE A O 1
ATOM 3098 N N . ARG A 1 385 ? 0.186 -15.176 -13.384 1.00 72.62 385 ARG A N 1
ATOM 3099 C CA . ARG A 1 385 ? 1.027 -16.334 -13.064 1.00 72.62 385 ARG A CA 1
ATOM 3100 C C . ARG A 1 385 ? 0.204 -17.633 -12.998 1.00 72.62 385 ARG A C 1
ATOM 3102 O O . ARG A 1 385 ? -0.961 -17.561 -12.607 1.00 72.62 385 ARG A O 1
ATOM 3109 N N . PRO A 1 386 ? 0.811 -18.802 -13.279 1.00 77.69 386 PRO A N 1
ATOM 3110 C CA . PRO A 1 386 ? 0.211 -20.109 -13.013 1.00 77.69 386 PRO A CA 1
ATOM 3111 C C . PRO A 1 386 ? -0.189 -20.281 -11.545 1.00 77.69 386 PRO A C 1
ATOM 3113 O O . PRO A 1 386 ? 0.485 -19.764 -10.646 1.00 77.69 386 PRO A O 1
ATOM 3116 N N . THR A 1 387 ? -1.251 -21.046 -11.290 1.00 81.19 387 THR A N 1
ATOM 3117 C CA . THR A 1 387 ? -1.821 -21.194 -9.939 1.00 81.19 387 THR A CA 1
ATOM 3118 C C . THR A 1 387 ? -2.140 -22.633 -9.539 1.00 81.19 387 THR A C 1
ATOM 3120 O O . THR A 1 387 ? -2.301 -22.882 -8.348 1.00 81.19 387 THR A O 1
ATOM 3123 N N . ARG A 1 388 ? -2.198 -23.605 -10.462 1.00 81.38 388 ARG A N 1
ATOM 3124 C CA . ARG A 1 388 ? -2.648 -24.980 -10.150 1.00 81.38 388 ARG A CA 1
ATOM 3125 C C . ARG A 1 388 ? -1.814 -25.662 -9.059 1.00 81.38 388 ARG A C 1
ATOM 3127 O O . ARG A 1 388 ? -2.364 -26.353 -8.210 1.00 81.38 388 ARG A O 1
ATOM 3134 N N . GLU A 1 389 ? -0.503 -25.431 -9.056 1.00 78.56 389 GLU A N 1
ATOM 3135 C CA . GLU A 1 389 ? 0.434 -25.929 -8.031 1.00 78.56 389 GLU A CA 1
ATOM 3136 C C . GLU A 1 389 ? 0.569 -24.985 -6.823 1.00 78.56 389 GLU A C 1
ATOM 3138 O O . GLU A 1 389 ? 1.114 -25.354 -5.782 1.00 78.56 389 GLU A O 1
ATOM 3143 N N . HIS A 1 390 ? 0.041 -23.764 -6.932 1.00 76.25 390 HIS A N 1
ATOM 3144 C CA . HIS A 1 390 ? 0.089 -22.736 -5.898 1.00 76.25 390 HIS A CA 1
ATOM 3145 C C . HIS A 1 390 ? -1.251 -21.974 -5.798 1.00 76.25 390 HIS A C 1
ATOM 3147 O O . HIS A 1 390 ? -1.284 -20.781 -6.110 1.00 76.25 390 HIS A O 1
ATOM 3153 N N . PRO A 1 391 ? -2.370 -22.590 -5.361 1.00 70.75 391 PRO A N 1
ATOM 3154 C CA . PRO A 1 391 ? -3.690 -21.947 -5.448 1.00 70.75 391 PRO A CA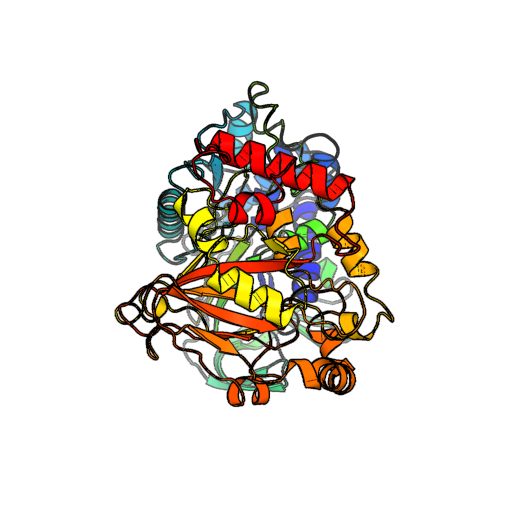 1
ATOM 3155 C C . PRO A 1 391 ? -3.792 -20.622 -4.675 1.00 70.75 391 PRO A C 1
ATOM 3157 O O . PRO A 1 391 ? -4.441 -19.684 -5.130 1.00 70.75 391 PRO A O 1
ATOM 3160 N N . ALA A 1 392 ? -3.053 -20.494 -3.567 1.00 69.19 392 ALA A N 1
ATOM 3161 C CA . ALA A 1 392 ? -2.915 -19.255 -2.792 1.00 69.19 392 ALA A CA 1
ATOM 3162 C C . ALA A 1 392 ? -2.220 -18.096 -3.548 1.00 69.19 392 ALA A C 1
ATOM 3164 O O . ALA A 1 392 ? -2.178 -16.975 -3.051 1.00 69.19 392 ALA A O 1
ATOM 3165 N N . ARG A 1 393 ? -1.659 -18.346 -4.741 1.00 67.38 393 ARG A N 1
ATOM 3166 C CA . ARG A 1 393 ? -1.102 -17.324 -5.642 1.00 67.38 393 ARG A CA 1
ATOM 3167 C C . ARG A 1 393 ? -2.103 -16.829 -6.690 1.00 67.38 393 ARG A C 1
ATOM 3169 O O . ARG A 1 393 ? -1.740 -15.921 -7.443 1.00 67.38 393 ARG A O 1
ATOM 3176 N N . SER A 1 394 ? -3.315 -17.384 -6.751 1.00 66.38 394 SER A N 1
ATOM 3177 C CA . SER A 1 394 ? -4.344 -16.935 -7.691 1.00 66.38 394 SER A CA 1
ATOM 3178 C C . SER A 1 394 ? -4.687 -15.461 -7.510 1.00 66.38 394 SER A C 1
ATOM 3180 O O . SER A 1 394 ? -4.746 -14.955 -6.391 1.00 66.38 394 SER A O 1
ATOM 3182 N N . THR A 1 395 ? -4.960 -14.779 -8.620 1.00 66.50 395 THR A N 1
ATOM 3183 C CA . THR A 1 395 ? -5.683 -13.509 -8.584 1.00 66.50 395 THR A CA 1
ATOM 3184 C C . THR A 1 395 ? -7.112 -13.748 -8.108 1.00 66.50 395 THR A C 1
ATOM 3186 O O . THR A 1 395 ? -7.696 -14.808 -8.360 1.00 66.50 395 THR A O 1
ATOM 3189 N N . THR A 1 396 ? -7.674 -12.773 -7.401 1.00 74.44 396 THR A N 1
ATOM 3190 C CA . THR A 1 396 ? -9.100 -12.742 -7.074 1.00 74.44 396 THR A CA 1
ATOM 3191 C C . THR A 1 396 ? -9.921 -12.574 -8.353 1.00 74.44 396 THR A C 1
ATOM 3193 O O . THR A 1 396 ? -9.509 -11.873 -9.277 1.00 74.44 396 THR A O 1
ATOM 3196 N N . THR A 1 397 ? -11.086 -13.225 -8.422 1.00 85.94 397 THR A N 1
ATOM 3197 C CA . THR A 1 397 ? -12.085 -12.894 -9.449 1.00 85.94 397 THR A CA 1
ATOM 3198 C C . THR A 1 397 ? -12.715 -11.553 -9.087 1.00 85.94 397 THR A C 1
ATOM 3200 O O . THR A 1 397 ? -13.123 -11.385 -7.938 1.00 85.94 397 THR A O 1
ATOM 3203 N N . ASN A 1 398 ? -12.815 -10.624 -10.036 1.00 90.06 398 ASN A N 1
ATOM 3204 C CA . ASN A 1 398 ? -13.408 -9.310 -9.804 1.00 90.06 398 ASN A CA 1
ATOM 3205 C C . ASN A 1 398 ? -14.245 -8.792 -10.983 1.00 90.06 398 ASN A C 1
ATOM 3207 O O . ASN A 1 398 ? -14.106 -9.232 -12.124 1.00 90.06 398 ASN A O 1
ATOM 3211 N N . LEU A 1 399 ? -15.083 -7.805 -10.674 1.00 92.44 399 LEU A N 1
ATOM 3212 C CA . LEU A 1 399 ? -15.755 -6.923 -11.620 1.00 92.44 399 LEU A CA 1
ATOM 3213 C C . LEU A 1 399 ? -15.509 -5.468 -11.232 1.00 92.44 399 LEU A C 1
ATOM 3215 O O . LEU A 1 399 ? -15.410 -5.148 -10.050 1.00 92.44 399 LEU A O 1
ATOM 3219 N N . HIS A 1 400 ? -15.417 -4.592 -12.225 1.00 91.00 400 HIS A N 1
ATOM 3220 C CA . HIS A 1 400 ? -15.222 -3.160 -12.057 1.00 91.00 400 HIS A CA 1
ATOM 3221 C C . HIS A 1 400 ? -15.757 -2.339 -13.239 1.00 91.00 400 HIS A C 1
ATOM 3223 O O . HIS A 1 400 ? -16.137 -2.868 -14.289 1.00 91.00 400 HIS A O 1
ATOM 3229 N N . LEU A 1 401 ? -15.767 -1.022 -13.035 1.00 88.00 401 LEU A N 1
ATOM 3230 C CA . LEU A 1 401 ? -15.775 0.010 -14.067 1.00 88.00 401 LEU A CA 1
ATOM 3231 C C . LEU A 1 401 ? -14.517 0.870 -13.916 1.00 88.00 401 LEU A C 1
ATOM 3233 O O . LEU A 1 401 ? -14.210 1.317 -12.808 1.00 88.00 401 LEU A O 1
ATOM 3237 N N . ASP A 1 402 ? -13.876 1.207 -15.035 1.00 79.38 402 ASP A N 1
ATOM 3238 C CA . ASP A 1 402 ? -12.814 2.228 -15.114 1.00 79.38 402 ASP A CA 1
ATOM 3239 C C . ASP A 1 402 ? -13.371 3.668 -15.064 1.00 79.38 402 ASP A C 1
ATOM 3241 O O . ASP A 1 402 ? -12.765 4.609 -15.572 1.00 79.38 402 ASP A O 1
ATOM 3245 N N . MET A 1 403 ? -14.575 3.844 -14.509 1.00 79.50 403 MET A N 1
ATOM 3246 C CA . MET A 1 403 ? -15.252 5.132 -14.400 1.00 79.50 403 MET A CA 1
ATOM 3247 C C . MET A 1 403 ? -16.234 5.164 -13.234 1.00 79.50 403 MET A C 1
ATOM 3249 O O . MET A 1 403 ? -16.756 4.132 -12.809 1.00 79.50 403 MET A O 1
ATOM 3253 N N . ASN A 1 404 ? -16.574 6.371 -12.781 1.00 82.00 404 ASN A N 1
ATOM 3254 C CA . ASN A 1 404 ? -17.689 6.576 -11.864 1.00 82.00 404 ASN A CA 1
ATOM 3255 C C . ASN A 1 404 ? -19.026 6.574 -12.636 1.00 82.00 404 ASN A C 1
ATOM 3257 O O . ASN A 1 404 ? -19.258 7.503 -13.414 1.00 82.00 404 ASN A O 1
ATOM 3261 N N . PRO A 1 405 ? -19.928 5.597 -12.429 1.00 84.06 405 PRO A N 1
ATOM 3262 C CA . PRO A 1 405 ? -21.175 5.509 -13.182 1.00 84.06 405 PRO A CA 1
ATOM 3263 C C . PRO A 1 405 ? -22.150 6.628 -12.798 1.00 84.06 405 PRO A C 1
ATOM 3265 O O . PRO A 1 405 ? -22.887 7.105 -13.654 1.00 84.06 405 PRO A O 1
ATOM 3268 N N . TRP A 1 406 ? -22.123 7.096 -11.543 1.00 84.69 406 TRP A N 1
ATOM 3269 C CA . TRP A 1 406 ? -22.959 8.209 -11.088 1.00 84.69 406 TRP A CA 1
ATOM 3270 C C . TRP A 1 406 ? -22.458 9.538 -11.636 1.00 84.69 406 TRP A C 1
ATOM 3272 O O . TRP A 1 406 ? -23.242 10.267 -12.228 1.00 84.69 406 TRP A O 1
ATOM 3282 N N . ALA A 1 407 ? -21.157 9.829 -11.540 1.00 77.12 407 ALA A N 1
ATOM 3283 C CA . ALA A 1 407 ? -20.623 11.058 -12.126 1.00 77.12 407 ALA A CA 1
ATOM 3284 C C . ALA A 1 407 ? -20.822 11.095 -13.656 1.00 77.12 407 ALA A C 1
ATOM 3286 O O . ALA A 1 407 ? -21.155 12.145 -14.192 1.00 77.12 407 ALA A O 1
ATOM 3287 N N . HIS A 1 408 ? -20.704 9.956 -14.353 1.00 75.12 408 HIS A N 1
ATOM 3288 C CA . HIS A 1 408 ? -20.961 9.857 -15.798 1.00 75.12 408 HIS A CA 1
ATOM 3289 C C . HIS A 1 408 ? -22.418 10.167 -16.203 1.00 75.12 408 HIS A C 1
ATOM 3291 O O . HIS A 1 408 ? -22.636 10.538 -17.351 1.00 75.12 408 HIS A O 1
ATOM 3297 N N . ILE A 1 409 ? -23.399 10.060 -15.292 1.00 74.81 409 ILE A N 1
ATOM 3298 C CA . ILE A 1 409 ? -24.795 10.480 -15.545 1.00 74.81 409 ILE A CA 1
ATOM 3299 C C . ILE A 1 409 ? -25.210 11.787 -14.857 1.00 74.81 409 ILE A C 1
ATOM 3301 O O . ILE A 1 409 ? -26.339 12.236 -15.040 1.00 74.81 409 ILE A O 1
ATOM 3305 N N . GLU A 1 410 ? -24.350 12.370 -14.020 1.00 71.56 410 GLU A N 1
ATOM 3306 C CA . GLU A 1 410 ? -24.627 13.634 -13.323 1.00 71.56 410 GLU A CA 1
ATOM 3307 C C . GLU A 1 410 ? -24.080 14.863 -14.061 1.00 71.56 410 GLU A C 1
ATOM 3309 O O . GLU A 1 410 ? -24.546 15.970 -13.798 1.00 71.56 410 GLU A O 1
ATOM 3314 N N . TYR A 1 411 ? -23.128 14.688 -14.983 1.00 65.12 411 TYR A N 1
ATOM 3315 C CA . TYR A 1 411 ? -22.734 15.735 -15.927 1.00 65.12 411 TYR A CA 1
ATOM 3316 C C . TYR A 1 411 ? -23.580 15.641 -17.204 1.00 65.12 411 TYR A C 1
ATOM 3318 O O . TYR A 1 411 ? -23.789 14.556 -17.742 1.00 65.12 411 TYR A O 1
ATOM 3326 N N . GLU A 1 412 ? -24.049 16.787 -17.702 1.00 59.91 412 GLU A N 1
ATOM 3327 C CA . GLU A 1 412 ? -24.816 16.877 -18.956 1.00 59.91 412 GLU A CA 1
ATOM 3328 C C . GLU A 1 412 ? -23.925 16.711 -20.207 1.00 59.91 412 GLU A C 1
ATOM 3330 O O . GLU A 1 412 ? -24.430 16.478 -21.306 1.00 59.91 412 GLU A O 1
ATOM 3335 N N . ASP A 1 413 ? -22.601 16.804 -20.043 1.00 68.38 413 ASP A N 1
ATOM 3336 C CA . ASP A 1 413 ? -21.594 16.641 -21.089 1.00 68.38 413 ASP A CA 1
ATOM 3337 C C . ASP A 1 413 ? -20.302 15.960 -20.578 1.00 68.38 413 ASP A C 1
ATOM 3339 O O . ASP A 1 413 ? -20.166 15.602 -19.407 1.00 68.38 413 ASP A O 1
ATOM 3343 N N . ASN A 1 414 ? -19.325 15.792 -21.475 1.00 72.44 414 ASN A N 1
ATOM 3344 C CA . ASN A 1 414 ? -18.017 15.197 -21.171 1.00 72.44 414 ASN A CA 1
ATOM 3345 C C . ASN A 1 414 ? -16.973 16.224 -20.676 1.00 72.44 414 ASN A C 1
ATOM 3347 O O . ASN A 1 414 ? -15.776 15.928 -20.708 1.00 72.44 414 ASN A O 1
ATOM 3351 N N . SER A 1 415 ? -17.369 17.445 -20.291 1.00 75.38 415 SER A N 1
ATOM 3352 C CA . SER A 1 415 ? -16.444 18.566 -20.031 1.00 75.38 415 SER A CA 1
ATOM 3353 C C . SER A 1 415 ? -15.322 18.211 -19.053 1.00 75.38 415 SER A C 1
ATOM 3355 O O . SER A 1 415 ? -14.160 18.519 -19.318 1.00 75.38 415 SER A O 1
ATOM 3357 N N . ARG A 1 416 ? -15.633 17.477 -17.979 1.00 77.12 416 ARG A N 1
ATOM 3358 C CA . ARG A 1 416 ? -14.651 16.983 -17.000 1.00 77.12 416 ARG A CA 1
ATOM 3359 C C . ARG A 1 416 ? -13.615 16.040 -17.622 1.00 77.12 416 ARG A C 1
ATOM 3361 O O . ARG A 1 416 ? -12.424 16.191 -17.367 1.00 77.12 416 ARG A O 1
ATOM 3368 N N . GLN A 1 417 ? -14.035 15.064 -18.423 1.00 79.25 417 GLN A N 1
ATOM 3369 C CA . GLN A 1 417 ? -13.129 14.110 -19.074 1.00 79.25 417 GLN A CA 1
ATOM 3370 C C . GLN A 1 417 ? -12.286 14.804 -20.151 1.00 79.25 417 GLN A C 1
ATOM 3372 O O . GLN A 1 417 ? -11.104 14.499 -20.296 1.00 79.25 417 GLN A O 1
ATOM 3377 N N . LEU A 1 418 ? -12.856 15.784 -20.862 1.00 82.00 418 LEU A N 1
ATOM 3378 C CA . LEU A 1 418 ? -12.111 16.636 -21.789 1.00 82.00 418 LEU A CA 1
ATOM 3379 C C . LEU A 1 418 ? -11.077 17.507 -21.051 1.00 82.00 418 LEU A C 1
ATOM 3381 O O . LEU A 1 418 ? -9.949 17.643 -21.526 1.00 82.00 418 LEU A O 1
ATOM 3385 N N . GLU A 1 419 ? -11.407 18.040 -19.871 1.00 83.69 419 GLU A N 1
ATOM 3386 C CA . GLU A 1 419 ? -10.482 18.801 -19.021 1.00 83.69 419 GLU A CA 1
ATOM 3387 C C . GLU A 1 419 ? -9.331 17.927 -18.489 1.00 83.69 419 GLU A C 1
ATOM 3389 O O . GLU A 1 419 ? -8.183 18.368 -18.486 1.00 83.69 419 GLU A O 1
ATOM 3394 N N . ILE A 1 420 ? -9.605 16.685 -18.077 1.00 85.06 420 ILE A N 1
ATOM 3395 C CA . ILE A 1 420 ? -8.569 15.735 -17.636 1.00 85.06 420 ILE A CA 1
ATOM 3396 C C . ILE A 1 420 ? -7.652 15.366 -18.810 1.00 85.06 420 ILE A C 1
ATOM 3398 O O . ILE A 1 420 ? -6.433 15.515 -18.723 1.00 85.06 420 ILE A O 1
ATOM 3402 N N . LEU A 1 421 ? -8.230 14.929 -19.933 1.00 87.62 421 LEU A N 1
ATOM 3403 C CA . LEU A 1 421 ? -7.476 14.443 -21.089 1.00 87.62 421 LEU A CA 1
ATOM 3404 C C . LEU A 1 421 ? -6.668 15.543 -21.794 1.00 87.62 421 LEU A C 1
ATOM 3406 O O . LEU A 1 421 ? -5.589 15.252 -22.300 1.00 87.62 421 LEU A O 1
ATOM 3410 N N . SER A 1 422 ? -7.144 16.792 -21.827 1.00 86.19 422 SER A N 1
ATOM 3411 C CA . SER A 1 422 ? -6.415 17.915 -22.449 1.00 86.19 422 SER A CA 1
ATOM 3412 C C . SER A 1 422 ? -5.206 18.398 -21.637 1.00 86.19 422 SER A C 1
ATOM 3414 O O . SER A 1 422 ? -4.306 19.017 -22.204 1.00 86.19 422 SER A O 1
ATOM 3416 N N . LYS A 1 423 ? -5.142 18.086 -20.334 1.00 87.81 423 LYS A N 1
ATOM 3417 C CA . LYS A 1 423 ? -4.041 18.476 -19.433 1.00 87.81 423 LYS A CA 1
ATOM 3418 C C . LYS A 1 423 ? -2.860 17.500 -19.400 1.00 87.81 423 LYS A C 1
ATOM 3420 O O . LYS A 1 423 ? -1.866 17.809 -18.746 1.00 87.81 423 LYS A O 1
ATOM 3425 N N . LEU A 1 424 ? -2.946 16.351 -20.077 1.00 91.44 424 LEU A N 1
ATOM 3426 C CA . LEU A 1 424 ? -1.895 15.325 -20.062 1.00 91.44 424 LEU A CA 1
ATOM 3427 C C . LEU A 1 424 ? -0.556 15.869 -20.590 1.00 91.44 424 LEU A C 1
ATOM 3429 O O . LEU A 1 424 ? -0.480 16.423 -21.691 1.00 91.44 424 LEU A O 1
ATOM 3433 N N . GLY A 1 425 ? 0.501 15.713 -19.789 1.00 90.81 425 GLY A N 1
ATOM 3434 C CA . GLY A 1 425 ? 1.857 16.170 -20.108 1.00 90.81 425 GLY A C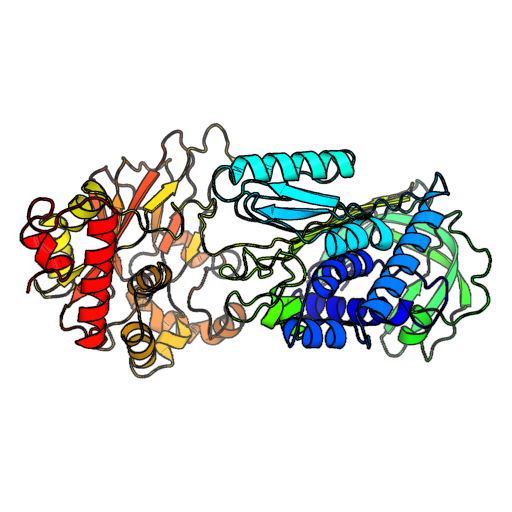A 1
ATOM 3435 C C . GLY A 1 425 ? 2.692 15.111 -20.825 1.00 90.81 425 GLY A C 1
ATOM 3436 O O . GLY A 1 425 ? 3.506 15.434 -21.686 1.00 90.81 425 GLY A O 1
ATOM 3437 N N . TYR A 1 426 ? 2.450 13.839 -20.495 1.00 91.50 426 TYR A N 1
ATOM 3438 C CA . TYR A 1 426 ? 3.255 12.664 -20.872 1.00 91.50 426 TYR A CA 1
ATOM 3439 C C . TYR A 1 426 ? 4.684 12.641 -20.293 1.00 91.50 426 TYR A C 1
ATOM 3441 O O . TYR A 1 426 ? 5.481 11.757 -20.631 1.00 91.50 426 TYR A O 1
ATOM 3449 N N . ASP A 1 427 ? 4.978 13.546 -19.354 1.00 83.31 427 ASP A N 1
ATOM 3450 C CA . ASP A 1 427 ? 6.188 13.586 -18.518 1.00 83.31 427 ASP A CA 1
ATOM 3451 C C . ASP A 1 427 ? 6.241 12.441 -17.485 1.00 83.31 427 ASP A C 1
ATOM 3453 O O . ASP A 1 427 ? 7.265 12.208 -16.832 1.00 83.31 427 ASP A O 1
ATOM 3457 N N . SER A 1 428 ? 5.132 11.719 -17.309 1.00 85.00 428 SER A N 1
ATOM 3458 C CA . SER A 1 428 ? 5.027 10.517 -16.487 1.00 85.00 428 SER A CA 1
ATOM 3459 C C . SER A 1 428 ? 4.479 9.336 -17.292 1.00 85.00 428 SER A C 1
ATOM 3461 O O . SER A 1 428 ? 4.002 9.494 -18.417 1.00 85.00 428 SER A O 1
ATOM 3463 N N . ASP A 1 429 ? 4.555 8.134 -16.720 1.00 80.62 429 ASP A N 1
ATOM 3464 C CA . ASP A 1 429 ? 3.857 6.965 -17.268 1.00 80.62 429 ASP A CA 1
ATOM 3465 C C . ASP A 1 429 ? 2.367 6.946 -16.847 1.00 80.62 429 ASP A C 1
ATOM 3467 O O . ASP A 1 429 ? 1.530 6.374 -17.544 1.00 80.62 429 ASP A O 1
ATOM 3471 N N . ASP A 1 430 ? 2.005 7.674 -15.781 1.00 81.50 430 ASP A N 1
ATOM 3472 C CA . ASP A 1 430 ? 0.621 7.831 -15.310 1.00 81.50 430 ASP A CA 1
ATOM 3473 C C . ASP A 1 430 ? -0.257 8.598 -16.317 1.00 81.50 430 ASP A C 1
ATOM 3475 O O . ASP A 1 430 ? -1.448 8.310 -16.434 1.00 81.50 430 ASP A O 1
ATOM 3479 N N . ASP A 1 431 ? 0.318 9.522 -17.097 1.00 88.38 431 ASP A N 1
ATOM 3480 C CA . ASP A 1 431 ? -0.383 10.225 -18.183 1.00 88.38 431 ASP A CA 1
ATOM 3481 C C . ASP A 1 431 ? -0.959 9.251 -19.228 1.00 88.38 431 ASP A C 1
ATOM 3483 O O . ASP A 1 431 ? -2.079 9.419 -19.715 1.00 88.38 431 ASP A O 1
ATOM 3487 N N . TRP A 1 432 ? -0.207 8.197 -19.560 1.00 87.50 432 TRP A N 1
ATOM 3488 C CA . TRP A 1 432 ? -0.604 7.192 -20.549 1.00 87.50 432 TRP A CA 1
ATOM 3489 C C . TRP A 1 432 ? -1.661 6.238 -20.000 1.00 87.50 432 TRP A C 1
ATOM 3491 O O . TRP A 1 432 ? -2.592 5.881 -20.724 1.00 87.50 432 TRP A O 1
ATOM 3501 N N . ILE A 1 433 ? -1.547 5.878 -18.717 1.00 82.50 433 ILE A N 1
ATOM 3502 C CA . ILE A 1 433 ? -2.570 5.123 -17.981 1.00 82.50 433 ILE A CA 1
ATOM 3503 C C . ILE A 1 433 ? -3.862 5.951 -17.890 1.00 82.50 433 ILE A C 1
ATOM 3505 O O . ILE A 1 433 ? -4.951 5.403 -18.036 1.00 82.50 433 ILE A O 1
ATOM 3509 N N . THR A 1 434 ? -3.758 7.273 -17.733 1.00 84.81 434 THR A N 1
ATOM 3510 C CA . THR A 1 434 ? -4.911 8.186 -17.713 1.00 84.81 434 THR A CA 1
ATOM 3511 C C . THR A 1 434 ? -5.571 8.284 -19.092 1.00 84.81 434 THR A C 1
ATOM 3513 O O . THR A 1 434 ? -6.780 8.098 -19.189 1.00 84.81 434 THR A O 1
ATOM 3516 N N . GLU A 1 435 ? -4.808 8.463 -20.181 1.00 87.38 435 GLU A N 1
ATOM 3517 C CA . GLU A 1 435 ? -5.339 8.402 -21.559 1.00 87.38 435 GLU A CA 1
ATOM 3518 C C . GLU A 1 435 ? -6.058 7.070 -21.857 1.00 87.38 435 GLU A C 1
ATOM 3520 O O . GLU A 1 435 ? -7.084 7.042 -22.545 1.00 87.38 435 GLU A O 1
ATOM 3525 N N . ASN A 1 436 ? -5.541 5.961 -21.322 1.00 85.50 436 ASN A N 1
ATOM 3526 C CA . ASN A 1 436 ? -6.128 4.634 -21.467 1.00 85.50 436 ASN A CA 1
ATOM 3527 C C . ASN A 1 436 ? -7.424 4.462 -20.658 1.00 85.50 436 ASN A C 1
ATOM 3529 O O . ASN A 1 436 ? -8.441 4.027 -21.197 1.00 85.50 436 ASN A O 1
ATOM 3533 N N . ASN A 1 437 ? -7.416 4.818 -19.377 1.00 80.19 437 ASN A N 1
ATOM 3534 C CA . ASN A 1 437 ? -8.531 4.518 -18.485 1.00 80.19 437 ASN A CA 1
ATOM 3535 C C . ASN A 1 437 ? -9.686 5.529 -18.629 1.00 80.19 437 ASN A C 1
ATOM 3537 O O . ASN A 1 437 ? -10.838 5.114 -18.616 1.00 80.19 437 ASN A O 1
ATOM 3541 N N . GLU A 1 438 ? -9.413 6.825 -18.835 1.00 80.06 438 GLU A N 1
ATOM 3542 C CA . GLU A 1 438 ? -10.463 7.859 -18.858 1.00 80.06 438 GLU A CA 1
ATOM 3543 C C . GLU A 1 438 ? -11.458 7.687 -20.027 1.00 80.06 438 GLU A C 1
ATOM 3545 O O . GLU A 1 438 ? -11.048 7.663 -21.201 1.00 80.06 438 GLU A O 1
ATOM 3550 N N . PRO A 1 439 ? -12.777 7.627 -19.756 1.00 74.00 439 PRO A N 1
ATOM 3551 C CA . PRO A 1 439 ? -13.812 7.526 -20.779 1.00 74.00 439 PRO A CA 1
ATOM 3552 C C . PRO A 1 439 ? -14.158 8.910 -21.351 1.00 74.00 439 PRO A C 1
ATOM 3554 O O . PRO A 1 439 ? -15.253 9.433 -21.157 1.00 74.00 439 PRO A O 1
ATOM 3557 N N . GLY A 1 440 ? -13.231 9.511 -22.094 1.00 64.88 440 GLY A N 1
ATOM 3558 C CA . GLY A 1 440 ? -13.544 10.650 -22.960 1.00 64.88 440 GLY A CA 1
ATOM 3559 C C . GLY A 1 440 ? -14.148 10.178 -24.282 1.00 64.88 440 GLY A C 1
ATOM 3560 O O . GLY A 1 440 ? -13.542 9.354 -24.964 1.00 64.88 440 GLY A O 1
ATOM 3561 N N . CYS A 1 441 ? -15.325 10.688 -24.638 1.00 62.16 441 CYS A N 1
ATOM 3562 C CA . CYS A 1 441 ? -15.836 10.667 -26.009 1.00 62.16 441 CYS A CA 1
ATOM 3563 C C . CYS A 1 441 ? -15.999 12.100 -26.535 1.00 62.16 441 CYS A C 1
ATOM 3565 O O . CYS A 1 441 ? -16.055 13.056 -25.753 1.00 62.16 441 CYS A O 1
ATOM 3567 N N . ALA A 1 442 ? -16.067 12.264 -27.858 1.00 57.69 442 ALA A N 1
ATOM 3568 C CA . ALA A 1 442 ? -16.203 13.578 -28.477 1.00 57.69 442 ALA A CA 1
ATOM 3569 C C . ALA A 1 442 ? -17.610 14.154 -28.260 1.00 57.69 442 ALA A C 1
ATOM 3571 O O . ALA A 1 442 ? -17.766 15.360 -28.071 1.00 57.69 442 ALA A O 1
ATOM 3572 N N . ARG A 1 443 ? -18.629 13.286 -28.250 1.00 60.94 443 ARG A N 1
ATOM 3573 C CA . ARG A 1 443 ? -20.036 13.609 -27.982 1.00 60.94 443 ARG A CA 1
ATOM 3574 C C . ARG A 1 443 ? -20.657 12.567 -27.053 1.00 60.94 443 ARG A C 1
ATOM 3576 O O . ARG A 1 443 ? -20.354 11.379 -27.143 1.00 60.94 443 ARG A O 1
ATOM 3583 N N . VAL A 1 444 ? -21.567 13.015 -26.190 1.00 58.97 444 VAL A N 1
ATOM 3584 C CA . VAL A 1 444 ? -22.311 12.154 -25.257 1.00 58.97 444 VAL A CA 1
ATOM 3585 C C . VAL A 1 444 ? -22.988 11.003 -26.014 1.00 58.97 444 VAL A C 1
ATOM 3587 O O . VAL A 1 444 ? -23.747 11.228 -26.955 1.00 58.97 444 VAL A O 1
ATOM 3590 N N . GLY A 1 445 ? -22.713 9.767 -25.589 1.00 61.41 445 GLY A N 1
ATOM 3591 C CA . GLY A 1 445 ? -23.329 8.545 -26.120 1.00 61.41 445 GLY A CA 1
ATOM 3592 C C . GLY A 1 445 ? -22.437 7.677 -27.020 1.00 61.41 445 GLY A C 1
ATOM 3593 O O . GLY A 1 445 ? -22.702 6.478 -27.119 1.00 61.41 445 GLY A O 1
ATOM 3594 N N . GLU A 1 446 ? -21.356 8.212 -27.596 1.00 72.88 446 GLU A N 1
ATOM 3595 C CA . GLU A 1 446 ? -20.426 7.466 -28.471 1.00 72.88 446 GLU A CA 1
ATOM 3596 C C . GLU A 1 446 ? -19.748 6.262 -27.775 1.00 72.88 446 GLU A C 1
ATOM 3598 O O . GLU A 1 446 ? -19.794 6.117 -26.554 1.00 72.88 446 GLU A O 1
ATOM 3603 N N . LEU A 1 447 ? -19.136 5.359 -28.552 1.00 77.88 447 LEU A N 1
ATOM 3604 C CA . LEU A 1 447 ? -18.465 4.159 -28.031 1.00 77.88 447 LEU A CA 1
ATOM 3605 C C . LEU A 1 447 ? -17.076 4.476 -27.457 1.00 77.88 447 LEU A C 1
ATOM 3607 O O . LEU A 1 447 ? -16.233 5.057 -28.136 1.00 77.88 447 LEU A O 1
ATOM 3611 N N . HIS A 1 448 ? -16.799 3.991 -26.244 1.00 78.94 448 HIS A N 1
ATOM 3612 C CA . HIS A 1 448 ? -15.480 4.075 -25.613 1.00 78.94 448 HIS A CA 1
ATOM 3613 C C . HIS A 1 448 ? -14.753 2.740 -25.780 1.00 78.94 448 HIS A C 1
ATOM 3615 O O . HIS A 1 448 ? -14.833 1.880 -24.907 1.00 78.94 448 HIS A O 1
ATOM 3621 N N . VAL A 1 449 ? -14.101 2.513 -26.921 1.00 87.75 449 VAL A N 1
ATOM 3622 C CA . VAL A 1 449 ? -13.502 1.200 -27.208 1.00 87.75 449 VAL A CA 1
ATOM 3623 C C . VAL A 1 449 ? -12.149 1.052 -26.512 1.00 87.75 449 VAL A C 1
ATOM 3625 O O . VAL A 1 449 ? -11.212 1.795 -26.795 1.00 87.75 449 VAL A O 1
ATOM 3628 N N . GLN A 1 450 ? -12.026 0.042 -25.657 1.00 89.06 450 GLN A N 1
ATOM 3629 C CA . GLN A 1 450 ? -10.759 -0.461 -25.120 1.00 89.06 450 GLN A CA 1
ATOM 3630 C C . GLN A 1 450 ? -10.612 -1.935 -25.512 1.00 89.06 450 GLN A C 1
ATOM 3632 O O . GLN A 1 450 ? -11.578 -2.586 -25.914 1.00 89.06 450 GLN A O 1
ATOM 3637 N N . GLY A 1 451 ? -9.398 -2.468 -25.442 1.00 89.62 451 GLY A N 1
ATOM 3638 C CA . GLY A 1 451 ? -9.120 -3.841 -25.820 1.00 89.62 451 GLY A CA 1
ATOM 3639 C C . GLY A 1 451 ? -7.915 -4.461 -25.129 1.00 89.62 451 GLY A C 1
ATOM 3640 O O . GLY A 1 451 ? -7.060 -3.778 -24.568 1.00 89.62 451 GLY A O 1
ATOM 3641 N N . VAL A 1 452 ? -7.813 -5.783 -25.230 1.00 89.94 452 VAL A N 1
ATOM 3642 C CA . VAL A 1 452 ? -6.611 -6.550 -24.886 1.00 89.94 452 VAL A CA 1
ATOM 3643 C C . VAL A 1 452 ? -6.212 -7.432 -26.059 1.00 89.94 452 VAL A C 1
ATOM 3645 O O . VAL A 1 452 ? -6.998 -8.262 -26.512 1.00 89.94 452 VAL A O 1
ATOM 3648 N N . VAL A 1 453 ? -4.975 -7.275 -26.530 1.00 89.94 453 VAL A N 1
ATOM 3649 C CA . VAL A 1 453 ? -4.339 -8.226 -27.449 1.00 89.94 453 VAL A CA 1
ATOM 3650 C C . VAL A 1 453 ? -3.778 -9.362 -26.601 1.00 89.94 453 VAL A C 1
ATOM 3652 O O . VAL A 1 453 ? -2.934 -9.132 -25.733 1.00 89.94 453 VAL A O 1
ATOM 3655 N N . ASN A 1 454 ? -4.271 -10.578 -26.811 1.00 88.38 454 ASN A N 1
ATOM 3656 C CA . ASN A 1 454 ? -3.857 -11.755 -26.061 1.00 88.38 454 ASN A CA 1
ATOM 3657 C C . ASN A 1 454 ? -2.605 -12.379 -26.706 1.00 88.38 454 ASN A C 1
ATOM 3659 O O . ASN A 1 454 ? -2.564 -12.596 -27.916 1.00 88.38 454 ASN A O 1
ATOM 3663 N N . LEU A 1 455 ? -1.564 -12.634 -25.914 1.00 85.94 455 LEU A N 1
ATOM 3664 C CA . LEU A 1 455 ? -0.209 -12.954 -26.400 1.00 85.94 455 LEU A CA 1
ATOM 3665 C C . LEU A 1 455 ? 0.176 -14.427 -26.207 1.00 85.94 455 LEU A C 1
ATOM 3667 O O . LEU A 1 455 ? 1.131 -14.901 -26.814 1.00 85.94 455 LEU A O 1
ATOM 3671 N N . ALA A 1 456 ? -0.577 -15.139 -25.375 1.00 85.12 456 ALA A N 1
ATOM 3672 C CA . ALA A 1 456 ? -0.533 -16.585 -25.198 1.00 85.12 456 ALA A CA 1
ATOM 3673 C C . ALA A 1 456 ? -1.964 -17.128 -25.310 1.00 85.12 456 ALA A C 1
ATOM 3675 O O . ALA A 1 456 ? -2.920 -16.358 -25.220 1.00 85.12 456 ALA A O 1
ATOM 3676 N N . ASP A 1 457 ? -2.141 -18.434 -25.503 1.00 85.50 457 ASP A N 1
ATOM 3677 C CA . ASP A 1 457 ? -3.481 -19.021 -25.415 1.00 85.50 457 ASP A CA 1
ATOM 3678 C C . ASP A 1 457 ? -4.071 -18.801 -24.013 1.00 85.50 457 ASP A C 1
ATOM 3680 O O . ASP A 1 457 ? -3.361 -18.821 -23.009 1.00 85.50 457 ASP A O 1
ATOM 3684 N N . ASN A 1 458 ? -5.377 -18.542 -23.967 1.00 87.38 458 ASN A N 1
ATOM 3685 C CA . ASN A 1 458 ? -6.129 -18.292 -22.748 1.00 87.38 458 ASN A CA 1
ATOM 3686 C C . ASN A 1 458 ? -7.373 -19.188 -22.739 1.00 87.38 458 ASN A C 1
ATOM 3688 O O . ASN A 1 458 ? -8.427 -18.831 -23.270 1.00 87.38 458 ASN A O 1
ATOM 3692 N N . LEU A 1 459 ? -7.195 -20.384 -22.182 1.00 86.81 459 LEU A N 1
ATOM 3693 C CA . LEU A 1 459 ? -8.195 -21.436 -22.037 1.00 86.81 459 LEU A CA 1
ATOM 3694 C C . LEU A 1 459 ? -9.162 -21.142 -20.877 1.00 86.81 459 LEU A C 1
ATOM 3696 O O . LEU A 1 459 ? -9.005 -20.182 -20.124 1.00 86.81 459 LEU A O 1
ATOM 3700 N N . GLU A 1 460 ? -10.182 -21.982 -20.723 1.00 86.25 460 GLU A N 1
ATOM 3701 C CA . GLU A 1 460 ? -11.250 -21.805 -19.730 1.00 86.25 460 GLU A CA 1
ATOM 3702 C C . GLU A 1 460 ? -10.734 -21.909 -18.279 1.00 86.25 460 GLU A C 1
ATOM 3704 O O . GLU A 1 460 ? -11.196 -21.192 -17.389 1.00 86.25 460 GLU A O 1
ATOM 3709 N N . GLU A 1 461 ? -9.726 -22.752 -18.041 1.00 87.25 461 GLU A N 1
ATOM 3710 C CA . GLU A 1 461 ? -9.049 -22.923 -16.754 1.00 87.25 461 GLU A CA 1
ATOM 3711 C C . GLU A 1 461 ? -7.991 -21.849 -16.440 1.00 87.25 461 GLU A C 1
ATOM 3713 O O . GLU A 1 461 ? -7.592 -21.700 -15.282 1.00 87.25 461 GLU A O 1
ATOM 3718 N N . ASP A 1 462 ? -7.541 -21.075 -17.430 1.00 87.12 462 ASP A N 1
ATOM 3719 C CA . ASP A 1 462 ? -6.464 -20.086 -17.272 1.00 87.12 462 ASP A CA 1
ATOM 3720 C C . ASP A 1 462 ? -6.937 -18.799 -16.568 1.00 87.12 462 ASP A C 1
ATOM 3722 O O . ASP A 1 462 ? -6.167 -17.845 -16.402 1.00 87.12 462 ASP A O 1
ATOM 3726 N N . GLY A 1 463 ? -8.210 -18.744 -16.157 1.00 87.38 463 GLY A N 1
ATOM 3727 C CA . GLY A 1 463 ? -8.876 -17.474 -15.879 1.00 87.38 463 GLY A CA 1
ATOM 3728 C C . GLY A 1 463 ? -8.864 -16.616 -17.141 1.00 87.38 463 GLY A C 1
ATOM 3729 O O . GLY A 1 463 ? -8.619 -17.124 -18.231 1.00 87.38 463 GLY A O 1
ATOM 3730 N N . GLY A 1 464 ? -9.084 -15.310 -17.031 1.00 85.56 464 GLY A N 1
ATOM 3731 C CA . GLY A 1 464 ? -9.122 -14.486 -18.238 1.00 85.56 464 GLY A CA 1
ATOM 3732 C C . GLY A 1 464 ? -9.932 -13.218 -18.096 1.00 85.56 464 GLY A C 1
ATOM 3733 O O . GLY A 1 464 ? -10.285 -12.808 -16.989 1.00 85.56 464 GLY A O 1
ATOM 3734 N N . PHE A 1 465 ? -10.191 -12.587 -19.237 1.00 90.44 465 PHE A N 1
ATOM 3735 C CA . PHE A 1 465 ? -11.101 -11.453 -19.328 1.00 90.44 465 PHE A CA 1
ATOM 3736 C C . PHE A 1 465 ? -12.548 -11.931 -19.149 1.00 90.44 465 PHE A C 1
ATOM 3738 O O . PHE A 1 465 ? -12.935 -13.001 -19.623 1.00 90.44 465 PHE A O 1
ATOM 3745 N N . TRP A 1 466 ? -13.339 -11.147 -18.431 1.00 91.31 466 TRP A N 1
ATOM 3746 C CA . TRP A 1 466 ? -14.695 -11.490 -18.012 1.00 91.31 466 TRP A CA 1
ATOM 3747 C C . TRP A 1 466 ? -15.534 -10.204 -18.032 1.00 91.31 466 TRP A C 1
ATOM 3749 O O . TRP A 1 466 ? -15.033 -9.149 -17.643 1.00 91.31 466 TRP A O 1
ATOM 3759 N N . LEU A 1 467 ? -16.780 -10.254 -18.513 1.00 94.88 467 LEU A N 1
ATOM 3760 C CA . LEU A 1 467 ? -17.645 -9.068 -18.641 1.00 94.88 467 LEU A CA 1
ATOM 3761 C C . LEU A 1 467 ? -19.133 -9.377 -18.447 1.00 94.88 467 LEU A C 1
ATOM 3763 O O . LEU A 1 467 ? -19.555 -10.508 -18.661 1.00 94.88 467 LEU A O 1
ATOM 3767 N N . VAL A 1 468 ? -19.937 -8.364 -18.115 1.00 96.50 468 VAL A N 1
ATOM 3768 C CA . VAL A 1 468 ? -21.410 -8.436 -18.095 1.00 96.50 468 VAL A CA 1
ATOM 3769 C C . VAL A 1 468 ? -21.947 -8.052 -19.483 1.00 96.50 468 VAL A C 1
ATOM 3771 O O . VAL A 1 468 ? -21.900 -6.869 -19.843 1.00 96.50 468 VAL A O 1
ATOM 3774 N N . PRO A 1 469 ? -22.426 -9.001 -20.314 1.00 94.31 469 PRO A N 1
ATOM 3775 C CA . PRO A 1 469 ? -22.728 -8.719 -21.717 1.00 94.31 469 PRO A CA 1
ATOM 3776 C C . PRO A 1 469 ? -23.818 -7.656 -21.892 1.00 94.31 469 PRO A C 1
ATOM 3778 O O . PRO A 1 469 ? -24.912 -7.756 -21.345 1.00 94.31 469 PRO A O 1
ATOM 3781 N N . GLY A 1 470 ? -23.523 -6.624 -22.686 1.00 90.75 470 GLY A N 1
ATOM 3782 C CA . GLY A 1 470 ? -24.471 -5.548 -22.995 1.00 90.75 470 GLY A CA 1
ATOM 3783 C C . GLY A 1 470 ? -24.696 -4.513 -21.885 1.00 90.75 470 GLY A C 1
ATOM 3784 O O . GLY A 1 470 ? -25.523 -3.624 -22.082 1.00 90.75 470 GLY A O 1
ATOM 3785 N N . PHE A 1 471 ? -23.971 -4.573 -20.758 1.00 92.31 471 PHE A N 1
ATOM 3786 C CA . PHE A 1 471 ? -24.199 -3.683 -19.608 1.00 92.31 471 PHE A CA 1
ATOM 3787 C C . PHE A 1 471 ? -24.131 -2.181 -19.945 1.00 92.31 471 PHE A C 1
ATOM 3789 O O . PHE A 1 471 ? -24.902 -1.406 -19.386 1.00 92.31 471 PHE A O 1
ATOM 3796 N N . HIS A 1 472 ? -23.307 -1.764 -20.914 1.00 87.56 472 HIS A N 1
ATOM 3797 C CA . HIS A 1 472 ? -23.237 -0.370 -21.387 1.00 87.56 472 HIS A CA 1
ATOM 3798 C C . HIS A 1 472 ? -24.602 0.224 -21.793 1.00 87.56 472 HIS A C 1
ATOM 3800 O O . HIS A 1 472 ? -24.798 1.429 -21.672 1.00 87.56 472 HIS A O 1
ATOM 3806 N N . LYS A 1 473 ? -25.569 -0.603 -22.225 1.00 87.62 473 LYS A N 1
ATOM 3807 C CA . LYS A 1 473 ? -26.941 -0.168 -22.567 1.00 87.62 473 LYS A CA 1
ATOM 3808 C C . LYS A 1 473 ? -27.792 0.165 -21.341 1.00 87.62 473 LYS A C 1
ATOM 3810 O O . LYS A 1 473 ? -28.775 0.887 -21.459 1.00 87.62 473 LYS A O 1
ATOM 3815 N N . TYR A 1 474 ? -27.424 -0.383 -20.187 1.00 89.69 474 TYR A N 1
ATOM 3816 C CA . TYR A 1 474 ? -28.148 -0.269 -18.924 1.00 89.69 474 TYR A CA 1
ATOM 3817 C C . TYR A 1 474 ? -27.429 0.620 -17.904 1.00 89.69 474 TYR A C 1
ATOM 3819 O O . TYR A 1 474 ? -28.075 1.038 -16.950 1.00 89.69 474 TYR A O 1
ATOM 3827 N N . LEU A 1 475 ? -26.144 0.948 -18.118 1.00 88.12 475 LEU A N 1
ATOM 3828 C CA . LEU A 1 475 ? -25.299 1.769 -17.235 1.00 88.12 475 LEU A CA 1
ATOM 3829 C C . LEU A 1 475 ? -26.048 2.970 -16.639 1.00 88.12 475 LEU A C 1
ATOM 3831 O O . LEU A 1 475 ? -26.037 3.153 -15.424 1.00 88.12 475 LEU A O 1
ATOM 3835 N N . ALA A 1 476 ? -26.722 3.760 -17.481 1.00 86.25 476 ALA A N 1
ATOM 3836 C CA . ALA A 1 476 ? -27.390 4.978 -17.038 1.00 86.25 476 ALA A CA 1
ATOM 3837 C C . ALA A 1 476 ? -28.613 4.712 -16.144 1.00 86.25 476 ALA A C 1
ATOM 3839 O O . ALA A 1 476 ? -28.764 5.342 -15.098 1.00 86.25 476 ALA A O 1
ATOM 3840 N N . GLN A 1 477 ? -29.451 3.741 -16.518 1.00 90.19 477 GLN A N 1
ATOM 3841 C CA . GLN A 1 477 ? -30.612 3.331 -15.724 1.00 90.19 477 GLN A CA 1
ATOM 3842 C C . GLN A 1 477 ? -30.166 2.691 -14.402 1.00 90.19 477 GLN A C 1
ATOM 3844 O O . GLN A 1 477 ? -30.634 3.074 -13.337 1.00 90.19 477 GLN A O 1
ATOM 3849 N N . TRP A 1 478 ? -29.187 1.785 -14.457 1.00 90.31 478 TRP A N 1
ATOM 3850 C CA . TRP A 1 478 ? -28.612 1.113 -13.292 1.00 90.31 478 TRP A CA 1
ATOM 3851 C C . TRP A 1 478 ? -27.999 2.106 -12.295 1.00 90.31 478 TRP A C 1
ATOM 3853 O O . TRP A 1 478 ? -28.229 1.986 -11.095 1.00 90.31 478 TRP A O 1
ATOM 3863 N N . ALA A 1 479 ? -27.279 3.126 -12.773 1.00 89.31 479 ALA A N 1
ATOM 3864 C CA . ALA A 1 479 ? -26.728 4.179 -11.921 1.00 89.31 479 ALA A CA 1
ATOM 3865 C C . ALA A 1 479 ? -27.829 5.059 -11.299 1.00 89.31 479 ALA A C 1
ATOM 3867 O O . ALA A 1 479 ? -27.736 5.426 -10.124 1.00 89.31 479 ALA A O 1
ATOM 3868 N N . ALA A 1 480 ? -28.895 5.362 -12.049 1.00 88.81 480 ALA A N 1
ATOM 3869 C CA . ALA A 1 480 ? -30.050 6.103 -11.547 1.00 88.81 480 ALA A CA 1
ATOM 3870 C C . ALA A 1 480 ? -30.849 5.317 -10.484 1.00 88.81 480 ALA A C 1
ATOM 3872 O O . ALA A 1 480 ? -31.244 5.904 -9.475 1.00 88.81 480 ALA A O 1
ATOM 3873 N N . ASP A 1 481 ? -31.002 4.002 -10.667 1.00 90.19 481 ASP A N 1
ATOM 3874 C CA . ASP A 1 481 ? -31.684 3.064 -9.757 1.00 90.19 481 ASP A CA 1
ATOM 3875 C C . ASP A 1 481 ? -30.816 2.609 -8.565 1.00 90.19 481 ASP A C 1
ATOM 3877 O O . ASP A 1 481 ? -31.254 1.790 -7.749 1.00 90.19 481 ASP A O 1
ATOM 3881 N N . ARG A 1 482 ? -29.570 3.097 -8.475 1.00 87.12 482 ARG A N 1
ATOM 3882 C CA . ARG A 1 482 ? -28.591 2.783 -7.417 1.00 87.12 482 ARG A CA 1
ATOM 3883 C C . ARG A 1 482 ? -27.886 4.030 -6.870 1.00 87.12 482 ARG A C 1
ATOM 3885 O O . ARG A 1 482 ? -26.695 4.005 -6.557 1.00 87.12 482 ARG A O 1
ATOM 3892 N N . LYS A 1 483 ? -28.590 5.165 -6.781 1.00 83.56 483 LYS A N 1
ATOM 3893 C CA . LYS A 1 483 ? -28.036 6.427 -6.237 1.00 83.56 483 LYS A CA 1
ATOM 3894 C C . LYS A 1 483 ? -27.610 6.327 -4.769 1.00 83.56 483 LYS A C 1
ATOM 3896 O O . LYS A 1 483 ? -26.728 7.069 -4.344 1.00 83.56 483 LYS A O 1
ATOM 3901 N N . ASP A 1 484 ? -28.184 5.404 -4.009 1.00 83.69 484 ASP A N 1
ATOM 3902 C CA . ASP A 1 484 ? -27.742 5.019 -2.667 1.00 83.69 484 ASP A CA 1
ATOM 3903 C C . ASP A 1 484 ? -26.281 4.532 -2.664 1.00 83.69 484 ASP A C 1
ATOM 3905 O O . ASP A 1 484 ? -25.467 5.042 -1.887 1.00 83.69 484 ASP A O 1
ATOM 3909 N N . LEU A 1 485 ? -25.920 3.652 -3.608 1.00 81.00 485 LEU A N 1
ATOM 3910 C CA . LEU A 1 485 ? -24.579 3.075 -3.739 1.00 81.00 485 LEU A CA 1
ATOM 3911 C C . LEU A 1 485 ? -23.501 4.113 -4.103 1.00 81.00 485 LEU A C 1
ATOM 3913 O O . LEU A 1 485 ? -22.325 3.895 -3.805 1.00 81.00 485 LEU A O 1
ATOM 3917 N N . SER A 1 486 ? -23.874 5.277 -4.653 1.00 76.50 486 SER A N 1
ATOM 3918 C CA . SER A 1 486 ? -22.932 6.383 -4.919 1.00 76.50 486 SER A CA 1
ATOM 3919 C C . SER A 1 486 ? -22.219 6.893 -3.654 1.00 76.50 486 SER A C 1
ATOM 3921 O O . SER A 1 486 ? -21.093 7.392 -3.726 1.00 76.50 486 SER A O 1
ATOM 3923 N N . ASN A 1 487 ? -22.840 6.718 -2.481 1.00 68.94 487 ASN A N 1
ATOM 3924 C CA . ASN A 1 487 ? -22.255 7.057 -1.182 1.00 68.94 487 ASN A CA 1
ATOM 3925 C C . ASN A 1 487 ? -21.338 5.951 -0.636 1.00 68.94 487 ASN A C 1
ATOM 3927 O O . ASN A 1 487 ? -20.493 6.233 0.208 1.00 68.94 487 ASN A O 1
ATOM 3931 N N . ILE A 1 488 ? -21.502 4.710 -1.110 1.00 67.50 488 ILE A N 1
ATOM 3932 C CA . ILE A 1 488 ? -20.715 3.540 -0.692 1.00 67.50 488 ILE A CA 1
ATOM 3933 C C . ILE A 1 488 ? -19.414 3.467 -1.496 1.00 67.50 488 ILE A C 1
ATOM 3935 O O . ILE A 1 488 ? -18.337 3.367 -0.917 1.00 67.50 488 ILE A O 1
ATOM 3939 N N . TYR A 1 489 ? -19.500 3.589 -2.824 1.00 67.88 489 TYR A N 1
ATOM 3940 C CA . TYR A 1 489 ? -18.331 3.555 -3.713 1.00 67.88 489 TYR A CA 1
ATOM 3941 C C . TYR A 1 489 ? -17.657 4.924 -3.919 1.00 67.88 489 TYR A C 1
ATOM 3943 O O . TYR A 1 489 ? -16.589 5.010 -4.522 1.00 67.88 489 TYR A O 1
ATOM 3951 N N . GLY A 1 490 ? -18.268 5.997 -3.409 1.00 60.59 490 GLY A N 1
ATOM 3952 C CA . GLY A 1 490 ? -17.737 7.357 -3.442 1.00 60.59 490 GLY A CA 1
ATOM 3953 C C . GLY A 1 490 ? -17.973 8.079 -4.772 1.00 60.59 490 GLY A C 1
ATOM 3954 O O . GLY A 1 490 ? -17.392 7.750 -5.805 1.00 60.59 490 GLY A O 1
ATOM 3955 N N . ARG A 1 491 ? -18.752 9.165 -4.723 1.00 57.62 491 ARG A N 1
ATOM 3956 C CA . ARG A 1 491 ? -19.142 10.026 -5.862 1.00 57.62 491 ARG A CA 1
ATOM 3957 C C . ARG A 1 491 ? -17.981 10.602 -6.697 1.00 57.62 491 ARG A C 1
ATOM 3959 O O . ARG A 1 491 ? -18.198 11.070 -7.810 1.00 57.62 491 ARG A O 1
ATOM 3966 N N . PHE A 1 492 ? -16.754 10.574 -6.174 1.00 56.75 492 PHE A N 1
ATOM 3967 C CA . PHE A 1 492 ? -15.557 11.089 -6.848 1.00 56.75 492 PHE A CA 1
ATOM 3968 C C . PHE A 1 492 ? -14.555 10.013 -7.293 1.00 56.75 492 PHE A C 1
ATOM 3970 O O . PHE A 1 492 ? -13.618 10.363 -8.008 1.00 56.75 492 PHE A O 1
ATOM 3977 N N . SER A 1 493 ? -14.731 8.735 -6.924 1.00 65.38 493 SER A N 1
ATOM 3978 C CA . SER A 1 493 ? -13.780 7.681 -7.311 1.00 65.38 493 SER A CA 1
ATOM 3979 C C . SER A 1 493 ? -13.805 7.452 -8.821 1.00 65.38 493 SER A C 1
ATOM 3981 O O . SER A 1 493 ? -14.862 7.149 -9.370 1.00 65.38 493 SER A O 1
ATOM 3983 N N . GLN A 1 494 ? -12.658 7.570 -9.494 1.00 67.81 494 GLN A N 1
ATOM 3984 C CA . GLN A 1 494 ? -12.527 7.321 -10.939 1.00 67.81 494 GLN A CA 1
ATOM 3985 C C . GLN A 1 494 ? -12.591 5.830 -11.308 1.00 67.81 494 GLN A C 1
ATOM 3987 O O . GLN A 1 494 ? -12.741 5.510 -12.477 1.00 67.81 494 GLN A O 1
ATOM 3992 N N . PHE A 1 495 ? -12.517 4.923 -10.333 1.00 78.50 495 PHE A N 1
ATOM 3993 C CA . PHE A 1 495 ? -12.590 3.475 -10.532 1.00 78.50 495 PHE A CA 1
ATOM 3994 C C . PHE A 1 495 ? -13.543 2.863 -9.503 1.00 78.50 495 PHE A C 1
ATOM 3996 O O . PHE A 1 495 ? -13.488 3.214 -8.321 1.00 78.50 495 PHE A O 1
ATOM 4003 N N . ILE A 1 496 ? -14.407 1.945 -9.931 1.00 84.81 496 ILE A N 1
ATOM 4004 C CA . ILE A 1 496 ? -15.435 1.337 -9.078 1.00 84.81 496 ILE A CA 1
ATOM 4005 C C . ILE A 1 496 ? -15.297 -0.177 -9.141 1.00 84.81 496 ILE A C 1
ATOM 4007 O O . ILE A 1 496 ? -15.672 -0.793 -10.134 1.00 84.81 496 ILE A O 1
ATOM 4011 N N . MET A 1 497 ? -14.775 -0.781 -8.072 1.00 87.25 497 MET A N 1
ATOM 4012 C CA . MET A 1 497 ? -14.822 -2.232 -7.890 1.00 87.25 497 MET A CA 1
ATOM 4013 C C . MET A 1 497 ? -16.251 -2.631 -7.513 1.00 87.25 497 MET A C 1
ATOM 4015 O O . MET A 1 497 ? -16.784 -2.110 -6.539 1.00 87.25 497 MET A O 1
ATOM 4019 N N . ILE A 1 498 ? -16.869 -3.542 -8.260 1.00 88.75 498 ILE A N 1
ATOM 4020 C CA . ILE A 1 498 ? -18.203 -4.058 -7.949 1.00 88.75 498 ILE A CA 1
ATOM 4021 C C . ILE A 1 498 ? -18.070 -5.078 -6.822 1.00 88.75 498 ILE A C 1
ATOM 4023 O O . ILE A 1 498 ? -17.441 -6.124 -7.000 1.00 88.75 498 ILE A O 1
ATOM 4027 N N . ASP A 1 499 ? -18.671 -4.796 -5.671 1.00 85.69 499 ASP A N 1
ATOM 4028 C CA . ASP A 1 499 ? -18.718 -5.748 -4.568 1.00 85.69 499 ASP A CA 1
ATOM 4029 C C . ASP A 1 499 ? -19.749 -6.851 -4.856 1.00 85.69 499 ASP A C 1
ATOM 4031 O O . ASP A 1 499 ? -20.905 -6.578 -5.193 1.00 85.69 499 ASP A O 1
ATOM 4035 N N . ARG A 1 500 ? -19.317 -8.111 -4.736 1.00 86.94 500 ARG A N 1
ATOM 4036 C CA . ARG A 1 500 ? -20.157 -9.282 -4.993 1.00 86.94 500 ARG A CA 1
ATOM 4037 C C . ARG A 1 500 ? -21.208 -9.496 -3.910 1.00 86.94 500 ARG A C 1
ATOM 4039 O O . ARG A 1 500 ? -22.286 -9.983 -4.234 1.00 86.94 500 ARG A O 1
ATOM 4046 N N . ASP A 1 501 ? -20.919 -9.124 -2.667 1.00 84.81 501 ASP A N 1
ATOM 4047 C CA . ASP A 1 501 ? -21.852 -9.336 -1.556 1.00 84.81 501 ASP A CA 1
ATOM 4048 C C . ASP A 1 501 ? -22.982 -8.289 -1.572 1.00 84.81 501 ASP A C 1
ATOM 4050 O O . ASP A 1 501 ? -24.078 -8.546 -1.075 1.00 84.81 501 ASP A O 1
ATOM 4054 N N . HIS A 1 502 ? -22.745 -7.137 -2.214 1.00 82.38 502 HIS A N 1
ATOM 4055 C CA . HIS A 1 502 ? -23.748 -6.093 -2.442 1.00 82.38 502 HIS A CA 1
ATOM 4056 C C . HIS A 1 502 ? -24.502 -6.230 -3.777 1.00 82.38 502 HIS A C 1
ATOM 4058 O O . HIS A 1 502 ? -25.660 -5.822 -3.845 1.00 82.38 502 HIS A O 1
ATOM 4064 N N . ILE A 1 503 ? -23.863 -6.741 -4.842 1.00 86.94 503 ILE A N 1
ATOM 4065 C CA . ILE A 1 503 ? -24.452 -6.815 -6.196 1.00 86.94 503 ILE A CA 1
ATOM 4066 C C . ILE A 1 503 ? -24.133 -8.166 -6.884 1.00 86.94 503 ILE A C 1
ATOM 4068 O O . ILE A 1 503 ? -23.440 -8.208 -7.913 1.00 86.94 503 ILE A O 1
ATOM 4072 N N . PRO A 1 504 ? -24.587 -9.304 -6.319 1.00 90.94 504 PRO A N 1
ATOM 4073 C CA . PRO A 1 504 ? -24.263 -10.636 -6.832 1.00 90.94 504 PRO A CA 1
ATOM 4074 C C . PRO A 1 504 ? -24.808 -10.884 -8.244 1.00 90.94 504 PRO A C 1
ATOM 4076 O O . PRO A 1 504 ? -24.170 -11.599 -9.018 1.00 90.94 504 PRO A O 1
ATOM 4079 N N . GLU A 1 505 ? -25.923 -10.248 -8.627 1.00 92.75 505 GLU A N 1
ATOM 4080 C CA . GLU A 1 505 ? -26.570 -10.444 -9.928 1.00 92.75 505 GLU A CA 1
ATOM 4081 C C . GLU A 1 505 ? -25.659 -10.079 -11.112 1.00 92.75 505 GLU A C 1
ATOM 4083 O O . GLU A 1 505 ? -25.763 -10.671 -12.185 1.00 92.75 505 GLU A O 1
ATOM 4088 N N . LEU A 1 506 ? -24.711 -9.157 -10.909 1.00 93.00 506 LEU A N 1
ATOM 4089 C CA . LEU A 1 506 ? -23.712 -8.793 -11.915 1.00 93.00 506 LEU A CA 1
ATOM 4090 C C . LEU A 1 506 ? -22.618 -9.853 -12.068 1.00 93.00 506 LEU A C 1
ATOM 4092 O O . LEU A 1 506 ? -22.129 -10.065 -13.174 1.00 93.00 506 LEU A O 1
ATOM 4096 N N . TYR A 1 507 ? -22.238 -10.534 -10.986 1.00 94.31 507 TYR A N 1
ATOM 4097 C CA . TYR A 1 507 ? -21.277 -11.636 -11.051 1.00 94.31 507 TYR A CA 1
ATOM 4098 C C . TYR A 1 507 ? -21.894 -12.893 -11.665 1.00 94.31 507 TYR A C 1
ATOM 4100 O O . TYR A 1 507 ? -21.199 -13.622 -12.368 1.00 94.31 507 TYR A O 1
ATOM 4108 N N . ASP A 1 508 ? -23.185 -13.127 -11.432 1.00 94.12 508 ASP A N 1
ATOM 4109 C CA . ASP A 1 508 ? -23.893 -14.294 -11.960 1.00 94.12 508 ASP A CA 1
ATOM 4110 C C . ASP A 1 508 ? -24.320 -14.100 -13.435 1.00 94.12 508 ASP A C 1
ATOM 4112 O O . ASP A 1 508 ? -24.414 -15.072 -14.182 1.00 94.12 508 ASP A O 1
ATOM 4116 N N . ALA A 1 509 ? -24.507 -12.852 -13.891 1.00 94.94 509 ALA A N 1
ATOM 4117 C CA . ALA A 1 509 ? -24.759 -12.508 -15.298 1.00 94.94 509 ALA A CA 1
ATOM 4118 C C . ALA A 1 509 ? -23.487 -12.388 -16.169 1.00 94.94 509 ALA A C 1
ATOM 4120 O O . ALA A 1 509 ? -23.585 -12.183 -17.384 1.00 94.94 509 ALA A O 1
ATOM 4121 N N . ALA A 1 510 ? -22.292 -12.462 -15.577 1.00 95.50 510 ALA A N 1
ATOM 4122 C CA . ALA A 1 510 ? -21.039 -12.229 -16.285 1.00 95.50 510 ALA A CA 1
ATOM 4123 C C . ALA A 1 510 ? -20.490 -13.477 -16.995 1.00 95.50 510 ALA A C 1
ATOM 4125 O O . ALA A 1 510 ? -20.581 -14.607 -16.522 1.00 95.50 510 ALA A O 1
ATOM 4126 N N . CYS A 1 511 ? -19.872 -13.248 -18.152 1.00 93.94 511 CYS A N 1
ATOM 4127 C CA . CYS A 1 511 ? -19.339 -14.272 -19.040 1.00 93.94 511 CYS A CA 1
ATOM 4128 C C . CYS A 1 511 ? -17.812 -14.189 -19.127 1.00 93.94 511 CYS A C 1
ATOM 4130 O O . CYS A 1 511 ? -17.243 -13.112 -19.312 1.00 93.94 511 CYS A O 1
ATOM 4132 N N . HIS A 1 512 ? -17.155 -15.346 -19.046 1.00 91.69 512 HIS A N 1
ATOM 4133 C CA . HIS A 1 512 ? -15.729 -15.496 -19.323 1.00 91.69 512 HIS A CA 1
ATOM 4134 C C . HIS A 1 512 ? -15.462 -15.546 -20.834 1.00 91.69 512 HIS A C 1
ATOM 4136 O O . HIS A 1 512 ? -16.213 -16.192 -21.563 1.00 91.69 512 HIS A O 1
ATOM 4142 N N . ILE A 1 513 ? -14.388 -14.900 -21.300 1.00 90.25 513 ILE A N 1
ATOM 4143 C CA . ILE A 1 513 ? -14.010 -14.845 -22.718 1.00 90.25 513 ILE A CA 1
ATOM 4144 C C . ILE A 1 513 ? -12.620 -15.472 -22.911 1.00 90.25 513 ILE A C 1
ATOM 4146 O O . ILE A 1 513 ? -11.598 -14.785 -22.913 1.00 90.25 513 ILE A O 1
ATOM 4150 N N . SER A 1 514 ? -12.588 -16.794 -23.093 1.00 88.19 514 SER A N 1
ATOM 4151 C CA . SER A 1 514 ? -11.388 -17.532 -23.515 1.00 88.19 514 SER A CA 1
ATOM 4152 C C . SER A 1 514 ? -10.996 -17.176 -24.956 1.00 88.19 514 SER A C 1
ATOM 4154 O O . SER A 1 514 ? -11.867 -17.053 -25.819 1.00 88.19 514 SER A O 1
ATOM 4156 N N . THR A 1 515 ? -9.699 -17.049 -25.248 1.00 86.06 515 THR A N 1
ATOM 4157 C CA . THR A 1 515 ? -9.184 -16.644 -26.573 1.00 86.06 515 THR A CA 1
ATOM 4158 C C . THR A 1 515 ? -7.851 -17.309 -26.920 1.00 86.06 515 THR A C 1
ATOM 4160 O O . THR A 1 515 ? -7.114 -17.746 -26.040 1.00 86.06 515 THR A O 1
ATOM 4163 N N . ARG A 1 516 ? -7.509 -17.371 -28.213 1.00 88.75 516 ARG A N 1
ATOM 4164 C CA . ARG A 1 516 ? -6.191 -17.844 -28.679 1.00 88.75 516 ARG A CA 1
ATOM 4165 C C . ARG A 1 516 ? -5.159 -16.714 -28.705 1.00 88.75 516 ARG A C 1
ATOM 4167 O O . ARG A 1 516 ? -5.536 -15.544 -28.811 1.00 88.75 516 ARG A O 1
ATOM 4174 N N . ALA A 1 517 ? -3.875 -17.055 -28.682 1.00 88.19 517 ALA A N 1
ATOM 4175 C CA . ALA A 1 517 ? -2.789 -16.113 -28.943 1.00 88.19 517 ALA A CA 1
ATOM 4176 C C . ALA A 1 517 ? -3.009 -15.369 -30.278 1.00 88.19 517 ALA A C 1
ATOM 4178 O O . ALA A 1 517 ? -3.463 -15.954 -31.261 1.00 88.19 517 ALA A O 1
ATOM 4179 N N . GLY A 1 518 ? -2.723 -14.067 -30.307 1.00 85.50 518 GLY A N 1
ATOM 4180 C CA . GLY A 1 518 ? -2.981 -13.188 -31.452 1.00 85.50 518 GLY A CA 1
ATOM 4181 C C . GLY A 1 518 ? -4.428 -12.686 -31.574 1.00 85.50 518 GLY A C 1
ATOM 4182 O O . GLY A 1 518 ? -4.687 -11.805 -32.391 1.00 85.50 518 GLY A O 1
ATOM 4183 N N . SER A 1 519 ? -5.367 -13.182 -30.759 1.00 90.06 519 SER A N 1
ATOM 4184 C CA . SER A 1 519 ? -6.731 -12.631 -30.695 1.00 90.06 519 SER A CA 1
ATOM 4185 C C . SER A 1 519 ? -6.741 -11.283 -29.970 1.00 90.06 519 SER A C 1
ATOM 4187 O O . SER A 1 519 ? -5.991 -11.087 -29.013 1.00 90.06 519 SER A O 1
ATOM 4189 N N . ALA A 1 520 ? -7.657 -10.390 -30.346 1.00 90.62 520 ALA A N 1
ATOM 4190 C CA . ALA A 1 520 ? -7.990 -9.206 -29.559 1.00 90.62 520 ALA A CA 1
ATOM 4191 C C . ALA A 1 520 ? -9.418 -9.318 -29.009 1.00 90.62 520 ALA A C 1
ATOM 4193 O O . ALA A 1 520 ? -10.338 -9.678 -29.743 1.00 90.62 520 ALA A O 1
ATOM 4194 N N . ILE A 1 521 ? -9.606 -8.988 -27.731 1.00 91.50 521 ILE A N 1
ATOM 4195 C CA . ILE A 1 521 ? -10.932 -8.741 -27.147 1.00 91.50 521 ILE A CA 1
ATOM 4196 C C . ILE A 1 521 ? -11.113 -7.228 -27.103 1.00 91.50 521 ILE A C 1
ATOM 4198 O O . ILE A 1 521 ? -10.264 -6.557 -26.523 1.00 91.50 521 ILE A O 1
ATOM 4202 N N . LEU A 1 522 ? -12.193 -6.705 -27.688 1.00 91.56 522 LEU A N 1
ATOM 4203 C CA . LEU A 1 522 ? -12.570 -5.290 -27.619 1.00 91.56 522 LEU A CA 1
ATOM 4204 C C . LEU A 1 522 ? -13.882 -5.141 -26.835 1.00 91.56 522 LEU A C 1
ATOM 4206 O O . LEU A 1 522 ? -14.781 -5.971 -26.979 1.00 91.56 522 LEU A O 1
ATOM 4210 N N . TRP A 1 523 ? -14.007 -4.092 -26.023 1.00 90.81 523 TRP A N 1
ATOM 4211 C CA . TRP A 1 523 ? -15.221 -3.777 -25.266 1.00 90.81 523 TRP A CA 1
ATOM 4212 C C . TRP A 1 523 ? -15.465 -2.267 -25.179 1.00 90.81 523 TRP A C 1
ATOM 4214 O O . TRP A 1 523 ? -14.548 -1.461 -25.312 1.00 90.81 523 TRP A O 1
ATOM 4224 N N . ASP A 1 524 ? -16.722 -1.888 -24.940 1.00 89.25 524 ASP A N 1
ATOM 4225 C CA . ASP A 1 524 ? -17.079 -0.532 -24.516 1.00 89.25 524 ASP A CA 1
ATOM 4226 C C . ASP A 1 524 ? -16.764 -0.393 -23.019 1.00 89.25 524 ASP A C 1
ATOM 4228 O O . ASP A 1 524 ? -17.331 -1.151 -22.225 1.00 89.25 524 ASP A O 1
ATOM 4232 N N . GLN A 1 525 ? -15.902 0.552 -22.627 1.00 86.12 525 GLN A N 1
ATOM 4233 C CA . GLN A 1 525 ? -15.479 0.794 -21.236 1.00 86.12 525 GLN A CA 1
ATOM 4234 C C . GLN A 1 525 ? -16.660 1.029 -20.274 1.00 86.12 525 GLN A C 1
ATOM 4236 O O . GLN A 1 525 ? -16.546 0.749 -19.083 1.00 86.12 525 GLN A O 1
ATOM 4241 N N . ARG A 1 526 ? -17.826 1.455 -20.785 1.00 86.12 526 ARG A N 1
ATOM 4242 C CA . ARG A 1 526 ? -19.102 1.562 -20.043 1.00 86.12 526 ARG A CA 1
ATOM 4243 C C . ARG A 1 526 ? -19.694 0.210 -19.614 1.00 86.12 526 ARG A C 1
ATOM 4245 O O . ARG A 1 526 ? -20.712 0.164 -18.927 1.00 86.12 526 ARG A O 1
ATOM 4252 N N . THR A 1 527 ? -19.098 -0.900 -20.045 1.00 91.31 527 THR A N 1
ATOM 4253 C CA . THR A 1 527 ? -19.490 -2.271 -19.697 1.00 91.31 527 THR A CA 1
ATOM 4254 C C . THR A 1 527 ? -18.744 -2.720 -18.442 1.00 91.31 527 THR A C 1
ATOM 4256 O O . THR A 1 527 ? -17.515 -2.666 -18.404 1.00 91.31 527 THR A O 1
ATOM 4259 N N . ILE A 1 528 ? -19.471 -3.226 -17.440 1.00 93.56 528 ILE A N 1
ATOM 4260 C CA . ILE A 1 528 ? -18.863 -3.856 -16.260 1.00 93.56 528 ILE A CA 1
ATOM 4261 C C . ILE A 1 528 ? -18.037 -5.069 -16.701 1.00 93.56 528 ILE A C 1
ATOM 4263 O O . ILE A 1 528 ? -18.549 -5.974 -17.366 1.00 93.56 528 ILE A O 1
ATOM 4267 N N . HIS A 1 529 ? -16.754 -5.068 -16.349 1.00 93.62 529 HIS A N 1
ATOM 4268 C CA . HIS A 1 529 ? -15.780 -6.065 -16.785 1.00 93.62 529 HIS A CA 1
ATOM 4269 C C . HIS A 1 529 ? -14.707 -6.305 -15.717 1.00 93.62 529 HIS A C 1
ATOM 4271 O O . HIS A 1 529 ? -14.716 -5.677 -14.665 1.00 93.62 529 HIS A O 1
ATOM 4277 N N . GLY A 1 530 ? -13.819 -7.272 -15.931 1.00 90.88 530 GLY A N 1
ATOM 4278 C CA . GLY A 1 530 ? -12.748 -7.571 -14.990 1.00 90.88 530 GLY A CA 1
ATOM 4279 C C . GLY A 1 530 ? -11.993 -8.848 -15.321 1.00 90.88 530 GLY A C 1
ATOM 4280 O O . GLY A 1 530 ? -11.912 -9.264 -16.482 1.00 90.88 530 GLY A O 1
ATOM 4281 N N . SER A 1 531 ? -11.412 -9.467 -14.293 1.00 87.75 531 SER A N 1
ATOM 4282 C CA . SER A 1 531 ? -10.645 -10.700 -14.436 1.00 87.75 531 SER A CA 1
ATOM 4283 C C . SER A 1 531 ? -11.251 -11.843 -13.640 1.00 87.75 531 SER A C 1
ATOM 4285 O O . SER A 1 531 ? -11.568 -11.712 -12.461 1.00 87.75 531 SER A O 1
ATOM 4287 N N . ARG A 1 532 ? -11.295 -13.018 -14.263 1.00 87.69 532 ARG A N 1
ATOM 4288 C CA . ARG A 1 532 ? -11.508 -14.297 -13.582 1.00 87.69 532 ARG A CA 1
ATOM 4289 C C . ARG A 1 532 ? -10.178 -14.838 -13.049 1.00 87.69 532 ARG A C 1
ATOM 4291 O O . ARG A 1 532 ? -9.145 -14.686 -13.703 1.00 87.69 532 ARG A O 1
ATOM 4298 N N . ALA A 1 533 ? -10.217 -15.486 -11.888 1.00 85.44 533 ALA A N 1
ATOM 4299 C CA . ALA A 1 533 ? -9.093 -16.196 -11.277 1.00 85.44 533 ALA A CA 1
ATOM 4300 C C . ALA A 1 533 ? -8.502 -17.297 -12.189 1.00 85.44 533 ALA A C 1
ATOM 4302 O O . ALA A 1 533 ? -9.246 -18.162 -12.655 1.00 85.44 533 ALA A O 1
ATOM 4303 N N . ASN A 1 534 ? -7.176 -17.306 -12.385 1.00 84.44 534 ASN A N 1
ATOM 4304 C CA . ASN A 1 534 ? -6.451 -18.409 -13.041 1.00 84.44 534 ASN A CA 1
ATOM 4305 C C . ASN A 1 534 ? -6.455 -19.666 -12.154 1.00 84.44 534 ASN A C 1
ATOM 4307 O O . ASN A 1 534 ? -6.310 -19.563 -10.935 1.00 84.44 534 ASN A O 1
ATOM 4311 N N . ARG A 1 535 ? -6.607 -20.858 -12.749 1.00 85.94 535 ARG A N 1
ATOM 4312 C CA . ARG A 1 535 ? -6.622 -22.164 -12.054 1.00 85.94 535 ARG A CA 1
ATOM 4313 C C . ARG A 1 535 ? -5.707 -23.215 -12.709 1.00 85.94 535 ARG A C 1
ATOM 4315 O O . ARG A 1 535 ? -5.845 -24.406 -12.424 1.00 85.94 535 ARG A O 1
ATOM 4322 N N . SER A 1 536 ? -4.787 -22.803 -13.582 1.00 86.69 536 SER A N 1
ATOM 4323 C CA . SER A 1 536 ? -4.050 -23.687 -14.497 1.00 86.69 536 SER A CA 1
ATOM 4324 C C . SER A 1 536 ? -2.528 -23.668 -14.276 1.00 86.69 536 SER A C 1
ATOM 4326 O O . SER A 1 536 ? -2.023 -23.084 -13.312 1.00 86.69 536 SER A O 1
ATOM 4328 N N . LEU A 1 537 ? -1.786 -24.365 -15.148 1.00 84.94 537 LEU A N 1
ATOM 4329 C CA . LEU A 1 537 ? -0.325 -24.243 -15.241 1.00 84.94 537 LEU A CA 1
ATOM 4330 C C . LEU A 1 537 ? 0.138 -23.154 -16.218 1.00 84.94 537 LEU A C 1
ATOM 4332 O O . LEU A 1 537 ? 1.337 -22.895 -16.299 1.00 84.94 537 LEU A O 1
ATOM 4336 N N . HIS A 1 538 ? -0.767 -22.527 -16.966 1.00 81.69 538 HIS A N 1
ATOM 4337 C CA . HIS A 1 538 ? -0.389 -21.613 -18.035 1.00 81.69 538 HIS A CA 1
ATOM 4338 C C . HIS A 1 538 ? -0.370 -20.165 -17.524 1.00 81.69 538 HIS A C 1
ATOM 4340 O O . HIS A 1 538 ? -1.332 -19.724 -16.885 1.00 81.69 538 HIS A O 1
ATOM 4346 N N . PRO A 1 539 ? 0.702 -19.401 -17.793 1.00 76.62 539 PRO A N 1
ATOM 4347 C CA . PRO A 1 539 ? 0.683 -17.961 -17.609 1.00 76.62 539 PRO A CA 1
ATOM 4348 C C . PRO A 1 539 ? -0.152 -17.303 -18.716 1.00 76.62 539 PRO A C 1
ATOM 4350 O O . PRO A 1 539 ? 0.087 -17.539 -19.901 1.00 76.62 539 PRO A O 1
ATOM 4353 N N . ARG A 1 540 ? -1.088 -16.422 -18.350 1.00 76.81 540 ARG A N 1
ATOM 4354 C CA . ARG A 1 540 ? -1.795 -15.566 -19.319 1.00 76.81 540 ARG A CA 1
ATOM 4355 C C . ARG A 1 540 ? -1.007 -14.274 -19.503 1.00 76.81 540 ARG A C 1
ATOM 4357 O O . ARG A 1 540 ? -0.779 -13.557 -18.528 1.00 76.81 540 ARG A O 1
ATOM 4364 N N . TYR A 1 541 ? -0.684 -13.943 -20.749 1.00 79.88 541 TYR A N 1
ATOM 4365 C CA . TYR A 1 541 ? -0.048 -12.684 -21.138 1.00 79.88 541 TYR A CA 1
ATOM 4366 C C . TYR A 1 541 ? -0.966 -11.895 -22.068 1.00 79.88 541 TYR A C 1
ATOM 4368 O O . TYR A 1 541 ? -1.397 -12.420 -23.091 1.00 79.88 541 TYR A O 1
ATOM 4376 N N . ALA A 1 542 ? -1.230 -10.631 -21.751 1.00 84.06 542 ALA A N 1
ATOM 4377 C CA . ALA A 1 542 ? -2.010 -9.736 -22.599 1.00 84.06 542 ALA A CA 1
ATOM 4378 C C . ALA A 1 542 ? -1.417 -8.320 -22.618 1.00 84.06 542 ALA A C 1
ATOM 4380 O O . ALA A 1 542 ? -0.746 -7.900 -21.677 1.00 84.06 542 ALA A O 1
ATOM 4381 N N . GLN A 1 543 ? -1.686 -7.569 -23.680 1.00 87.31 543 GLN A N 1
ATOM 4382 C CA . GLN A 1 543 ? -1.295 -6.169 -23.831 1.00 87.31 543 GLN A CA 1
ATOM 4383 C C . GLN A 1 543 ? -2.558 -5.317 -23.962 1.00 87.31 543 GLN A C 1
ATOM 4385 O O . GLN A 1 543 ? -3.345 -5.530 -24.886 1.00 87.31 543 GLN A O 1
ATOM 4390 N N . ILE A 1 544 ? -2.770 -4.370 -23.043 1.00 87.06 544 ILE A N 1
ATOM 4391 C CA . ILE A 1 544 ? -3.935 -3.476 -23.105 1.00 87.06 544 ILE A CA 1
ATOM 4392 C C . ILE A 1 544 ? -3.726 -2.482 -24.249 1.00 87.06 544 ILE A C 1
ATOM 4394 O O . ILE A 1 544 ? -2.623 -1.967 -24.456 1.00 87.06 544 ILE A O 1
ATOM 4398 N N . CYS A 1 545 ? -4.776 -2.219 -25.018 1.00 88.12 545 CYS A N 1
ATOM 4399 C CA . CYS A 1 545 ? -4.775 -1.290 -26.136 1.00 88.12 545 CYS A CA 1
ATOM 4400 C C . CYS A 1 545 ? -6.059 -0.460 -26.169 1.00 88.12 545 CYS A C 1
ATOM 4402 O O . CYS A 1 545 ? -7.144 -0.932 -25.847 1.00 88.12 545 CYS A O 1
ATOM 4404 N N . LYS A 1 546 ? -5.919 0.790 -26.595 1.00 90.69 546 LYS A N 1
ATOM 4405 C CA . LYS A 1 546 ? -7.012 1.718 -26.861 1.00 90.69 546 LYS A CA 1
ATOM 4406 C C . LYS A 1 546 ? -6.625 2.491 -28.107 1.00 90.69 546 LYS A C 1
ATOM 4408 O O . LYS A 1 546 ? -5.490 2.968 -28.190 1.00 90.69 546 LYS A O 1
ATOM 4413 N N . MET A 1 547 ? -7.532 2.582 -29.069 1.00 90.88 547 MET A N 1
ATOM 4414 C CA . MET A 1 547 ? -7.437 3.553 -30.152 1.00 90.88 547 MET A CA 1
ATOM 4415 C C . MET A 1 547 ? -8.561 4.567 -29.993 1.00 90.88 547 MET A C 1
ATOM 4417 O O . MET A 1 547 ? -9.626 4.239 -29.475 1.00 90.88 547 MET A O 1
ATOM 4421 N N . PHE A 1 548 ? -8.309 5.798 -30.412 1.00 89.88 548 PHE A N 1
ATOM 4422 C CA . PHE A 1 548 ? -9.265 6.898 -30.361 1.00 89.88 548 PHE A CA 1
ATOM 4423 C C . PHE A 1 548 ? -9.040 7.824 -31.569 1.00 89.88 548 PHE A C 1
ATOM 4425 O O . PHE A 1 548 ? -7.935 7.811 -32.118 1.00 89.88 548 PHE A O 1
ATOM 4432 N N . PRO A 1 549 ? -10.047 8.598 -32.013 1.00 90.56 549 PRO A N 1
ATOM 4433 C CA . PRO A 1 549 ? -9.899 9.496 -33.159 1.00 90.56 549 PRO A CA 1
ATOM 4434 C C . PRO A 1 549 ? -8.789 10.537 -32.969 1.00 90.56 549 PRO A C 1
ATOM 4436 O O . PRO A 1 549 ? -8.595 11.035 -31.858 1.00 90.56 549 PRO A O 1
ATOM 4439 N N . ASP A 1 550 ? -8.060 10.877 -34.033 1.00 89.75 550 ASP A N 1
ATOM 4440 C CA . ASP A 1 550 ? -7.055 11.952 -33.977 1.00 89.75 550 ASP A CA 1
ATOM 4441 C C . ASP A 1 550 ? -7.691 13.351 -33.852 1.00 89.75 550 ASP A C 1
ATOM 4443 O O . ASP A 1 550 ? -7.118 14.223 -33.199 1.00 89.75 550 ASP A O 1
ATOM 4447 N N . ASP A 1 551 ? -8.916 13.520 -34.355 1.00 88.38 551 ASP A N 1
ATOM 4448 C CA . ASP A 1 551 ? -9.775 14.704 -34.215 1.00 88.38 551 ASP A CA 1
ATOM 4449 C C . ASP A 1 551 ? -10.560 14.781 -32.886 1.00 88.38 551 ASP A C 1
ATOM 4451 O O . ASP A 1 551 ? -11.390 15.675 -32.695 1.00 88.38 551 ASP A O 1
ATOM 4455 N N . HIS A 1 552 ? -10.298 13.876 -31.934 1.00 87.62 552 HIS A N 1
ATOM 4456 C CA . HIS A 1 552 ? -10.971 13.861 -30.633 1.00 87.62 552 HIS A CA 1
ATOM 4457 C C . HIS A 1 552 ? -10.796 15.214 -29.899 1.00 87.62 552 HIS A C 1
ATOM 4459 O O . HIS A 1 552 ? -9.658 15.641 -29.715 1.00 87.62 552 HIS A O 1
ATOM 4465 N N . PRO A 1 553 ? -11.851 15.868 -29.358 1.00 86.00 553 PRO A N 1
ATOM 4466 C CA . PRO A 1 553 ? -11.775 17.248 -28.846 1.00 86.00 553 PRO A CA 1
ATOM 4467 C C . PRO A 1 553 ? -10.741 17.513 -27.741 1.00 86.00 553 PRO A C 1
ATOM 4469 O O . PRO A 1 553 ? -10.253 18.630 -27.601 1.00 86.00 553 PRO A O 1
ATOM 4472 N N . ALA A 1 554 ? -10.375 16.495 -26.955 1.00 87.38 554 ALA A N 1
ATOM 4473 C CA . ALA A 1 554 ? -9.296 16.606 -25.968 1.00 87.38 554 ALA A CA 1
ATOM 4474 C C . ALA A 1 554 ? -7.874 16.452 -26.549 1.00 87.38 554 ALA A C 1
ATOM 4476 O O . ALA A 1 554 ? -6.910 16.536 -25.789 1.00 87.38 554 ALA A O 1
ATOM 4477 N N . MET A 1 555 ? -7.712 16.165 -27.844 1.00 89.62 555 MET A N 1
ATOM 4478 C CA . MET A 1 555 ? -6.427 16.102 -28.548 1.00 89.62 555 MET A CA 1
ATOM 4479 C C . MET A 1 555 ? -6.096 17.475 -29.140 1.00 89.62 555 MET A C 1
ATOM 4481 O O . MET A 1 555 ? -6.117 17.699 -30.346 1.00 89.62 555 MET A O 1
ATOM 4485 N N . THR A 1 556 ? -5.822 18.435 -28.255 1.00 89.75 556 THR A N 1
ATOM 4486 C CA . THR A 1 556 ? -5.383 19.774 -28.664 1.00 89.75 556 THR A CA 1
ATOM 4487 C C . THR A 1 556 ? -4.029 19.699 -29.390 1.00 89.75 556 THR A C 1
ATOM 4489 O O . THR A 1 556 ? -3.249 18.784 -29.109 1.00 89.75 556 THR A O 1
ATOM 4492 N N . PRO A 1 557 ? -3.679 20.667 -30.261 1.00 90.69 557 PRO A N 1
ATOM 4493 C CA . PRO A 1 557 ? -2.367 20.690 -30.917 1.00 90.69 557 PRO A CA 1
ATOM 4494 C C . PRO A 1 557 ? -1.192 20.637 -29.926 1.00 90.69 557 PRO A C 1
ATOM 4496 O O . PRO A 1 557 ? -0.209 19.944 -30.166 1.00 90.69 557 PRO A O 1
ATOM 4499 N N . GLU A 1 558 ? -1.329 21.294 -28.769 1.00 91.50 558 GLU A N 1
ATOM 4500 C CA . GLU A 1 558 ? -0.345 21.253 -27.681 1.00 91.50 558 GLU A CA 1
ATOM 4501 C C . GLU A 1 558 ? -0.203 19.844 -27.076 1.00 91.50 558 GLU A C 1
ATOM 4503 O O . GLU A 1 558 ? 0.912 19.369 -26.853 1.00 91.50 558 GLU A O 1
ATOM 4508 N N . ARG A 1 559 ? -1.319 19.141 -26.831 1.00 91.69 559 ARG A N 1
ATOM 4509 C CA . ARG A 1 559 ? -1.293 17.755 -26.343 1.00 91.69 559 ARG A CA 1
ATOM 4510 C C . ARG A 1 559 ? -0.709 16.812 -27.394 1.00 91.69 559 ARG A C 1
ATOM 4512 O O . ARG A 1 559 ? 0.086 15.948 -27.036 1.00 91.69 559 ARG A O 1
ATOM 4519 N N . ALA A 1 560 ? -1.064 16.985 -28.667 1.00 92.31 560 ALA A N 1
ATOM 4520 C CA . ALA A 1 560 ? -0.528 16.195 -29.771 1.00 92.31 560 ALA A CA 1
ATOM 4521 C C . ALA A 1 560 ? 0.998 16.354 -29.887 1.00 92.31 560 ALA A C 1
ATOM 4523 O O . ALA A 1 560 ? 1.711 15.353 -29.968 1.00 92.31 560 ALA A O 1
ATOM 4524 N N . GLU A 1 561 ? 1.513 17.586 -29.792 1.00 92.38 561 GLU A N 1
ATOM 4525 C CA . GLU A 1 561 ? 2.954 17.853 -29.802 1.00 92.38 561 GLU A CA 1
ATOM 4526 C C . GLU A 1 561 ? 3.660 17.203 -28.600 1.00 92.38 561 GLU A C 1
ATOM 4528 O O . GLU A 1 561 ? 4.633 16.466 -28.781 1.00 92.38 561 GLU A O 1
ATOM 4533 N N . LYS A 1 562 ? 3.146 17.403 -27.374 1.00 94.25 562 LYS A N 1
ATOM 4534 C CA . LYS A 1 562 ? 3.676 16.760 -26.155 1.00 94.25 562 LYS A CA 1
ATOM 4535 C C . LYS A 1 562 ? 3.716 15.240 -26.296 1.00 94.25 562 LYS A C 1
ATOM 4537 O O . LYS A 1 562 ? 4.747 14.628 -26.026 1.00 94.25 562 LYS A O 1
ATOM 4542 N N . ARG A 1 563 ? 2.625 14.636 -26.775 1.00 93.69 563 ARG A N 1
ATOM 4543 C CA . ARG A 1 563 ? 2.475 13.190 -26.985 1.00 93.69 563 ARG A CA 1
ATOM 4544 C C . ARG A 1 563 ? 3.484 12.649 -27.998 1.00 93.69 563 ARG A C 1
ATOM 4546 O O . ARG A 1 563 ? 4.179 11.679 -27.705 1.00 93.69 563 ARG A O 1
ATOM 4553 N N . SER A 1 564 ? 3.593 13.293 -29.160 1.00 93.44 564 SER A N 1
ATOM 4554 C CA . SER A 1 564 ? 4.516 12.909 -30.235 1.00 93.44 564 SER A CA 1
ATOM 4555 C C . SER A 1 564 ? 5.980 13.029 -29.797 1.00 93.44 564 SER A C 1
ATOM 4557 O O . SER A 1 564 ? 6.773 12.096 -29.967 1.00 93.44 564 SER A O 1
ATOM 4559 N N . ARG A 1 565 ? 6.327 14.128 -29.113 1.00 93.44 565 ARG A N 1
ATOM 4560 C CA . ARG A 1 565 ? 7.647 14.352 -28.505 1.00 93.44 565 ARG A CA 1
ATOM 4561 C C . ARG A 1 565 ? 7.965 13.282 -27.453 1.00 93.44 565 ARG A C 1
ATOM 4563 O O . ARG A 1 565 ? 9.025 12.666 -27.512 1.00 93.44 565 ARG A O 1
ATOM 4570 N N . ALA A 1 566 ? 7.032 13.008 -26.542 1.00 93.44 566 ALA A N 1
ATOM 4571 C CA . ALA A 1 566 ? 7.185 12.028 -25.468 1.00 93.44 566 ALA A CA 1
ATOM 4572 C C . ALA A 1 566 ? 7.336 10.582 -25.977 1.00 93.44 566 ALA A C 1
ATOM 4574 O O . ALA A 1 566 ? 8.078 9.804 -25.372 1.00 93.44 566 ALA A O 1
ATOM 4575 N N . ILE A 1 567 ? 6.680 10.229 -27.090 1.00 92.94 567 ILE A N 1
ATOM 4576 C CA . ILE A 1 567 ? 6.903 8.964 -27.807 1.00 92.94 567 ILE A CA 1
ATOM 4577 C C . ILE A 1 567 ? 8.297 8.962 -28.433 1.00 92.94 567 ILE A C 1
ATOM 4579 O O . ILE A 1 567 ? 9.068 8.042 -28.184 1.00 92.94 567 ILE A O 1
ATOM 4583 N N . SER A 1 568 ? 8.648 10.002 -29.193 1.00 92.50 568 SER A N 1
ATOM 4584 C CA . SER A 1 568 ? 9.933 10.104 -29.899 1.00 92.50 568 SER A CA 1
ATOM 4585 C C . SER A 1 568 ? 11.132 9.971 -28.952 1.00 92.50 568 SER A C 1
ATOM 4587 O O . SER A 1 568 ? 12.054 9.201 -29.223 1.00 92.50 568 SER A O 1
ATOM 4589 N N . THR A 1 569 ? 11.094 10.639 -27.794 1.00 92.06 569 THR A N 1
ATOM 4590 C CA . THR A 1 569 ? 12.121 10.511 -26.747 1.00 92.06 569 THR A CA 1
ATOM 4591 C C . THR A 1 569 ? 12.205 9.089 -26.186 1.00 92.06 569 THR A C 1
ATOM 4593 O O . THR A 1 569 ? 13.308 8.573 -26.011 1.00 92.06 569 THR A O 1
ATOM 4596 N N . ARG A 1 570 ? 11.067 8.429 -25.927 1.00 90.25 570 ARG A N 1
ATOM 4597 C CA . ARG A 1 570 ? 11.036 7.055 -25.393 1.00 90.25 570 ARG A CA 1
ATOM 4598 C C . ARG A 1 570 ? 11.470 6.007 -26.431 1.00 90.25 570 ARG A C 1
ATOM 4600 O O . ARG A 1 570 ? 12.132 5.044 -26.060 1.00 90.25 570 ARG A O 1
ATOM 4607 N N . LEU A 1 571 ? 11.185 6.215 -27.720 1.00 91.62 571 LEU A N 1
ATOM 4608 C CA . LEU A 1 571 ? 11.685 5.372 -28.817 1.00 91.62 571 LEU A CA 1
ATOM 4609 C C . LEU A 1 571 ? 13.203 5.507 -28.995 1.00 91.62 571 LEU A C 1
ATOM 4611 O O . LEU A 1 571 ? 13.898 4.494 -29.037 1.00 91.62 571 LEU A O 1
ATOM 4615 N N . HIS A 1 572 ? 13.734 6.734 -28.986 1.00 90.94 572 HIS A N 1
ATOM 4616 C CA . HIS A 1 572 ? 15.181 6.970 -29.002 1.00 90.94 572 HIS A CA 1
ATOM 4617 C C . HIS A 1 572 ? 15.874 6.353 -27.772 1.00 90.94 572 HIS A C 1
ATOM 4619 O O . HIS A 1 572 ? 16.952 5.777 -27.893 1.00 90.94 572 HIS A O 1
ATOM 4625 N N . ALA A 1 573 ? 15.272 6.444 -26.582 1.00 87.88 573 ALA A N 1
ATOM 4626 C CA . ALA A 1 573 ? 15.814 5.828 -25.366 1.00 87.88 573 ALA A CA 1
ATOM 4627 C C . ALA A 1 573 ? 15.796 4.284 -25.395 1.00 87.88 573 ALA A C 1
ATOM 4629 O O . ALA A 1 573 ? 16.561 3.656 -24.668 1.00 87.88 573 ALA A O 1
ATOM 4630 N N . ALA A 1 574 ? 14.951 3.680 -26.236 1.00 85.88 574 ALA A N 1
ATOM 4631 C CA . ALA A 1 574 ? 14.844 2.234 -26.435 1.00 85.88 574 ALA A CA 1
ATOM 4632 C C . ALA A 1 574 ? 15.660 1.705 -27.637 1.00 85.88 574 ALA A C 1
ATOM 4634 O O . ALA A 1 574 ? 15.530 0.529 -27.980 1.00 85.88 574 ALA A O 1
ATOM 4635 N N . ASP A 1 575 ? 16.467 2.557 -28.286 1.00 91.56 575 ASP A N 1
ATOM 4636 C CA . ASP A 1 575 ? 17.169 2.267 -29.548 1.00 91.56 575 ASP A CA 1
ATOM 4637 C C . ASP A 1 575 ? 16.216 1.769 -30.656 1.00 91.56 575 ASP A C 1
ATOM 4639 O O . ASP A 1 575 ? 16.428 0.733 -31.290 1.00 91.56 575 ASP A O 1
ATOM 4643 N N . ILE A 1 576 ? 15.105 2.490 -30.851 1.00 91.56 576 ILE A N 1
ATOM 4644 C CA . ILE A 1 576 ? 14.084 2.229 -31.876 1.00 91.56 576 ILE A CA 1
ATOM 4645 C C . ILE A 1 576 ? 13.977 3.451 -32.790 1.00 91.56 576 ILE A C 1
ATOM 4647 O O . ILE A 1 576 ? 13.654 4.549 -32.336 1.00 91.56 576 ILE A O 1
ATOM 4651 N N . ASN A 1 577 ? 14.202 3.257 -34.089 1.00 91.25 577 ASN A N 1
ATOM 4652 C CA . ASN A 1 577 ? 14.083 4.300 -35.102 1.00 91.25 577 ASN A CA 1
ATOM 4653 C C . ASN A 1 577 ? 12.680 4.244 -35.745 1.00 91.25 577 ASN A C 1
ATOM 4655 O O . ASN A 1 577 ? 12.381 3.264 -36.436 1.00 91.25 577 ASN A O 1
ATOM 4659 N N . PRO A 1 578 ? 11.826 5.278 -35.582 1.00 89.75 578 PRO A N 1
ATOM 4660 C CA . PRO A 1 578 ? 10.479 5.306 -36.154 1.00 89.75 578 PRO A CA 1
ATOM 4661 C C . PRO A 1 578 ? 10.419 5.038 -37.661 1.00 89.75 578 PRO A C 1
ATOM 4663 O O . PRO A 1 578 ? 9.432 4.482 -38.133 1.00 89.75 578 PRO A O 1
ATOM 4666 N N . GLU A 1 579 ? 11.463 5.396 -38.414 1.00 89.38 579 GLU A N 1
ATOM 4667 C CA . GLU A 1 579 ? 11.448 5.282 -39.873 1.00 89.38 579 GLU A CA 1
ATOM 4668 C C . GLU A 1 579 ? 11.729 3.871 -40.402 1.00 89.38 579 GLU A C 1
ATOM 4670 O O . GLU A 1 579 ? 11.330 3.550 -41.524 1.00 89.38 579 GLU A O 1
ATOM 4675 N N . THR A 1 580 ? 12.384 3.027 -39.598 1.00 89.06 580 THR A N 1
ATOM 4676 C CA . THR A 1 580 ? 12.787 1.661 -39.979 1.00 89.06 580 THR A CA 1
ATOM 4677 C C . THR A 1 580 ? 12.118 0.569 -39.147 1.00 89.06 580 THR A C 1
ATOM 4679 O O . THR A 1 580 ? 11.941 -0.538 -39.646 1.00 89.06 580 THR A O 1
ATOM 4682 N N . ASP A 1 581 ? 11.738 0.861 -37.900 1.00 88.62 581 ASP A N 1
ATOM 4683 C CA . ASP A 1 581 ? 11.151 -0.110 -36.963 1.00 88.62 581 ASP A CA 1
ATOM 4684 C C . ASP A 1 581 ? 9.616 -0.035 -36.864 1.00 88.62 581 ASP A C 1
ATOM 4686 O O . ASP A 1 581 ? 8.995 -0.889 -36.225 1.00 88.62 581 ASP A O 1
ATOM 4690 N N . LEU A 1 582 ? 8.984 0.970 -37.484 1.00 90.50 582 LEU A N 1
ATOM 4691 C CA . LEU A 1 582 ? 7.528 1.091 -37.579 1.00 90.50 582 LEU A CA 1
ATOM 4692 C C . LEU A 1 582 ? 7.057 0.978 -39.030 1.00 90.50 582 LEU A C 1
ATOM 4694 O O . LEU A 1 582 ? 7.688 1.454 -39.971 1.00 90.50 582 LEU A O 1
ATOM 4698 N N . THR A 1 583 ? 5.877 0.393 -39.207 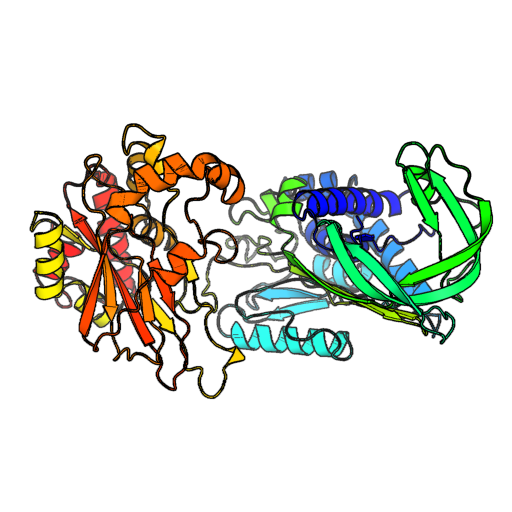1.00 92.50 583 THR A N 1
ATOM 4699 C CA . THR A 1 583 ? 5.146 0.450 -40.475 1.00 92.50 583 THR A CA 1
ATOM 4700 C C . THR A 1 583 ? 4.611 1.872 -40.725 1.00 92.50 583 THR A C 1
ATOM 4702 O O . THR A 1 583 ? 4.448 2.646 -39.775 1.00 92.50 583 THR A O 1
ATOM 4705 N N . PRO A 1 584 ? 4.237 2.229 -41.971 1.00 92.81 584 PRO A N 1
ATOM 4706 C CA . PRO A 1 584 ? 3.553 3.495 -42.252 1.00 92.81 584 PRO A CA 1
ATOM 4707 C C . PRO A 1 584 ? 2.278 3.694 -41.414 1.00 92.81 584 PRO A C 1
ATOM 4709 O O . PRO A 1 584 ? 2.027 4.796 -40.930 1.00 92.81 584 PRO A O 1
ATOM 4712 N N . LEU A 1 585 ? 1.520 2.614 -41.178 1.00 93.38 585 LEU A N 1
ATOM 4713 C CA . LEU A 1 585 ? 0.353 2.611 -40.291 1.00 93.38 585 LEU A CA 1
ATOM 4714 C C . LEU A 1 585 ? 0.755 2.873 -38.831 1.00 93.38 585 LEU A C 1
ATOM 4716 O O . LEU A 1 585 ? 0.107 3.664 -38.154 1.00 93.38 585 LEU A O 1
ATOM 4720 N N . GLY A 1 586 ? 1.856 2.279 -38.361 1.00 93.12 586 GLY A N 1
ATOM 4721 C CA . GLY A 1 586 ? 2.426 2.541 -37.038 1.00 93.12 586 GLY A CA 1
ATOM 4722 C C . GLY A 1 586 ? 2.808 4.005 -36.828 1.00 93.12 586 GLY A C 1
ATOM 4723 O O . GLY A 1 586 ? 2.409 4.588 -35.823 1.00 93.12 586 GLY A O 1
ATOM 4724 N N . ARG A 1 587 ? 3.511 4.632 -37.784 1.00 93.44 587 ARG A N 1
ATOM 4725 C CA . ARG A 1 587 ? 3.851 6.067 -37.703 1.00 93.44 587 ARG A CA 1
ATOM 4726 C C . ARG A 1 587 ? 2.602 6.950 -37.590 1.00 93.44 587 ARG A C 1
ATOM 4728 O O . ARG A 1 587 ? 2.592 7.843 -36.746 1.00 93.44 587 ARG A O 1
ATOM 4735 N N . LYS A 1 588 ? 1.535 6.660 -38.355 1.00 93.50 588 LYS A N 1
ATOM 4736 C CA . LYS A 1 588 ? 0.235 7.351 -38.225 1.00 93.50 588 LYS A CA 1
ATOM 4737 C C . LYS A 1 588 ? -0.375 7.129 -36.833 1.00 93.50 588 LYS A C 1
ATOM 4739 O O . LYS A 1 588 ? -0.618 8.090 -36.115 1.00 93.50 588 LYS A O 1
ATOM 4744 N N . LEU A 1 589 ? -0.555 5.869 -36.423 1.00 94.50 589 LEU A N 1
ATOM 4745 C CA . LEU A 1 589 ? -1.190 5.495 -35.150 1.00 94.50 589 LEU A CA 1
ATOM 4746 C C . LEU A 1 589 ? -0.469 6.065 -33.918 1.00 94.50 589 LEU A C 1
ATOM 4748 O O . LEU A 1 589 ? -1.112 6.392 -32.922 1.00 94.50 589 LEU A O 1
ATOM 4752 N N . PHE A 1 590 ? 0.857 6.192 -33.943 1.00 93.31 590 PHE A N 1
ATOM 4753 C CA . PHE A 1 590 ? 1.601 6.791 -32.833 1.00 93.31 590 PHE A CA 1
ATOM 4754 C C . PHE A 1 590 ? 1.667 8.329 -32.889 1.00 93.31 590 PHE A C 1
ATOM 4756 O O . PHE A 1 590 ? 2.139 8.933 -31.929 1.00 93.31 590 PHE A O 1
ATOM 4763 N N . GLY A 1 591 ? 1.155 8.979 -33.941 1.00 92.25 591 GLY A N 1
ATOM 4764 C CA . GLY A 1 591 ? 1.237 10.435 -34.107 1.00 92.25 591 GLY A CA 1
ATOM 4765 C C . GLY A 1 591 ? 2.662 10.915 -34.401 1.00 92.25 591 GLY A C 1
ATOM 4766 O O . GLY A 1 591 ? 3.096 11.930 -33.861 1.00 92.25 591 GLY A O 1
ATOM 4767 N N . LEU A 1 592 ? 3.409 10.144 -35.197 1.00 90.25 592 LEU A N 1
ATOM 4768 C CA . LEU A 1 592 ? 4.813 10.393 -35.560 1.00 90.25 592 LEU A CA 1
ATOM 4769 C C . LEU A 1 592 ? 4.990 10.831 -37.024 1.00 90.25 592 LEU A C 1
ATOM 4771 O O . LEU A 1 592 ? 6.112 11.029 -37.477 1.00 90.25 592 LEU A O 1
ATOM 4775 N N . THR A 1 593 ? 3.898 10.966 -37.775 1.00 75.75 593 THR A N 1
ATOM 4776 C CA . THR A 1 593 ? 3.896 11.607 -39.095 1.00 75.75 593 THR A CA 1
ATOM 4777 C C . THR A 1 593 ? 3.962 13.126 -38.946 1.00 75.75 593 THR A C 1
ATOM 4779 O O . THR A 1 593 ? 3.145 13.692 -38.221 1.00 75.75 593 THR A O 1
ATOM 4782 N N . THR A 1 594 ? 4.911 13.748 -39.649 1.00 50.59 594 THR A N 1
ATOM 4783 C CA . THR A 1 594 ? 5.078 15.208 -39.799 1.00 50.59 594 THR A CA 1
ATOM 4784 C C . THR A 1 594 ? 3.930 15.861 -40.554 1.00 50.59 594 THR A C 1
ATOM 4786 O O . THR A 1 594 ? 3.575 15.284 -41.609 1.00 50.59 594 THR A O 1
#

Sequence (594 aa):
MTVIHLLLLLAPLSSSITTSFEQFGLKLYSTVSQNKKNENIFLSPASISLAMSTCTVGARQETLNQMLKTFEVSSTKQLIETAEQVMHIFSIANQDKQIQLKLANCLYAQKTYQLQEEYLKIIQNSFKADIKLEDFQNEGAQAVQRINAWVEQQTNNLIRNLLSIRDVIPNTRLIIINKFSKDLTNADFHEANGKISKVALMHQREKFFYAKNNDLHIQIVRIPYKNVVEQNLASQPDLMQKLLSHQNIRTEELHLYLPKFKMEATFELSDMLQQLEIKDAFSSQKANFAGIISEKNNQNRLYISKVIHKTFIDVNEQGSEAAAVLLHQLWEKTGIPEEGILGRTIIWTRQSLLNRQTPALHTAFAAMLGTENLLVNQDRYVMFRPTREHPARSTTTNLHLDMNPWAHIEYEDNSRQLEILSKLGYDSDDDWITENNEPGCARVGELHVQGVVNLADNLEEDGGFWLVPGFHKYLAQWAADRKDLSNIYGRFSQFIMIDRDHIPELYDAACHISTRAGSAILWDQRTIHGSRANRSLHPRYAQICKMFPDDHPAMTPERAEKRSRAISTRLHAADINPETDLTPLGRKLFGLTT

Organism: NCBI:txid392033